Protein 3U35 (pdb70)

Nearest PDB structures (foldseek):
  3u34-assembly1_A  TM=9.785E-01  e=2.837E-25  Xanthomonas citri
  3dmb-assembly1_B-2  TM=9.249E-01  e=1.280E-23  Xanthomonas campestris pv. campestris
  3dmb-assembly1_C-2  TM=9.241E-01  e=1.070E-21  Xanthomonas campestris pv. campestris
  2re7-assembly1_A-2  TM=8.615E-01  e=1.552E-08  Psychrobacter arcticus 273-4
  2i02-assembly1_B  TM=8.114E-01  e=4.022E-08  Nostoc punctiforme PCC 73102

Foldseek 3Di:
DVVQQLVVLQQCAVQFWKWWFDPPFPPGGTHTFGWHADPSHDDWIKTKDWQPPRVQVVQVVWDWIWIWDAGVVRQKTKTFIFIKHWDLDLVVCVSGDDPVSQVVAPVGNPGPGITMMITHTPDMDMDGRDDDDDDDDDDDDD/DVVQQQVVLQLCAVQQWKQWFDCVPPPRGRHIFGWHDQPSHDDWIKTKFFCPPRVQVPAPPWDWIWIWDARPVRQKTKTFIFIKYWDLDLVVCVRGDDVVSQVVAPVGSVGPGITMMITHTPDMDMDGHDDDDDDDDDDDD/DVVVQQQVVLQQCQVQFWKFKFDPPAPNGGTHIFGWHAQDRHDDWIKTKDFCPRVVQVPAPVWDWIWIWDAGVVRQKTKIFTFIKHWDQDLVVCVSGDDVVSQVVAPVRSPGPGITMMITHTPDMDMDGRDDDDDDDDDDDD/DVVQQLVVLQLCAVQFWWFKFDPVPPPGGGHTFGWDDDPRHDDWTKTKDWLPRSVQVPQVVWDWIWIWDARPVRQKTKTWTFIKHWDLDLVVCVRGDDPVNQVPAPPGSVRPGITMMITHTPDMDMDGHDDDDDDDDDDDD

B-factor: mean 58.06, std 16.36, range [23.34, 130.51]

CATH classification: 2.30.110.10

Sequence (566 aa):
TKELQEKFWKALKSDRTVMLGLDGVEDGHARPMTAQIEGDSGGPIWFFTSKDNALIAMLGQGRRVIGAFSSKGHDLFASISGSLREDTDPAMVDRLWNPYVAAWYEGGKTDPNLALLRLDADHAQIWLNESSLLAGIKVLLGTKELQEKFWKALKSDRTVMLGLDGVEDGHARPMTAQIEGDSGGPIWFFTSKDNALIAMLGQGRRVIGAFSSKGHDLFASISGSLREDTDPAMVDRLWNPYVAAWYEGGKTDPNLALLRLDADHAQIWLNESSLLAGIKVLLDTKELQEKFWKALKSDRTVMLGLDGVEDGHARPMTAQIEGDSGGPIWFFTSKDNALIAMLGQGRRVIGAFSSKGHDLFASISGSLREDTDPAMVDRLWNPYVAAWYEGGKTDPNLALLRLDADHAQIWLNESSLLAGIKVLLTKELQEKFWKALKSDRTVMLGLDGVEDGHARPMTAQIEGDSGGPIWFFTSKDNALIAMLGQGRRVIGAFSSKGHDLFASISGSLREDTDPAMVDRLWNPYVAAWYEGGKTDPNLALLRLDADHAQIWLNESSLLAGIKVLL

Structure (mmCIF, N/CA/C/O backbone):
data_3U35
#
_entry.id   3U35
#
_cell.length_a   120.204
_cell.length_b   122.184
_cell.length_c   57.713
_cell.angle_alpha   90.00
_cell.angle_beta   90.00
_cell.angle_gamma   90.00
#
_symmetry.space_group_name_H-M   'P 21 21 2'
#
loop_
_entity.id
_entity.type
_entity.pdbx_description
1 polymer 'General stress protein'
2 non-polymer 'TRIETHYLENE GLYCOL'
3 water water
#
loop_
_atom_site.group_PDB
_atom_site.id
_atom_site.type_symbol
_atom_site.label_atom_id
_atom_site.label_alt_id
_atom_site.label_comp_id
_atom_site.label_asym_id
_atom_site.label_entity_id
_atom_site.label_seq_id
_atom_site.pdbx_PDB_ins_code
_atom_site.Cartn_x
_atom_site.Cartn_y
_atom_site.Cartn_z
_atom_site.occupancy
_atom_site.B_iso_or_equiv
_atom_site.auth_seq_id
_atom_site.auth_comp_id
_atom_site.auth_asym_id
_atom_site.auth_atom_id
_atom_site.pdbx_PDB_model_num
ATOM 1 N N . THR A 1 24 ? -45.447 2.891 -5.782 1.00 65.07 24 THR A N 1
ATOM 2 C CA . THR A 1 24 ? -45.745 4.297 -6.060 1.00 64.46 24 THR A CA 1
ATOM 3 C C . THR A 1 24 ? -44.765 4.894 -7.061 1.00 64.77 24 THR A C 1
ATOM 4 O O . THR A 1 24 ? -43.555 4.682 -6.969 1.00 61.87 24 THR A O 1
ATOM 6 N N . LYS A 1 25 ? -45.296 5.643 -8.019 1.00 65.46 25 LYS A N 1
ATOM 7 C CA . LYS A 1 25 ? -44.461 6.283 -9.017 1.00 65.41 25 LYS A CA 1
ATOM 8 C C . LYS A 1 25 ? -43.853 7.559 -8.450 1.00 64.90 25 LYS A C 1
ATOM 9 O O . LYS A 1 25 ? -42.804 8.009 -8.907 1.00 65.00 25 LYS A O 1
ATOM 11 N N . GLU A 1 26 ? -44.519 8.141 -7.456 1.00 63.28 26 GLU A N 1
ATOM 12 C CA . GLU A 1 26 ? -44.001 9.331 -6.794 1.00 61.49 26 GLU A CA 1
ATOM 13 C C . GLU A 1 26 ? -42.725 8.978 -6.061 1.00 56.94 26 GLU A C 1
ATOM 14 O O . GLU A 1 26 ? -41.740 9.716 -6.122 1.00 56.44 26 GLU A O 1
ATOM 16 N N . LEU A 1 27 ? -42.759 7.847 -5.358 1.00 51.90 27 LEU A N 1
ATOM 17 C CA . LEU A 1 27 ? -41.602 7.365 -4.615 1.00 49.22 27 LEU A CA 1
ATOM 18 C C . LEU A 1 27 ? -40.384 7.199 -5.520 1.00 51.41 27 LEU A C 1
ATOM 19 O O . LEU A 1 27 ? -39.292 7.680 -5.199 1.00 53.55 27 LEU A O 1
ATOM 24 N N . GLN A 1 28 ? -40.574 6.525 -6.651 1.00 51.38 28 GLN A N 1
ATOM 25 C CA . GLN A 1 28 ? -39.496 6.337 -7.613 1.00 53.62 28 GLN A CA 1
ATOM 26 C C . GLN A 1 28 ? -39.024 7.672 -8.162 1.00 51.15 28 GLN A C 1
ATOM 27 O O . GLN A 1 28 ? -37.825 7.926 -8.257 1.00 50.72 28 GLN A O 1
ATOM 33 N N . GLU A 1 29 ? -39.976 8.514 -8.549 1.00 49.47 29 GLU A N 1
ATOM 34 C CA . GLU A 1 29 ? -39.648 9.815 -9.111 1.00 45.35 29 GLU A CA 1
ATOM 35 C C . GLU A 1 29 ? -38.790 10.592 -8.132 1.00 43.87 29 GLU A C 1
ATOM 36 O O . GLU A 1 29 ? -37.759 11.149 -8.508 1.00 42.04 29 GLU A O 1
ATOM 38 N N . LYS A 1 30 ? -39.207 10.605 -6.869 1.00 42.67 30 LYS A N 1
ATOM 39 C CA . LYS A 1 30 ? -38.443 11.287 -5.839 1.00 42.93 30 LYS A CA 1
ATOM 40 C C . LYS A 1 30 ? -37.066 10.668 -5.691 1.00 41.81 30 LYS A C 1
ATOM 41 O O . LYS A 1 30 ? -36.068 11.374 -5.596 1.00 45.51 30 LYS A O 1
ATOM 47 N N . PHE A 1 31 ? -37.008 9.345 -5.689 1.00 39.28 31 PHE A N 1
ATOM 48 C CA . PHE A 1 31 ? -35.733 8.674 -5.545 1.00 35.97 31 PHE A CA 1
ATOM 49 C C . PHE A 1 31 ? -34.775 9.037 -6.673 1.00 36.21 31 PHE A C 1
ATOM 50 O O . PHE A 1 31 ? -33.634 9.417 -6.431 1.00 40.51 31 PHE A O 1
ATOM 58 N N . TRP A 1 32 ? -35.237 8.915 -7.906 1.00 35.73 32 TRP A N 1
ATOM 59 C CA . TRP A 1 32 ? -34.395 9.229 -9.051 1.00 39.48 32 TRP A CA 1
ATOM 60 C C . TRP A 1 32 ? -33.970 10.697 -9.080 1.00 39.34 32 TRP A C 1
ATOM 61 O O . TRP A 1 32 ? -32.841 11.029 -9.452 1.00 39.47 32 TRP A O 1
ATOM 72 N N . LYS A 1 33 ? -34.882 11.575 -8.692 1.00 39.11 33 LYS A N 1
ATOM 73 C CA . LYS A 1 33 ? -34.588 12.996 -8.646 1.00 42.42 33 LYS A CA 1
ATOM 74 C C . LYS A 1 33 ? -33.432 13.240 -7.696 1.00 42.42 33 LYS A C 1
ATOM 75 O O . LYS A 1 33 ? -32.417 13.831 -8.064 1.00 45.40 33 LYS A O 1
ATOM 81 N N . ALA A 1 34 ? -33.586 12.755 -6.472 1.00 34.08 34 ALA A N 1
ATOM 82 C CA . ALA A 1 34 ? -32.592 12.979 -5.442 1.00 31.19 34 ALA A CA 1
ATOM 83 C C . ALA A 1 34 ? -31.245 12.365 -5.802 1.00 31.53 34 ALA A C 1
ATOM 84 O O . ALA A 1 34 ? -30.195 12.955 -5.561 1.00 31.55 34 ALA A O 1
ATOM 86 N N . LEU A 1 35 ? -31.280 11.169 -6.370 1.00 38.00 35 LEU A N 1
ATOM 87 C CA . LEU A 1 35 ? -30.054 10.503 -6.779 1.00 40.51 35 LEU A CA 1
ATOM 88 C C . LEU A 1 35 ? -29.316 11.299 -7.853 1.00 40.77 35 LEU A C 1
ATOM 89 O O . LEU A 1 35 ? -28.094 11.433 -7.806 1.00 36.97 35 LEU A O 1
ATOM 94 N N . LYS A 1 36 ? -30.064 11.815 -8.821 1.00 42.90 36 LYS A N 1
ATOM 95 C CA . LYS A 1 36 ? -29.471 12.560 -9.921 1.00 45.49 36 LYS A CA 1
ATOM 96 C C . LYS A 1 36 ? -28.788 13.832 -9.414 1.00 46.50 36 LYS A C 1
ATOM 97 O O . LYS A 1 36 ? -27.654 14.126 -9.782 1.00 50.54 36 LYS A O 1
ATOM 103 N N . SER A 1 37 ? -29.464 14.581 -8.554 1.00 41.46 37 SER A N 1
ATOM 104 C CA . SER A 1 37 ? -28.886 15.834 -8.072 1.00 44.40 37 SER A CA 1
ATOM 105 C C . SER A 1 37 ? -27.874 15.667 -6.932 1.00 46.96 37 SER A C 1
ATOM 106 O O . SER A 1 37 ? -26.877 16.393 -6.889 1.00 47.36 37 SER A O 1
ATOM 109 N N . ASP A 1 38 ? -28.123 14.730 -6.012 1.00 40.96 38 ASP A N 1
ATOM 110 C CA . ASP A 1 38 ? -27.238 14.558 -4.856 1.00 39.88 38 ASP A CA 1
ATOM 111 C C . ASP A 1 38 ? -26.136 13.522 -5.105 1.00 42.38 38 ASP A C 1
ATOM 112 O O . ASP A 1 38 ? -25.056 13.607 -4.523 1.00 42.80 38 ASP A O 1
ATOM 117 N N . ARG A 1 39 ? -26.418 12.538 -5.955 1.00 43.27 39 ARG A N 1
ATOM 118 C CA . ARG A 1 39 ? -25.382 11.649 -6.502 1.00 41.43 39 ARG A CA 1
ATOM 119 C C . ARG A 1 39 ? -24.694 10.633 -5.578 1.00 42.29 39 ARG A C 1
ATOM 120 O O . ARG A 1 39 ? -24.567 9.474 -5.943 1.00 46.18 39 ARG A O 1
ATOM 128 N N . THR A 1 40 ? -24.232 11.051 -4.406 1.00 40.35 40 THR A N 1
ATOM 129 C CA . THR A 1 40 ? -23.410 10.167 -3.569 1.00 35.92 40 THR A CA 1
ATOM 130 C C . THR A 1 40 ? -24.146 8.905 -3.120 1.00 35.36 40 THR A C 1
ATOM 131 O O . THR A 1 40 ? -25.275 8.969 -2.642 1.00 36.17 40 THR A O 1
ATOM 135 N N . VAL A 1 41 ? -23.502 7.755 -3.303 1.00 33.21 41 VAL A N 1
ATOM 136 C CA . VAL A 1 41 ? -24.030 6.485 -2.824 1.00 31.69 41 VAL A CA 1
ATOM 137 C C . VAL A 1 41 ? -22.909 5.798 -2.083 1.00 33.81 41 VAL A C 1
ATOM 138 O O . VAL A 1 41 ? -21.779 5.769 -2.559 1.00 34.82 41 VAL A O 1
ATOM 142 N N . MET A 1 42 ? -23.212 5.262 -0.910 1.00 33.26 42 MET A N 1
ATOM 143 C CA . MET A 1 42 ? -22.215 4.508 -0.175 1.00 32.43 42 MET A CA 1
ATOM 144 C C . MET A 1 42 ? -22.346 3.031 -0.492 1.00 35.38 42 MET A C 1
ATOM 145 O O . MET A 1 42 ? -23.440 2.459 -0.457 1.00 33.52 42 MET A O 1
ATOM 150 N N . LEU A 1 43 ? -21.210 2.428 -0.822 1.00 36.62 43 LEU A N 1
ATOM 151 C CA . LEU A 1 43 ? -21.193 1.130 -1.471 1.00 40.69 43 LEU A CA 1
ATOM 152 C C . LEU A 1 43 ? -20.126 0.248 -0.844 1.00 41.43 43 LEU A C 1
ATOM 153 O O . LEU A 1 43 ? -18.936 0.588 -0.854 1.00 41.17 43 LEU A O 1
ATOM 158 N N . GLY A 1 44 ? -20.561 -0.881 -0.291 1.00 37.26 44 GLY A N 1
ATOM 159 C CA . GLY A 1 44 ? -19.657 -1.824 0.336 1.00 41.62 44 GLY A CA 1
ATOM 160 C C . GLY A 1 44 ? -19.833 -3.215 -0.240 1.00 44.26 44 GLY A C 1
ATOM 161 O O . GLY A 1 44 ? -20.870 -3.532 -0.824 1.00 41.57 44 GLY A O 1
ATOM 162 N N . LEU A 1 45 ? -18.815 -4.049 -0.078 1.00 46.32 45 LEU A N 1
ATOM 163 C CA . LEU A 1 45 ? -18.849 -5.407 -0.609 1.00 50.09 45 LEU A CA 1
ATOM 164 C C . LEU A 1 45 ? -18.409 -6.371 0.485 1.00 47.24 45 LEU A C 1
ATOM 165 O O . LEU A 1 45 ? -17.333 -6.204 1.058 1.00 47.33 45 LEU A O 1
ATOM 170 N N . ASP A 1 46 ? -19.238 -7.363 0.795 1.00 45.90 46 ASP A N 1
ATOM 171 C CA . ASP A 1 46 ? -18.862 -8.350 1.806 1.00 52.69 46 ASP A CA 1
ATOM 172 C C . ASP A 1 46 ? -17.562 -9.060 1.434 1.00 47.85 46 ASP A C 1
ATOM 173 O O . ASP A 1 46 ? -17.389 -9.509 0.302 1.00 43.74 46 ASP A O 1
ATOM 178 N N . GLY A 1 47 ? -16.634 -9.134 2.379 1.00 47.48 47 GLY A N 1
ATOM 179 C CA . GLY A 1 47 ? -15.373 -9.802 2.123 1.00 48.96 47 GLY A CA 1
ATOM 180 C C . GLY A 1 47 ? -14.338 -8.899 1.486 1.00 48.80 47 GLY A C 1
ATOM 181 O O . GLY A 1 47 ? -13.231 -9.336 1.173 1.00 48.03 47 GLY A O 1
ATOM 182 N N . VAL A 1 48 ? -14.700 -7.638 1.285 1.00 50.10 48 VAL A N 1
ATOM 183 C CA . VAL A 1 48 ? -13.744 -6.640 0.814 1.00 51.42 48 VAL A CA 1
ATOM 184 C C . VAL A 1 48 ? -13.631 -5.523 1.841 1.00 50.08 48 VAL A C 1
ATOM 185 O O . VAL A 1 48 ? -14.640 -4.929 2.224 1.00 50.47 48 VAL A O 1
ATOM 189 N N . GLU A 1 49 ? -12.406 -5.249 2.285 1.00 51.57 49 GLU A N 1
ATOM 190 C CA . GLU A 1 49 ? -12.134 -4.164 3.229 1.00 53.19 49 GLU A CA 1
ATOM 191 C C . GLU A 1 49 ? -13.092 -4.169 4.410 1.00 51.41 49 GLU A C 1
ATOM 192 O O . GLU A 1 49 ? -13.688 -3.141 4.744 1.00 47.47 49 GLU A O 1
ATOM 198 N N . ASP A 1 50 ? -13.270 -5.349 4.994 1.00 52.73 50 ASP A N 1
ATOM 199 C CA . ASP A 1 50 ? -14.097 -5.538 6.180 1.00 57.03 50 ASP A CA 1
ATOM 200 C C . ASP A 1 50 ? -15.563 -5.150 5.969 1.00 56.18 50 ASP A C 1
ATOM 201 O O . ASP A 1 50 ? -16.334 -5.060 6.927 1.00 58.98 50 ASP A O 1
ATOM 206 N N . GLY A 1 51 ? -15.940 -4.959 4.704 1.00 52.46 51 GLY A N 1
ATOM 207 C CA . GLY A 1 51 ? -17.315 -4.673 4.333 1.00 46.78 51 GLY A CA 1
ATOM 208 C C . GLY A 1 51 ? -17.632 -3.191 4.271 1.00 46.33 51 GLY A C 1
ATOM 209 O O . GLY A 1 51 ? -18.786 -2.798 4.071 1.00 45.34 51 GLY A O 1
ATOM 210 N N . HIS A 1 52 ? -16.606 -2.363 4.433 1.00 44.70 52 HIS A N 1
ATOM 211 C CA . HIS A 1 52 ? -16.807 -0.921 4.502 1.00 47.19 52 HIS A CA 1
ATOM 212 C C . HIS A 1 52 ? -17.477 -0.332 3.267 1.00 47.73 52 HIS A C 1
ATOM 213 O O . HIS A 1 52 ? -17.173 -0.717 2.137 1.00 46.18 52 HIS A O 1
ATOM 220 N N . ALA A 1 53 ? -18.398 0.598 3.502 1.00 45.95 53 ALA A N 1
ATOM 221 C CA . ALA A 1 53 ? -19.149 1.245 2.434 1.00 44.70 53 ALA A CA 1
ATOM 222 C C . ALA A 1 53 ? -18.494 2.570 2.091 1.00 47.43 53 ALA A C 1
ATOM 223 O O . ALA A 1 53 ? -18.341 3.430 2.955 1.00 51.96 53 ALA A O 1
ATOM 225 N N . ARG A 1 54 ? -18.122 2.726 0.825 1.00 47.87 54 ARG A N 1
ATOM 226 C CA . ARG A 1 54 ? -17.363 3.875 0.352 1.00 48.57 54 ARG A CA 1
ATOM 227 C C . ARG A 1 54 ? -18.293 4.832 -0.362 1.00 44.02 54 ARG A C 1
ATOM 228 O O . ARG A 1 54 ? -19.152 4.398 -1.123 1.00 42.17 54 ARG A O 1
ATOM 236 N N . PRO A 1 55 ? -18.134 6.140 -0.115 1.00 38.71 55 PRO A N 1
ATOM 237 C CA . PRO A 1 55 ? -18.936 7.120 -0.846 1.00 39.90 55 PRO A CA 1
ATOM 238 C C . PRO A 1 55 ? -18.470 7.202 -2.293 1.00 39.32 55 PRO A C 1
ATOM 239 O O . PRO A 1 55 ? -17.290 7.443 -2.548 1.00 40.55 55 PRO A O 1
ATOM 243 N N . MET A 1 56 ? -19.385 6.978 -3.228 1.00 39.56 56 MET A N 1
ATOM 244 C CA . MET A 1 56 ? -19.074 7.110 -4.647 1.00 40.35 56 MET A CA 1
ATOM 245 C C . MET A 1 56 ? -20.144 7.953 -5.312 1.00 38.95 56 MET A C 1
ATOM 246 O O . MET A 1 56 ? -21.307 7.885 -4.932 1.00 40.79 56 MET A O 1
ATOM 251 N N . THR A 1 57 ? -19.761 8.765 -6.291 1.00 42.35 57 THR A N 1
ATOM 252 C CA . THR A 1 57 ? -20.737 9.647 -6.912 1.00 37.86 57 THR A CA 1
ATOM 253 C C . THR A 1 57 ? -21.386 9.010 -8.132 1.00 36.20 57 THR A C 1
ATOM 254 O O . THR A 1 57 ? -20.715 8.575 -9.058 1.00 33.92 57 THR A O 1
ATOM 258 N N . ALA A 1 58 ? -22.710 8.945 -8.101 1.00 34.48 58 ALA A N 1
ATOM 259 C CA . ALA A 1 58 ? -23.466 8.226 -9.106 1.00 32.74 58 ALA A CA 1
ATOM 260 C C . ALA A 1 58 ? -23.764 9.086 -10.326 1.00 40.19 58 ALA A C 1
ATOM 261 O O . ALA A 1 58 ? -23.944 10.301 -10.218 1.00 39.50 58 ALA A O 1
ATOM 263 N N . GLN A 1 59 ? -23.844 8.440 -11.483 1.00 39.09 59 GLN A N 1
ATOM 264 C CA . GLN A 1 59 ? -24.268 9.109 -12.696 1.00 39.86 59 GLN A CA 1
ATOM 265 C C . GLN A 1 59 ? -25.271 8.261 -13.461 1.00 46.73 59 GLN A C 1
ATOM 266 O O . GLN A 1 59 ? -25.088 7.055 -13.609 1.00 48.28 59 GLN A O 1
ATOM 272 N N . ILE A 1 60 ? -26.333 8.887 -13.952 1.00 50.50 60 ILE A N 1
ATOM 273 C CA . ILE A 1 60 ? -27.253 8.192 -14.841 1.00 51.92 60 ILE A CA 1
ATOM 274 C C . ILE A 1 60 ? -27.443 8.946 -16.160 1.00 54.67 60 ILE A C 1
ATOM 275 O O . ILE A 1 60 ? -27.352 10.175 -16.207 1.00 54.12 60 ILE A O 1
ATOM 280 N N . GLU A 1 61 ? -27.676 8.194 -17.233 1.00 57.09 61 GLU A N 1
ATOM 281 C CA . GLU A 1 61 ? -28.063 8.768 -18.512 1.00 59.05 61 GLU A CA 1
ATOM 282 C C . GLU A 1 61 ? -29.530 9.143 -18.441 1.00 58.12 61 GLU A C 1
ATOM 283 O O . GLU A 1 61 ? -30.371 8.315 -18.102 1.00 61.77 61 GLU A O 1
ATOM 289 N N . GLY A 1 62 ? -29.853 10.379 -18.779 1.00 56.52 62 GLY A N 1
ATOM 290 C CA . GLY A 1 62 ? -31.230 10.807 -18.662 1.00 62.35 62 GLY A CA 1
ATOM 291 C C . GLY A 1 62 ? -31.556 11.153 -17.224 1.00 65.83 62 GLY A C 1
ATOM 292 O O . GLY A 1 62 ? -30.679 11.146 -16.356 1.00 60.45 62 GLY A O 1
ATOM 293 N N . ASP A 1 63 ? -32.821 11.458 -16.969 1.00 71.38 63 ASP A N 1
ATOM 294 C CA . ASP A 1 63 ? -33.212 11.993 -15.675 1.00 73.85 63 ASP A CA 1
ATOM 295 C C . ASP A 1 63 ? -33.752 10.930 -14.722 1.00 72.99 63 ASP A C 1
ATOM 296 O O . ASP A 1 63 ? -34.019 11.217 -13.551 1.00 72.83 63 ASP A O 1
ATOM 301 N N . SER A 1 64 ? -33.894 9.705 -15.220 1.00 71.56 64 SER A N 1
ATOM 302 C CA . SER A 1 64 ? -34.341 8.587 -14.392 1.00 67.47 64 SER A CA 1
ATOM 303 C C . SER A 1 64 ? -34.012 7.259 -15.057 1.00 64.57 64 SER A C 1
ATOM 304 O O . SER A 1 64 ? -33.689 7.214 -16.243 1.00 68.47 64 SER A O 1
ATOM 307 N N . GLY A 1 65 ? -34.087 6.185 -14.282 1.00 59.91 65 GLY A N 1
ATOM 308 C CA . GLY A 1 65 ? -33.824 4.854 -14.787 1.00 60.44 65 GLY A CA 1
ATOM 309 C C . GLY A 1 65 ? -32.360 4.499 -14.694 1.00 58.46 65 GLY A C 1
ATOM 310 O O . GLY A 1 65 ? -31.493 5.321 -14.993 1.00 61.74 65 GLY A O 1
ATOM 311 N N . GLY A 1 66 ? -32.091 3.267 -14.276 1.00 52.15 66 GLY A N 1
ATOM 312 C CA . GLY A 1 66 ? -30.736 2.764 -14.221 1.00 46.39 66 GLY A CA 1
ATOM 313 C C . GLY A 1 66 ? -30.303 2.405 -15.620 1.00 47.51 66 GLY A C 1
ATOM 314 O O . GLY A 1 66 ? -31.066 2.600 -16.561 1.00 49.99 66 GLY A O 1
ATOM 315 N N . PRO A 1 67 ? -29.091 1.859 -15.771 1.00 44.67 67 PRO A N 1
ATOM 316 C CA . PRO A 1 67 ? -28.158 1.568 -14.680 1.00 43.20 67 PRO A CA 1
ATOM 317 C C . PRO A 1 67 ? -27.569 2.814 -14.053 1.00 42.61 67 PRO A C 1
ATOM 318 O O . PRO A 1 67 ? -27.756 3.922 -14.549 1.00 42.12 67 PRO A O 1
ATOM 322 N N . ILE A 1 68 ? -26.870 2.608 -12.947 1.00 40.87 68 ILE A N 1
ATOM 323 C CA . ILE A 1 68 ? -26.218 3.674 -12.231 1.00 35.75 68 ILE A CA 1
ATOM 324 C C . ILE A 1 68 ? -24.727 3.486 -12.407 1.00 37.82 68 ILE A C 1
ATOM 325 O O . ILE A 1 68 ? -24.198 2.407 -12.144 1.00 42.29 68 ILE A O 1
ATOM 330 N N . TRP A 1 69 ? -24.052 4.533 -12.862 1.00 35.99 69 TRP A N 1
ATOM 331 C CA . TRP A 1 69 ? -22.637 4.446 -13.194 1.00 34.16 69 TRP A CA 1
ATOM 332 C C . TRP A 1 69 ? -21.753 5.126 -12.166 1.00 35.64 69 TRP A C 1
ATOM 333 O O . TRP A 1 69 ? -22.122 6.141 -11.586 1.00 40.21 69 TRP A O 1
ATOM 344 N N . PHE A 1 70 ? -20.572 4.570 -11.955 1.00 36.34 70 PHE A N 1
ATOM 345 C CA . PHE A 1 70 ? -19.601 5.203 -11.087 1.00 40.24 70 PHE A CA 1
ATOM 346 C C . PHE A 1 70 ? -18.249 5.199 -11.771 1.00 43.14 70 PHE A C 1
ATOM 347 O O . PHE A 1 70 ? -17.705 4.143 -12.095 1.00 48.99 70 PHE A O 1
ATOM 355 N N . PHE A 1 71 ? -17.714 6.385 -12.009 1.00 39.39 71 PHE A N 1
ATOM 356 C CA . PHE A 1 71 ? -16.345 6.495 -12.465 1.00 42.70 71 PHE A CA 1
ATOM 357 C C . PHE A 1 71 ? -15.463 6.157 -11.286 1.00 45.65 71 PHE A C 1
ATOM 358 O O . PHE A 1 71 ? -15.769 6.540 -10.167 1.00 46.81 71 PHE A O 1
ATOM 366 N N . THR A 1 72 ? -14.381 5.428 -11.521 1.00 51.64 72 THR A N 1
ATOM 367 C CA . THR A 1 72 ? -13.483 5.060 -10.436 1.00 54.82 72 THR A CA 1
ATOM 368 C C . THR A 1 72 ? -12.076 4.799 -10.955 1.00 61.79 72 THR A C 1
ATOM 369 O O . THR A 1 72 ? -11.770 5.086 -12.108 1.00 65.49 72 THR A O 1
ATOM 373 N N . SER A 1 73 ? -11.226 4.252 -10.097 1.00 66.65 73 SER A N 1
ATOM 374 C CA . SER A 1 73 ? -9.847 3.959 -10.460 1.00 72.04 73 SER A CA 1
ATOM 375 C C . SER A 1 73 ? -9.661 2.450 -10.587 1.00 74.44 73 SER A C 1
ATOM 376 O O . SER A 1 73 ? -10.266 1.694 -9.831 1.00 77.50 73 SER A O 1
ATOM 379 N N . LYS A 1 74 ? -8.836 2.014 -11.541 1.00 74.71 74 LYS A N 1
ATOM 380 C CA . LYS A 1 74 ? -8.605 0.588 -11.792 1.00 75.49 74 LYS A CA 1
ATOM 381 C C . LYS A 1 74 ? -8.077 -0.134 -10.560 1.00 78.46 74 LYS A C 1
ATOM 382 O O . LYS A 1 74 ? -8.262 -1.342 -10.414 1.00 78.26 74 LYS A O 1
ATOM 388 N N . ASP A 1 75 ? -7.416 0.608 -9.678 1.00 81.10 75 ASP A N 1
ATOM 389 C CA . ASP A 1 75 ? -6.870 0.022 -8.460 1.00 85.43 75 ASP A CA 1
ATOM 390 C C . ASP A 1 75 ? -7.846 0.075 -7.282 1.00 85.22 75 ASP A C 1
ATOM 391 O O . ASP A 1 75 ? -7.456 -0.156 -6.135 1.00 86.98 75 ASP A O 1
ATOM 396 N N . ASN A 1 76 ? -9.110 0.381 -7.570 1.00 81.36 76 ASN A N 1
ATOM 397 C CA . ASN A 1 76 ? -10.165 0.255 -6.571 1.00 76.10 76 ASN A CA 1
ATOM 398 C C . ASN A 1 76 ? -10.194 -1.194 -6.116 1.00 76.95 76 ASN A C 1
ATOM 399 O O . ASN A 1 76 ? -10.173 -2.109 -6.938 1.00 77.25 76 ASN A O 1
ATOM 404 N N . ALA A 1 77 ? -10.234 -1.395 -4.805 1.00 76.20 77 ALA A N 1
ATOM 405 C CA . ALA A 1 77 ? -10.196 -2.731 -4.228 1.00 77.07 77 ALA A CA 1
ATOM 406 C C . ALA A 1 77 ? -11.375 -3.582 -4.691 1.00 76.00 77 ALA A C 1
ATO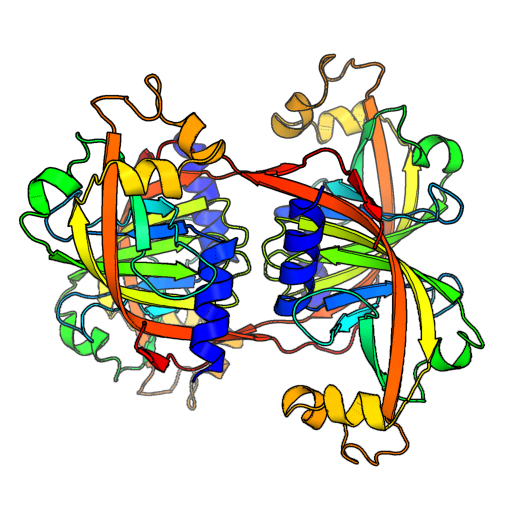M 407 O O . ALA A 1 77 ? -11.220 -4.772 -4.974 1.00 75.00 77 ALA A O 1
ATOM 409 N N . LEU A 1 78 ? -12.549 -2.964 -4.764 1.00 74.11 78 LEU A N 1
ATOM 410 C CA . LEU A 1 78 ? -13.777 -3.667 -5.130 1.00 71.30 78 LEU A CA 1
ATOM 411 C C . LEU A 1 78 ? -13.723 -4.332 -6.509 1.00 70.61 78 LEU A C 1
ATOM 412 O O . LEU A 1 78 ? -14.284 -5.408 -6.704 1.00 71.34 78 LEU A O 1
ATOM 414 N N . ILE A 1 79 ? -13.042 -3.690 -7.454 1.00 70.73 79 ILE A N 1
ATOM 415 C CA . ILE A 1 79 ? -12.998 -4.142 -8.849 1.00 67.22 79 ILE A CA 1
ATOM 416 C C . ILE A 1 79 ? -12.513 -5.585 -9.039 1.00 66.14 79 ILE A C 1
ATOM 417 O O . ILE A 1 79 ? -13.073 -6.335 -9.839 1.00 67.63 79 ILE A O 1
ATOM 422 N N . ALA A 1 80 ? -11.484 -5.974 -8.295 1.00 64.29 80 ALA A N 1
ATOM 423 C CA . ALA A 1 80 ? -10.923 -7.319 -8.403 1.00 64.56 80 ALA A CA 1
ATOM 424 C C . ALA A 1 80 ? -11.912 -8.425 -8.025 1.00 64.73 80 ALA A C 1
ATOM 425 O O . ALA A 1 80 ? -11.789 -9.564 -8.486 1.00 64.33 80 ALA A O 1
ATOM 427 N N . MET A 1 81 ? -12.880 -8.084 -7.179 1.00 62.80 81 MET A N 1
ATOM 428 C CA . MET A 1 81 ? -13.790 -9.067 -6.603 1.00 62.35 81 MET A CA 1
ATOM 429 C C . MET A 1 81 ? -15.178 -9.069 -7.229 1.00 57.27 81 MET A C 1
ATOM 430 O O . MET A 1 81 ? -16.052 -9.797 -6.773 1.00 56.54 81 MET A O 1
ATOM 435 N N . LEU A 1 82 ? -15.390 -8.258 -8.259 1.00 52.81 82 LEU A N 1
ATOM 436 C CA . LEU A 1 82 ? -16.715 -8.153 -8.864 1.00 48.76 82 LEU A CA 1
ATOM 437 C C . LEU A 1 82 ? -17.054 -9.331 -9.768 1.00 48.75 82 LEU A C 1
ATOM 438 O O . LEU A 1 82 ? -18.212 -9.752 -9.850 1.00 46.57 82 LEU A O 1
ATOM 443 N N . GLY A 1 83 ? -16.043 -9.866 -10.442 1.00 52.69 83 GLY A N 1
ATOM 444 C CA . GLY A 1 83 ? -16.265 -10.914 -11.418 1.00 50.42 83 GLY A CA 1
ATOM 445 C C . GLY A 1 83 ? -17.217 -10.425 -12.489 1.00 51.85 83 GLY A C 1
ATOM 446 O O . GLY A 1 83 ? -17.013 -9.365 -13.069 1.00 52.92 83 GLY A O 1
ATOM 447 N N . GLN A 1 84 ? -18.270 -11.191 -12.736 1.00 52.78 84 GLN A N 1
ATOM 448 C CA . GLN A 1 84 ? -19.237 -10.855 -13.763 1.00 53.51 84 GLN A CA 1
ATOM 449 C C . GLN A 1 84 ? -20.365 -10.017 -13.204 1.00 53.64 84 GLN A C 1
ATOM 450 O O . GLN A 1 84 ? -21.299 -9.667 -13.923 1.00 56.14 84 GLN A O 1
ATOM 456 N N . GLY A 1 85 ? -20.296 -9.712 -11.917 1.00 52.24 85 GLY A N 1
ATOM 457 C CA . GLY A 1 85 ? -21.340 -8.921 -11.301 1.00 53.14 85 GLY A CA 1
ATOM 458 C C . GLY A 1 85 ? -21.737 -9.487 -9.962 1.00 50.67 85 GLY A C 1
ATOM 459 O O . GLY A 1 85 ? -22.046 -10.663 -9.850 1.00 49.90 85 GLY A O 1
ATOM 460 N N . ARG A 1 86 ? -21.747 -8.639 -8.946 1.00 49.80 86 ARG A N 1
ATOM 461 C CA . ARG A 1 86 ? -22.029 -9.090 -7.600 1.00 47.21 86 ARG A CA 1
ATOM 462 C C . ARG A 1 86 ? -23.233 -8.347 -7.054 1.00 45.60 86 ARG A C 1
ATOM 463 O O . ARG A 1 86 ? -23.486 -7.202 -7.433 1.00 46.98 86 ARG A O 1
ATOM 471 N N . ARG A 1 87 ? -23.984 -8.992 -6.173 1.00 44.95 87 ARG A N 1
ATOM 472 C CA . ARG A 1 87 ? -25.081 -8.308 -5.511 1.00 49.45 87 ARG A CA 1
ATOM 473 C C . ARG A 1 87 ? -24.519 -7.295 -4.529 1.00 47.22 87 ARG A C 1
ATOM 474 O O . ARG A 1 87 ? -23.585 -7.583 -3.784 1.00 46.57 87 ARG A O 1
ATOM 482 N N . VAL A 1 88 ? -25.065 -6.090 -4.566 1.00 42.93 88 VAL A N 1
ATOM 483 C CA . VAL A 1 88 ? -24.690 -5.082 -3.601 1.00 42.10 88 VAL A CA 1
ATOM 484 C C . VAL A 1 88 ? -25.914 -4.431 -3.024 1.00 40.51 88 VAL A C 1
ATOM 485 O O . VAL A 1 88 ? -27.015 -4.562 -3.552 1.00 42.67 88 VAL A O 1
ATOM 489 N N . ILE A 1 89 ? -25.699 -3.738 -1.918 1.00 37.63 89 ILE A N 1
ATOM 490 C CA . ILE A 1 89 ? -26.690 -2.855 -1.351 1.00 36.76 89 ILE A CA 1
ATOM 491 C C . ILE A 1 89 ? -26.043 -1.477 -1.349 1.00 39.18 89 ILE A C 1
ATOM 492 O O . ILE A 1 89 ? -24.935 -1.302 -0.833 1.00 41.59 89 ILE A O 1
ATOM 497 N N . GLY A 1 90 ? -26.706 -0.510 -1.971 1.00 34.79 90 GLY A N 1
ATOM 498 C CA . GLY A 1 90 ? -26.223 0.848 -1.947 1.00 35.10 90 GLY A CA 1
ATOM 499 C C . GLY A 1 90 ? -26.984 1.656 -0.929 1.00 34.12 90 GLY A C 1
ATOM 500 O O . GLY A 1 90 ? -28.213 1.629 -0.903 1.00 39.66 90 GLY A O 1
ATOM 501 N N . ALA A 1 91 ? -26.254 2.373 -0.086 1.00 30.17 91 ALA A N 1
ATOM 502 C CA . ALA A 1 91 ? -26.886 3.245 0.900 1.00 34.44 91 ALA A CA 1
ATOM 503 C C . ALA A 1 91 ? -26.892 4.688 0.411 1.00 34.06 91 ALA A C 1
ATOM 504 O O . ALA A 1 91 ? -25.832 5.292 0.214 1.00 32.03 91 ALA A O 1
ATOM 506 N N . PHE A 1 92 ? -28.091 5.234 0.226 1.00 32.58 92 PHE A N 1
ATOM 507 C CA . PHE A 1 92 ? -28.250 6.598 -0.252 1.00 31.58 92 PHE A CA 1
ATOM 508 C C . PHE A 1 92 ? -29.141 7.431 0.662 1.00 34.55 92 PHE A C 1
ATOM 509 O O . PHE A 1 92 ? -30.181 6.959 1.128 1.00 34.48 92 PHE A O 1
ATOM 517 N N . SER A 1 93 ? -28.726 8.671 0.907 1.00 33.36 93 SER A N 1
ATOM 518 C CA . SER A 1 93 ? -29.592 9.673 1.514 1.00 36.88 93 SER A CA 1
ATOM 519 C C . SER A 1 93 ? -29.529 10.948 0.676 1.00 36.63 93 SER A C 1
ATOM 520 O O . SER A 1 93 ? -28.509 11.237 0.049 1.00 34.37 93 SER A O 1
ATOM 523 N N . SER A 1 94 ? -30.628 11.690 0.639 1.00 34.76 94 SER A N 1
ATOM 524 C CA . SER A 1 94 ? -30.627 12.990 -0.016 1.00 38.49 94 SER A CA 1
ATOM 525 C C . SER A 1 94 ? -29.981 13.993 0.922 1.00 39.38 94 SER A C 1
ATOM 526 O O . SER A 1 94 ? -29.909 13.754 2.130 1.00 38.23 94 SER A O 1
ATOM 529 N N . LYS A 1 95 ? -29.484 15.096 0.373 1.00 40.09 95 LYS A N 1
ATOM 530 C CA . LYS A 1 95 ? -29.068 16.221 1.204 1.00 40.56 95 LYS A CA 1
ATOM 531 C C . LYS A 1 95 ? -30.294 16.749 1.934 1.00 40.67 95 LYS A C 1
ATOM 532 O O . LYS A 1 95 ? -31.360 16.914 1.336 1.00 42.47 95 LYS A O 1
ATOM 538 N N . GLY A 1 96 ? -30.151 16.985 3.232 1.00 36.37 96 GLY A N 1
ATOM 539 C CA . GLY A 1 96 ? -31.285 17.379 4.034 1.00 33.88 96 GLY A CA 1
ATOM 540 C C . GLY A 1 96 ? -31.915 16.156 4.659 1.00 32.70 96 GLY A C 1
ATOM 541 O O . GLY A 1 96 ? -32.730 16.286 5.566 1.00 31.21 96 GLY A O 1
ATOM 542 N N . HIS A 1 97 ? -31.529 14.974 4.172 1.00 34.51 97 HIS A N 1
ATOM 543 C CA . HIS A 1 97 ? -32.018 13.691 4.690 1.00 33.68 97 HIS A CA 1
ATOM 544 C C . HIS A 1 97 ? -33.533 13.537 4.645 1.00 31.97 97 HIS A C 1
ATOM 545 O O . HIS A 1 97 ? -34.110 12.934 5.546 1.00 32.87 97 HIS A O 1
ATOM 552 N N . ASP A 1 98 ? -34.189 14.069 3.625 1.00 28.92 98 ASP A N 1
ATOM 553 C CA . ASP A 1 98 ? -35.633 13.871 3.539 1.00 40.79 98 ASP A CA 1
ATOM 554 C C . ASP A 1 98 ? -36.001 12.587 2.799 1.00 38.63 98 ASP A C 1
ATOM 555 O O . ASP A 1 98 ? -37.178 12.284 2.606 1.00 38.71 98 ASP A O 1
ATOM 560 N N . LEU A 1 99 ? -34.984 11.830 2.403 1.00 33.75 99 LEU A N 1
ATOM 561 C CA . LEU A 1 99 ? -35.189 10.566 1.710 1.00 33.00 99 LEU A CA 1
ATOM 562 C C . LEU A 1 99 ? -34.012 9.637 1.950 1.00 34.45 99 LEU A C 1
ATOM 563 O O . LEU A 1 99 ? -32.855 10.023 1.767 1.00 32.06 99 LEU A O 1
ATOM 568 N N . PHE A 1 100 ? -34.314 8.413 2.365 1.00 34.23 100 PHE A N 1
ATOM 569 C CA . PHE A 1 100 ? -33.298 7.375 2.448 1.00 35.75 100 PHE A CA 1
ATOM 570 C C . PHE A 1 100 ? -33.628 6.257 1.468 1.00 32.93 100 PHE A C 1
ATOM 571 O O . PHE A 1 100 ? -34.791 5.865 1.326 1.00 34.14 100 PHE A O 1
ATOM 579 N N . ALA A 1 101 ? -32.608 5.757 0.783 1.00 30.50 101 ALA A N 1
ATOM 580 C CA . ALA A 1 101 ? -32.793 4.636 -0.129 1.00 31.67 101 ALA A CA 1
ATOM 581 C C . ALA A 1 101 ? -31.765 3.558 0.134 1.00 35.75 101 ALA A C 1
ATOM 582 O O . ALA A 1 101 ? -30.568 3.835 0.268 1.00 36.15 101 ALA A O 1
ATOM 584 N N . SER A 1 102 ? -32.242 2.324 0.218 1.00 35.17 102 SER A N 1
ATOM 585 C CA . SER A 1 102 ? -31.361 1.174 0.231 1.00 33.68 102 SER A CA 1
ATOM 586 C C . SER A 1 102 ? -31.544 0.505 -1.119 1.00 33.56 102 SER A C 1
ATOM 587 O O . SER A 1 102 ? -32.592 -0.077 -1.384 1.00 31.58 102 SER A O 1
ATOM 590 N N . ILE A 1 103 ? -30.531 0.602 -1.974 1.00 33.89 103 ILE A N 1
ATOM 591 C CA . ILE A 1 103 ? -30.666 0.195 -3.370 1.00 35.45 103 ILE A CA 1
ATOM 592 C C . ILE A 1 103 ? -30.068 -1.186 -3.611 1.00 38.79 103 ILE A C 1
ATOM 593 O O . ILE A 1 103 ? -28.871 -1.408 -3.410 1.00 37.86 103 ILE A O 1
ATOM 598 N N . SER A 1 104 ? -30.902 -2.114 -4.057 1.00 41.32 104 SER A N 1
ATOM 599 C CA . SER A 1 104 ? -30.452 -3.481 -4.256 1.00 42.13 104 SER A CA 1
ATOM 600 C C . SER A 1 104 ? -30.179 -3.730 -5.732 1.00 37.90 104 SER A C 1
ATOM 601 O O . SER A 1 104 ? -30.996 -3.380 -6.584 1.00 38.83 104 SER A O 1
ATOM 604 N N . GLY A 1 105 ? -29.026 -4.314 -6.034 1.00 34.03 105 GLY A N 1
ATOM 605 C CA . GLY A 1 105 ? -28.700 -4.624 -7.408 1.00 36.50 105 GLY A CA 1
ATOM 606 C C . GLY A 1 105 ? -27.348 -5.259 -7.642 1.00 37.45 105 GLY A C 1
ATOM 607 O O . GLY A 1 105 ? -26.666 -5.713 -6.723 1.00 39.52 105 GLY A O 1
ATOM 608 N N . SER A 1 106 ? -26.956 -5.263 -8.906 1.00 37.86 106 SER A N 1
ATOM 609 C CA . SER A 1 106 ? -25.768 -5.972 -9.342 1.00 42.34 106 SER A CA 1
ATOM 610 C C . SER A 1 106 ? -24.703 -4.986 -9.803 1.00 41.81 106 SER A C 1
ATOM 611 O O . SER A 1 106 ? -25.004 -4.045 -10.530 1.00 40.51 106 SER A O 1
ATOM 614 N N . LEU A 1 107 ? -23.463 -5.214 -9.379 1.00 40.54 107 LEU A N 1
ATOM 615 C CA . LEU A 1 107 ? -22.362 -4.296 -9.650 1.00 38.65 107 LEU A CA 1
ATOM 616 C C . LEU A 1 107 ? -21.213 -5.003 -10.372 1.00 45.60 107 LEU A C 1
ATOM 617 O O . LEU A 1 107 ? -20.696 -6.010 -9.899 1.00 48.58 107 LEU A O 1
ATOM 622 N N . ARG A 1 108 ? -20.820 -4.476 -11.524 1.00 51.68 108 ARG A N 1
ATOM 623 C CA . ARG A 1 108 ? -19.698 -5.038 -12.263 1.00 51.76 108 ARG A CA 1
ATOM 624 C C . ARG A 1 108 ? -18.983 -3.927 -12.997 1.00 51.75 108 ARG A C 1
ATOM 625 O O . ARG A 1 108 ? -19.568 -2.886 -13.279 1.00 53.28 108 ARG A O 1
ATOM 633 N N . GLU A 1 109 ? -17.710 -4.139 -13.296 1.00 50.41 109 GLU A N 1
ATOM 634 C CA . GLU A 1 109 ? -16.984 -3.195 -14.124 1.00 50.25 109 GLU A CA 1
ATOM 635 C C . GLU A 1 109 ? -17.453 -3.292 -15.567 1.00 50.56 109 GLU A C 1
ATOM 636 O O . GLU A 1 109 ? -17.434 -4.366 -16.157 1.00 50.78 109 GLU A O 1
ATOM 642 N N . ASP A 1 110 ? -17.879 -2.172 -16.130 1.00 51.77 110 ASP A N 1
ATOM 643 C CA . ASP A 1 110 ? -18.199 -2.116 -17.546 1.00 53.26 110 ASP A CA 1
ATOM 644 C C . ASP A 1 110 ? -17.524 -0.883 -18.105 1.00 57.84 110 ASP A C 1
ATOM 645 O O . ASP A 1 110 ? -18.184 0.093 -18.450 1.00 63.54 110 ASP A O 1
ATOM 650 N N . THR A 1 111 ? -16.200 -0.918 -18.177 1.00 56.84 111 THR A N 1
ATOM 651 C CA . THR A 1 111 ? -15.443 0.215 -18.689 1.00 58.56 111 THR A CA 1
ATOM 652 C C . THR A 1 111 ? -15.599 0.307 -20.219 1.00 60.75 111 THR A C 1
ATOM 653 O O . THR A 1 111 ? -14.668 0.031 -20.982 1.00 55.99 111 THR A O 1
ATOM 657 N N . ASP A 1 112 ? -16.805 0.688 -20.639 1.00 64.65 112 ASP A N 1
ATOM 658 C CA . ASP A 1 112 ? -17.188 0.819 -22.041 1.00 66.36 112 ASP A CA 1
ATOM 659 C C . ASP A 1 112 ? -16.820 2.219 -22.520 1.00 65.17 112 ASP A C 1
ATOM 660 O O . ASP A 1 112 ? -17.237 3.202 -21.914 1.00 64.48 112 ASP A O 1
ATOM 665 N N . PRO A 1 113 ? -16.024 2.312 -23.599 1.00 64.55 113 PRO A N 1
ATOM 666 C CA . PRO A 1 113 ? -15.635 3.606 -24.176 1.00 64.74 113 PRO A CA 1
ATOM 667 C C . PRO A 1 113 ? -16.846 4.415 -24.622 1.00 61.71 113 PRO A C 1
ATOM 668 O O . PRO A 1 113 ? -16.856 5.631 -24.465 1.00 58.29 113 PRO A O 1
ATOM 672 N N . ALA A 1 114 ? -17.856 3.743 -25.161 1.00 59.93 114 ALA A N 1
ATOM 673 C CA . ALA A 1 114 ? -19.090 4.420 -25.540 1.00 60.23 114 ALA A CA 1
ATOM 674 C C . ALA A 1 114 ? -19.741 5.054 -24.319 1.00 61.53 114 ALA A C 1
ATOM 675 O O . ALA A 1 114 ? -20.280 6.160 -24.394 1.00 63.85 114 ALA A O 1
ATOM 677 N N . MET A 1 115 ? -19.699 4.336 -23.199 1.00 56.84 115 MET A N 1
ATOM 678 C CA . MET A 1 115 ? -20.274 4.816 -21.946 1.00 54.21 115 MET A CA 1
ATOM 679 C C . MET A 1 115 ? -19.469 5.950 -21.320 1.00 51.64 115 MET A C 1
ATOM 680 O O . MET A 1 115 ? -20.044 6.921 -20.832 1.00 54.94 115 MET A O 1
ATOM 685 N N . VAL A 1 116 ? -18.146 5.827 -21.342 1.00 49.37 116 VAL A N 1
ATOM 686 C CA . VAL A 1 116 ? -17.271 6.902 -20.899 1.00 51.04 116 VAL A CA 1
ATOM 687 C C . VAL A 1 116 ? -17.594 8.188 -21.651 1.00 54.64 116 VAL A C 1
ATOM 688 O O . VAL A 1 116 ? -17.624 9.271 -21.071 1.00 55.32 116 VAL A O 1
ATOM 692 N N . ASP A 1 117 ? -17.847 8.065 -22.947 1.00 58.60 117 ASP A N 1
ATOM 693 C CA . ASP A 1 117 ? -18.139 9.237 -23.762 1.00 64.24 117 ASP A CA 1
ATOM 694 C C . ASP A 1 117 ? -19.498 9.867 -23.458 1.00 65.05 117 ASP A C 1
ATOM 695 O O . ASP A 1 117 ? -19.615 11.089 -23.437 1.00 67.98 117 ASP A O 1
ATOM 700 N N . ARG A 1 118 ? -20.518 9.046 -23.221 1.00 61.65 118 ARG A N 1
ATOM 701 C CA . ARG A 1 118 ? -21.851 9.565 -22.916 1.00 59.08 118 ARG A CA 1
ATOM 702 C C . ARG A 1 118 ? -21.906 10.278 -21.570 1.00 59.89 118 ARG A C 1
ATOM 703 O O . ARG A 1 118 ? -22.726 11.177 -21.366 1.00 59.07 118 ARG A O 1
ATOM 711 N N . LEU A 1 119 ? -21.039 9.862 -20.651 1.00 59.24 119 LEU A N 1
ATOM 712 C CA . LEU A 1 119 ? -21.097 10.332 -19.269 1.00 54.89 119 LEU A CA 1
ATOM 713 C C . LEU A 1 119 ? -19.992 11.323 -18.927 1.00 57.75 119 LEU A C 1
ATOM 714 O O . LEU A 1 119 ? -19.958 11.856 -17.821 1.00 61.50 119 LEU A O 1
ATOM 719 N N . TRP A 1 120 ? -19.088 11.566 -19.865 1.00 61.87 120 TRP A N 1
ATOM 720 C CA . TRP A 1 120 ? -17.947 12.432 -19.592 1.00 64.68 120 TRP A CA 1
ATOM 721 C C . TRP A 1 120 ? -18.378 13.881 -19.372 1.00 68.44 120 TRP A C 1
ATOM 722 O O . TRP A 1 120 ? -19.278 14.382 -20.047 1.00 69.51 120 TRP A O 1
ATOM 733 N N . ASN A 1 121 ? -17.749 14.537 -18.402 1.00 68.93 121 ASN A N 1
ATOM 734 C CA . ASN A 1 121 ? -17.998 15.950 -18.134 1.00 68.39 121 ASN A CA 1
ATOM 735 C C . ASN A 1 121 ? -16.789 16.608 -17.456 1.00 70.15 121 ASN A C 1
ATOM 736 O O . ASN A 1 121 ? -15.854 15.914 -17.063 1.00 68.12 121 ASN A O 1
ATOM 741 N N . PRO A 1 122 ? -16.792 17.947 -17.338 1.00 74.04 122 PRO A N 1
ATOM 742 C CA . PRO A 1 122 ? -15.653 18.607 -16.693 1.00 74.90 122 PRO A CA 1
ATOM 743 C C . PRO A 1 122 ? -15.351 18.106 -15.287 1.00 73.76 122 PRO A C 1
ATOM 744 O O . PRO A 1 122 ? -14.177 18.001 -14.943 1.00 74.64 122 PRO A O 1
ATOM 748 N N . TYR A 1 123 ? -16.374 17.799 -14.497 1.00 73.60 123 TYR A N 1
ATOM 749 C CA . TYR A 1 123 ? -16.156 17.310 -13.137 1.00 75.11 123 TYR A CA 1
ATOM 750 C C . TYR A 1 123 ? -15.450 15.951 -13.117 1.00 74.37 123 TYR A C 1
ATOM 751 O O . TYR A 1 123 ? -14.515 15.743 -12.343 1.00 75.29 123 TYR A O 1
ATOM 760 N N . VAL A 1 124 ? -15.901 15.033 -13.967 1.00 70.35 124 VAL A N 1
ATOM 761 C CA . VAL A 1 124 ? -15.253 13.735 -14.118 1.00 67.75 124 VAL A CA 1
ATOM 762 C C . VAL A 1 124 ? -13.821 13.920 -14.607 1.00 69.35 124 VAL A C 1
ATOM 763 O O . VAL A 1 124 ? -12.906 13.231 -14.162 1.00 68.63 124 VAL A O 1
ATOM 767 N N . ALA A 1 125 ? -13.637 14.869 -15.518 1.00 73.20 125 ALA A N 1
ATOM 768 C CA . ALA A 1 125 ? -12.332 15.125 -16.123 1.00 75.93 125 ALA A CA 1
ATOM 769 C C . ALA A 1 125 ? -11.249 15.474 -15.102 1.00 77.45 125 ALA A C 1
ATOM 770 O O . ALA A 1 125 ? -10.103 15.041 -15.228 1.00 80.22 125 ALA A O 1
ATOM 772 N N . ALA A 1 126 ? -11.623 16.259 -14.098 1.00 74.14 126 ALA A N 1
ATOM 773 C CA . ALA A 1 126 ? -10.709 16.682 -13.042 1.00 75.86 126 ALA A CA 1
ATOM 774 C C . ALA A 1 126 ? -9.950 15.529 -12.392 1.00 79.96 126 ALA A C 1
ATOM 775 O O . ALA A 1 126 ? -8.814 15.693 -11.949 1.00 82.45 126 ALA A O 1
ATOM 777 N N . TRP A 1 127 ? -10.588 14.369 -12.318 1.00 79.77 127 TRP A N 1
ATOM 778 C CA . TRP A 1 127 ? -10.033 13.253 -11.566 1.00 79.26 127 TRP A CA 1
ATOM 779 C C . TRP A 1 127 ? -8.966 12.481 -12.314 1.00 77.50 127 TRP A C 1
ATOM 780 O O . TRP A 1 127 ? -8.088 11.866 -11.705 1.00 76.34 127 TRP A O 1
ATOM 791 N N . TYR A 1 128 ? -9.039 12.513 -13.635 1.00 77.68 128 TYR A N 1
ATOM 792 C CA . TYR A 1 128 ? -8.120 11.726 -14.436 1.00 80.76 128 TYR A CA 1
ATOM 793 C C . TYR A 1 128 ? -7.092 12.611 -15.124 1.00 85.32 128 TYR A C 1
ATOM 794 O O . TYR A 1 128 ? -7.434 13.473 -15.941 1.00 83.82 128 TYR A O 1
ATOM 803 N N . GLU A 1 129 ? -5.832 12.405 -14.756 1.00 89.13 129 GLU A N 1
ATOM 804 C CA . GLU A 1 129 ? -4.722 13.102 -15.381 1.00 92.05 129 GLU A CA 1
ATOM 805 C C . GLU A 1 129 ? -4.674 12.767 -16.866 1.00 91.56 129 GLU A C 1
ATOM 806 O O . GLU A 1 129 ? -4.454 13.641 -17.703 1.00 93.66 129 GLU A O 1
ATOM 808 N N . GLY A 1 130 ? -4.908 11.501 -17.192 1.00 87.71 130 GLY A N 1
ATOM 809 C CA . GLY A 1 130 ? -4.786 11.039 -18.562 1.00 86.76 130 GLY A CA 1
ATOM 810 C C . GLY A 1 130 ? -5.944 11.369 -19.487 1.00 86.16 130 GLY A C 1
ATOM 811 O O . GLY A 1 130 ? -5.931 10.988 -20.660 1.00 87.32 130 GLY A O 1
ATOM 812 N N . GLY A 1 131 ? -6.943 12.082 -18.977 1.00 84.30 131 GLY A N 1
ATOM 813 C CA . GLY A 1 131 ? -8.155 12.307 -19.743 1.00 83.40 131 GLY A CA 1
ATOM 814 C C . GLY A 1 131 ? -8.912 10.999 -19.893 1.00 82.86 131 GLY A C 1
ATOM 815 O O . GLY A 1 131 ? -8.743 10.089 -19.080 1.00 82.83 131 GLY A O 1
ATOM 816 N N . LYS A 1 132 ? -9.741 10.891 -20.928 1.00 80.63 132 LYS A N 1
ATOM 817 C CA . LYS A 1 132 ? -10.485 9.660 -21.174 1.00 77.93 132 LYS A CA 1
ATOM 818 C C . LYS A 1 132 ? -9.536 8.489 -21.415 1.00 77.54 132 LYS A C 1
ATOM 819 O O . LYS A 1 132 ? -9.864 7.341 -21.129 1.00 76.14 132 LYS A O 1
ATOM 825 N N . THR A 1 133 ? -8.354 8.793 -21.939 1.00 78.49 133 THR A N 1
ATOM 826 C CA . THR A 1 133 ? -7.369 7.768 -22.263 1.00 77.00 133 THR A CA 1
ATOM 827 C C . THR A 1 133 ? -6.699 7.181 -21.026 1.00 76.93 133 THR A C 1
ATOM 828 O O . THR A 1 133 ? -5.976 6.192 -21.123 1.00 78.23 133 THR A O 1
ATOM 830 N N . ASP A 1 134 ? -6.946 7.786 -19.871 1.00 77.14 134 ASP A N 1
ATOM 831 C CA . ASP A 1 134 ? -6.293 7.373 -18.635 1.00 80.59 134 ASP A CA 1
ATOM 832 C C . ASP A 1 134 ? -6.365 5.852 -18.422 1.00 86.16 134 ASP A C 1
ATOM 833 O O . ASP A 1 134 ? -7.454 5.288 -18.329 1.00 86.64 134 ASP A O 1
ATOM 838 N N . PRO A 1 135 ? -5.200 5.189 -18.354 1.00 89.50 135 PRO A N 1
ATOM 839 C CA . PRO A 1 135 ? -5.122 3.740 -18.145 1.00 88.27 135 PRO A CA 1
ATOM 840 C C . PRO A 1 135 ? -5.671 3.331 -16.787 1.00 86.68 135 PRO A C 1
ATOM 841 O O . PRO A 1 135 ? -5.996 2.163 -16.581 1.00 87.88 135 PRO A O 1
ATOM 845 N N . ASN A 1 136 ? -5.741 4.286 -15.869 1.00 85.78 136 ASN A N 1
ATOM 846 C CA . ASN A 1 136 ? -6.203 4.032 -14.513 1.00 84.59 136 ASN A CA 1
ATOM 847 C C . ASN A 1 136 ? -7.713 4.201 -14.396 1.00 78.68 136 ASN A C 1
ATOM 848 O O . ASN A 1 136 ? -8.303 3.903 -13.356 1.00 77.49 136 ASN A O 1
ATOM 853 N N . LEU A 1 137 ? -8.337 4.697 -15.458 1.00 74.38 137 LEU A N 1
ATOM 854 C CA . LEU A 1 137 ? -9.771 4.948 -15.427 1.00 67.72 137 LEU A CA 1
ATOM 855 C C . LEU A 1 137 ? -10.566 3.654 -15.467 1.00 66.65 137 LEU A C 1
ATOM 856 O O . LEU A 1 137 ? -10.352 2.814 -16.337 1.00 67.87 137 LEU A O 1
ATOM 861 N N . ALA A 1 138 ? -11.486 3.501 -14.521 1.00 63.71 138 ALA A N 1
ATOM 862 C CA . ALA A 1 138 ? -12.433 2.391 -14.545 1.00 60.72 138 ALA A CA 1
ATOM 863 C C . ALA A 1 138 ? -13.845 2.915 -14.380 1.00 56.44 138 ALA A C 1
ATOM 864 O O . ALA A 1 138 ? -14.056 3.986 -13.818 1.00 54.92 138 ALA A O 1
ATOM 866 N N . LEU A 1 139 ? -14.811 2.146 -14.857 1.00 53.44 139 LEU A N 1
ATOM 867 C CA . LEU A 1 139 ? -16.208 2.535 -14.767 1.00 49.99 139 LEU A CA 1
ATOM 868 C C . LEU A 1 139 ? -17.024 1.348 -14.255 1.00 52.80 139 LEU A C 1
ATOM 869 O O . LEU A 1 139 ? -16.930 0.238 -14.792 1.00 55.28 139 LEU A O 1
ATOM 874 N N . LEU A 1 140 ? -17.805 1.572 -13.203 1.00 47.60 140 LEU A N 1
ATOM 875 C CA . LEU A 1 140 ? -18.674 0.524 -12.683 1.00 42.81 140 LEU A CA 1
ATOM 876 C C . LEU A 1 140 ? -20.109 0.840 -13.027 1.00 40.58 140 LEU A C 1
ATOM 877 O O . LEU A 1 140 ? -20.506 2.006 -13.064 1.00 42.84 140 LEU A O 1
ATOM 882 N N . ARG A 1 141 ? -20.888 -0.197 -13.290 1.00 39.04 141 ARG A N 1
ATOM 883 C CA . ARG A 1 141 ? -22.322 -0.020 -13.432 1.00 41.60 141 ARG A CA 1
ATOM 884 C C . ARG A 1 141 ? -23.045 -0.809 -12.370 1.00 42.49 141 ARG A C 1
ATOM 885 O O . ARG A 1 141 ? -22.622 -1.902 -11.979 1.00 41.96 141 ARG A O 1
ATOM 893 N N . LEU A 1 142 ? -24.134 -0.230 -11.895 1.00 38.52 142 LEU A N 1
ATOM 894 C CA . LEU A 1 142 ? -24.982 -0.900 -10.944 1.00 35.72 142 LEU A CA 1
ATOM 895 C C . LEU A 1 142 ? -26.334 -1.067 -11.593 1.00 39.58 142 LEU A C 1
ATOM 896 O O . LEU A 1 142 ? -27.011 -0.085 -11.904 1.00 42.89 142 LEU A O 1
ATOM 901 N N . ASP A 1 143 ? -26.715 -2.314 -11.833 1.00 37.14 143 ASP A N 1
ATOM 902 C CA . ASP A 1 143 ? -28.041 -2.590 -12.342 1.00 38.25 143 ASP A CA 1
ATOM 903 C C . ASP A 1 143 ? -28.938 -2.852 -11.161 1.00 40.84 143 ASP A C 1
ATOM 904 O O . ASP A 1 143 ? -28.802 -3.858 -10.470 1.00 44.23 143 ASP A O 1
ATOM 909 N N . ALA A 1 144 ? -29.844 -1.914 -10.923 1.00 44.23 144 ALA A N 1
ATOM 910 C CA . ALA A 1 144 ? -30.661 -1.907 -9.723 1.00 42.45 144 ALA A CA 1
ATOM 911 C C . ALA A 1 144 ? -32.027 -2.490 -10.019 1.00 43.71 144 ALA A C 1
ATOM 912 O O . ALA A 1 144 ? -32.785 -1.935 -10.808 1.00 46.15 144 ALA A O 1
ATOM 914 N N . ASP A 1 145 ? -32.348 -3.609 -9.391 1.00 40.90 145 ASP A N 1
ATOM 915 C CA . ASP A 1 145 ? -33.639 -4.221 -9.631 1.00 43.91 145 ASP A CA 1
ATOM 916 C C . ASP A 1 145 ? -34.671 -3.622 -8.701 1.00 42.11 145 ASP A C 1
ATOM 917 O O . ASP A 1 145 ? -35.863 -3.644 -9.004 1.00 44.83 145 ASP A O 1
ATOM 922 N N . HIS A 1 146 ? -34.215 -3.091 -7.568 1.00 37.45 146 HIS A N 1
ATOM 923 C CA . HIS A 1 146 ? -35.140 -2.497 -6.608 1.00 40.57 146 HIS A CA 1
ATOM 924 C C . HIS A 1 146 ? -34.475 -1.713 -5.493 1.00 40.85 146 HIS A C 1
ATOM 925 O O . HIS A 1 146 ? -33.294 -1.894 -5.199 1.00 42.76 146 HIS A O 1
ATOM 932 N N . ALA A 1 147 ? -35.263 -0.840 -4.877 1.00 40.71 147 ALA A N 1
ATOM 933 C CA . ALA A 1 147 ? -34.810 -0.039 -3.747 1.00 39.24 147 ALA A CA 1
ATOM 934 C C . ALA A 1 147 ? -35.906 0.031 -2.709 1.00 38.17 147 ALA A C 1
ATOM 935 O O . ALA A 1 147 ? -37.085 0.137 -3.042 1.00 45.00 147 ALA A O 1
ATOM 937 N N . GLN A 1 148 ? -35.520 -0.041 -1.446 1.00 33.35 148 GLN A N 1
ATOM 938 C CA . GLN A 1 148 ? -36.461 0.236 -0.382 1.00 35.32 148 GLN A CA 1
ATOM 939 C C . GLN A 1 148 ? -36.282 1.696 -0.025 1.00 33.39 148 GLN A C 1
ATOM 940 O O . GLN A 1 148 ? -35.164 2.155 0.228 1.00 30.50 148 GLN A O 1
ATOM 946 N N . ILE A 1 149 ? -37.385 2.428 -0.026 1.00 33.74 149 ILE A N 1
ATOM 947 C CA . ILE A 1 149 ? -37.330 3.866 0.157 1.00 36.51 149 ILE A CA 1
ATOM 948 C C . ILE A 1 149 ? -38.095 4.321 1.382 1.00 37.46 149 ILE A C 1
ATOM 949 O O . ILE A 1 149 ? -39.246 3.935 1.580 1.00 38.69 149 ILE A O 1
ATOM 954 N N . TRP A 1 150 ? -37.436 5.136 2.203 1.00 37.40 150 TRP A N 1
ATOM 955 C CA . TRP A 1 150 ? -38.066 5.736 3.368 1.00 37.63 150 TRP A CA 1
ATOM 956 C C . TRP A 1 150 ? -38.168 7.236 3.157 1.00 39.93 150 TRP A C 1
ATOM 957 O O . TRP A 1 150 ? -37.149 7.906 2.974 1.00 41.25 150 TRP A O 1
ATOM 968 N N . LEU A 1 151 ? -39.383 7.774 3.177 1.00 40.01 151 LEU A N 1
ATOM 969 C CA . LEU A 1 151 ? -39.543 9.227 3.182 1.00 40.25 151 LEU A CA 1
ATOM 970 C C . LEU A 1 151 ? -39.311 9.763 4.600 1.00 44.10 151 LEU A C 1
ATOM 971 O O . LEU A 1 151 ? -39.678 9.118 5.588 1.00 41.70 151 LEU A O 1
ATOM 976 N N . ASN A 1 152 ? -38.664 10.920 4.696 1.00 45.10 152 ASN A N 1
ATOM 977 C CA . ASN A 1 152 ? -38.371 11.542 5.984 1.00 46.03 152 ASN A CA 1
ATOM 978 C C . ASN A 1 152 ? -38.496 13.039 5.857 1.00 50.25 152 ASN A C 1
ATOM 979 O O . ASN A 1 152 ? -37.569 13.773 6.179 1.00 55.63 152 ASN A O 1
ATOM 984 N N . GLU A 1 153 ? -39.635 13.505 5.370 1.00 50.66 153 GLU A N 1
ATOM 985 C CA . GLU A 1 153 ? -39.748 14.914 5.023 1.00 52.95 153 GLU A CA 1
ATOM 986 C C . GLU A 1 153 ? -39.994 15.812 6.229 1.00 54.01 153 GLU A C 1
ATOM 987 O O . GLU A 1 153 ? -40.585 15.391 7.223 1.00 54.80 153 GLU A O 1
ATOM 993 N N . SER A 1 154 ? -39.515 17.047 6.128 1.00 55.12 154 SER A N 1
ATOM 994 C CA . SER A 1 154 ? -39.525 17.981 7.244 1.00 52.09 154 SER A CA 1
ATOM 995 C C . SER A 1 154 ? -40.700 18.936 7.191 1.00 53.48 154 SER A C 1
ATOM 996 O O . SER A 1 154 ? -41.149 19.322 6.118 1.00 53.88 154 SER A O 1
ATOM 999 N N . SER A 1 155 ? -41.198 19.310 8.361 1.00 57.15 155 SER A N 1
ATOM 1000 C CA . SER A 1 155 ? -42.175 20.384 8.455 1.00 61.16 155 SER A CA 1
ATOM 1001 C C . SER A 1 155 ? -41.688 21.390 9.486 1.00 59.11 155 SER A C 1
ATOM 1002 O O . SER A 1 155 ? -41.247 21.018 10.579 1.00 57.52 155 SER A O 1
ATOM 1005 N N . LEU A 1 156 ? -41.763 22.667 9.132 1.00 56.78 156 LEU A N 1
ATOM 1006 C CA . LEU A 1 156 ? -41.187 23.710 9.968 1.00 53.61 156 LEU A CA 1
ATOM 1007 C C . LEU A 1 156 ? -42.061 24.035 11.178 1.00 49.74 156 LEU A C 1
ATOM 1008 O O . LEU A 1 156 ? -43.248 24.327 11.038 1.00 50.16 156 LEU A O 1
ATOM 1013 N N . LEU A 1 157 ? -41.463 23.975 12.364 1.00 43.13 157 LEU A N 1
ATOM 1014 C CA . LEU A 1 157 ? -42.119 24.427 13.582 1.00 45.98 157 LEU A CA 1
ATOM 1015 C C . LEU A 1 157 ? -42.170 25.962 13.631 1.00 46.91 157 LEU A C 1
ATOM 1016 O O . LEU A 1 157 ? -41.579 26.639 12.795 1.00 44.23 157 LEU A O 1
ATOM 1021 N N . ALA A 1 158 ? -42.886 26.511 14.606 1.00 50.77 158 ALA A N 1
ATOM 1022 C CA . ALA A 1 158 ? -42.973 27.965 14.762 1.00 50.81 158 ALA A CA 1
ATOM 1023 C C . ALA A 1 158 ? -41.667 28.537 15.303 1.00 52.04 158 ALA A C 1
ATOM 1024 O O . ALA A 1 158 ? -41.021 27.920 16.149 1.00 52.17 158 ALA A O 1
ATOM 1026 N N . GLY A 1 159 ? -41.286 29.719 14.824 1.00 49.02 159 GLY A N 1
ATOM 1027 C CA . GLY A 1 159 ? -40.043 30.336 15.247 1.00 46.22 159 GLY A CA 1
ATOM 1028 C C . GLY A 1 159 ? -40.116 30.793 16.682 1.00 52.68 159 GLY A C 1
ATOM 1029 O O . GLY A 1 159 ? -41.077 31.446 17.084 1.00 57.91 159 GLY A O 1
ATOM 1030 N N . ILE A 1 160 ? -39.101 30.449 17.462 1.00 52.83 160 ILE A N 1
ATOM 1031 C CA . ILE A 1 160 ? -39.066 30.853 18.856 1.00 53.66 160 ILE A CA 1
ATOM 1032 C C . ILE A 1 160 ? -37.935 31.840 19.074 1.00 52.97 160 ILE A C 1
ATOM 1033 O O . ILE A 1 160 ? -36.832 31.657 18.568 1.00 54.44 160 ILE A O 1
ATOM 1038 N N . LYS A 1 161 ? -38.214 32.900 19.817 1.00 57.01 161 LYS A N 1
ATOM 1039 C CA . LYS A 1 161 ? -37.186 33.872 20.111 1.00 60.36 161 LYS A CA 1
ATOM 1040 C C . LYS A 1 161 ? -36.387 33.439 21.324 1.00 61.53 161 LYS A C 1
ATOM 1041 O O . LYS A 1 161 ? -36.931 32.959 22.316 1.00 63.14 161 LYS A O 1
ATOM 1047 N N . VAL A 1 162 ? -35.077 33.593 21.205 1.00 63.01 162 VAL A N 1
ATOM 1048 C CA . VAL A 1 162 ? -34.123 33.007 22.122 1.00 66.71 162 VAL A CA 1
ATOM 1049 C C . VAL A 1 162 ? -33.064 34.048 22.430 1.00 68.34 162 VAL A C 1
ATOM 1050 O O . VAL A 1 162 ? -32.521 34.659 21.517 1.00 70.66 162 VAL A O 1
ATOM 1054 N N . LEU A 1 163 ? -32.765 34.256 23.707 1.00 66.41 163 LEU A N 1
ATOM 1055 C CA . LEU A 1 163 ? -31.713 35.194 24.072 1.00 65.74 163 LEU A CA 1
ATOM 1056 C C . LEU A 1 163 ? -30.347 34.515 24.009 1.00 63.73 163 LEU A C 1
ATOM 1057 O O . LEU A 1 163 ? -30.207 33.361 24.400 1.00 63.64 163 LEU A O 1
ATOM 1062 N N . LEU A 1 164 ? -29.348 35.229 23.501 1.00 63.64 164 LEU A N 1
ATOM 1063 C CA . LEU A 1 164 ? -28.018 34.657 23.311 1.00 65.60 164 LEU A CA 1
ATOM 1064 C C . LEU A 1 164 ? -27.010 35.195 24.327 1.00 69.56 164 LEU A C 1
ATOM 1065 O O . LEU A 1 164 ? -27.019 36.383 24.653 1.00 68.53 164 LEU A O 1
ATOM 1070 N N . GLY A 1 165 ? -26.146 34.315 24.826 1.00 74.93 165 GLY A N 1
ATOM 1071 C CA . GLY A 1 165 ? -25.168 34.699 25.831 1.00 81.06 165 GLY A CA 1
ATOM 1072 C C . GLY A 1 165 ? -23.732 34.683 25.343 1.00 83.67 165 GLY A C 1
ATOM 1073 O O . GLY A 1 165 ? -22.815 35.040 26.083 1.00 85.28 165 GLY A O 1
ATOM 1074 N N . THR B 1 24 ? -5.807 13.692 13.998 1.00 90.59 24 THR B N 1
ATOM 1075 C CA . THR B 1 24 ? -6.860 12.681 13.995 1.00 89.75 24 THR B CA 1
ATOM 1076 C C . THR B 1 24 ? -7.880 12.934 15.103 1.00 90.34 24 THR B C 1
ATOM 1077 O O . THR B 1 24 ? -8.940 12.306 15.137 1.00 91.39 24 THR B O 1
ATOM 1079 N N . LYS B 1 25 ? -7.555 13.846 16.014 1.00 88.18 25 LYS B N 1
ATOM 1080 C CA . LYS B 1 25 ? -8.479 14.219 17.078 1.00 85.99 25 LYS B CA 1
ATOM 1081 C C . LYS B 1 25 ? -9.736 14.862 16.500 1.00 85.01 25 LYS B C 1
ATOM 1082 O O . LYS B 1 25 ? -10.855 14.511 16.878 1.00 86.12 25 LYS B O 1
ATOM 1084 N N . GLU B 1 26 ? -9.537 15.803 15.581 1.00 81.58 26 GLU B N 1
ATOM 1085 C CA . GLU B 1 26 ? -10.633 16.558 14.979 1.00 78.25 26 GLU B CA 1
ATOM 1086 C C . GLU B 1 26 ? -11.620 15.669 14.228 1.00 74.16 26 GLU B C 1
ATOM 1087 O O . GLU B 1 26 ? -12.833 15.835 14.361 1.00 72.97 26 GLU B O 1
ATOM 1089 N N . LEU B 1 27 ? -11.095 14.737 13.437 1.00 73.56 27 LEU B N 1
ATOM 1090 C CA . LEU B 1 27 ? -11.924 13.780 12.705 1.00 71.70 27 LEU B CA 1
ATOM 1091 C C . LEU B 1 27 ? -12.902 13.050 13.611 1.00 68.23 27 LEU B C 1
ATOM 1092 O O . LEU B 1 27 ? -14.087 12.938 13.298 1.00 65.86 27 LEU B O 1
ATOM 1097 N N . GLN B 1 28 ? -12.396 12.547 14.730 1.00 68.07 28 GLN B N 1
ATOM 1098 C CA . GLN B 1 28 ? -13.245 11.876 15.699 1.00 72.22 28 GLN B CA 1
ATOM 1099 C C . GLN B 1 28 ? -14.335 12.833 16.186 1.00 67.84 28 GLN B C 1
ATOM 1100 O O . GLN B 1 28 ? -15.506 12.463 16.265 1.00 67.03 28 GLN B O 1
ATOM 1106 N N . GLU B 1 29 ? -13.948 14.071 16.474 1.00 65.22 29 GLU B N 1
ATOM 1107 C CA . GLU B 1 29 ? -14.881 15.077 16.977 1.00 63.88 29 GLU B CA 1
ATOM 1108 C C . GLU B 1 29 ? -16.007 15.386 15.998 1.00 57.43 29 GLU B C 1
ATOM 1109 O O . GLU B 1 29 ? -17.183 15.384 16.374 1.00 58.22 29 GLU B O 1
ATOM 1115 N N . LYS B 1 30 ? -15.644 15.671 14.750 1.00 49.49 30 LYS B N 1
ATOM 1116 C CA . LYS B 1 30 ? -16.631 15.972 13.720 1.00 49.74 30 LYS B CA 1
ATOM 1117 C C . LYS B 1 30 ? -17.631 14.834 13.580 1.00 47.82 30 LYS B C 1
ATOM 1118 O O . LYS B 1 30 ? -18.833 15.057 13.464 1.00 46.94 30 LYS B O 1
ATOM 1124 N N . PHE B 1 31 ? -17.126 13.608 13.594 1.00 44.20 31 PHE B N 1
ATOM 1125 C CA . PHE B 1 31 ? -17.980 12.444 13.443 1.00 43.24 31 PHE B CA 1
ATOM 1126 C C . PHE B 1 31 ? -18.991 12.338 14.575 1.00 43.09 31 PHE B C 1
ATOM 1127 O O . PHE B 1 31 ? -20.190 12.197 14.331 1.00 42.39 31 PHE B O 1
ATOM 1135 N N . TRP B 1 32 ? -18.512 12.424 15.811 1.00 42.39 32 TRP B N 1
ATOM 1136 C CA . TRP B 1 32 ? -19.389 12.304 16.971 1.00 43.79 32 TRP B CA 1
ATOM 1137 C C . TRP B 1 32 ? -20.422 13.428 17.053 1.00 42.09 32 TRP B C 1
ATOM 1138 O O . TRP B 1 32 ? -21.577 13.180 17.394 1.00 45.23 32 TRP B O 1
ATOM 1149 N N . LYS B 1 33 ? -20.014 14.657 16.740 1.00 43.06 33 LYS B N 1
ATOM 1150 C CA . LYS B 1 33 ? -20.951 15.787 16.708 1.00 46.32 33 LYS B CA 1
ATOM 1151 C C . LYS B 1 33 ? -22.025 15.584 15.649 1.00 41.98 33 LYS B C 1
ATOM 1152 O O . LYS B 1 33 ? -23.208 15.809 15.893 1.00 42.43 33 LYS B O 1
ATOM 1158 N N . ALA B 1 34 ? -21.606 15.158 14.466 1.00 37.37 34 ALA B N 1
ATOM 1159 C CA . ALA B 1 34 ? -22.534 14.914 13.379 1.00 30.96 34 ALA B CA 1
ATOM 1160 C C . ALA B 1 34 ? -23.484 13.779 13.735 1.00 36.61 34 ALA B C 1
ATOM 1161 O O . ALA B 1 34 ? -24.698 13.882 13.526 1.00 39.56 34 ALA B O 1
ATOM 1163 N N . LEU B 1 35 ? -22.926 12.694 14.265 1.00 37.53 35 LEU B N 1
ATOM 1164 C CA . LEU B 1 35 ? -23.744 11.555 14.669 1.00 41.01 35 LEU B CA 1
ATOM 1165 C C . LEU B 1 35 ? -24.733 11.953 15.748 1.00 42.71 35 LEU B C 1
ATOM 1166 O O . LEU B 1 35 ? -25.886 11.538 15.716 1.00 44.42 35 LEU B O 1
ATOM 1171 N N . LYS B 1 36 ? -24.282 12.757 16.704 1.00 43.21 36 LYS B N 1
ATOM 1172 C CA . LYS B 1 36 ? -25.142 13.174 17.801 1.00 42.15 36 LYS B CA 1
ATOM 1173 C C . LYS B 1 36 ? -26.333 14.005 17.320 1.00 42.21 36 LYS B C 1
ATOM 1174 O O . LYS B 1 36 ? -27.466 13.763 17.728 1.00 44.79 36 LYS B O 1
ATOM 1180 N N . SER B 1 37 ? -26.084 14.981 16.452 1.00 38.62 37 SER B N 1
ATOM 1181 C CA . SER B 1 37 ? -27.162 15.858 15.991 1.00 39.30 37 SER B CA 1
ATOM 1182 C C . SER B 1 37 ? -28.009 15.277 14.852 1.00 39.80 37 SER B C 1
ATOM 1183 O O . SER B 1 37 ? -29.229 15.465 14.825 1.00 42.56 37 SER B O 1
ATOM 1186 N N . ASP B 1 38 ? -27.378 14.573 13.918 1.00 35.26 38 ASP B N 1
ATOM 1187 C CA . ASP B 1 38 ? -28.116 14.050 12.772 1.00 37.09 38 ASP B CA 1
ATOM 1188 C C . ASP B 1 38 ? -28.673 12.645 13.018 1.00 40.31 38 ASP B C 1
ATOM 1189 O O . ASP B 1 38 ? -29.745 12.305 12.522 1.00 37.70 38 ASP B O 1
ATOM 1194 N N . ARG B 1 39 ? -27.957 11.872 13.829 1.00 46.61 39 ARG B N 1
ATOM 1195 C CA . ARG B 1 39 ? -28.477 10.638 14.409 1.00 41.71 39 ARG B CA 1
ATOM 1196 C C . ARG B 1 39 ? -28.584 9.439 13.472 1.00 42.65 39 ARG B C 1
ATOM 1197 O O . ARG B 1 39 ? -28.075 8.364 13.780 1.00 40.70 39 ARG B O 1
ATOM 1205 N N . THR B 1 40 ? -29.258 9.613 12.343 1.00 43.44 40 THR B N 1
ATOM 1206 C CA . THR B 1 40 ? -29.619 8.475 11.512 1.00 39.35 40 THR B CA 1
ATOM 1207 C C . THR B 1 40 ? -28.413 7.689 11.008 1.00 37.99 40 THR B C 1
ATOM 1208 O O . THR B 1 40 ? -27.432 8.254 10.528 1.00 37.89 40 THR B O 1
ATOM 1212 N N . VAL B 1 41 ? -28.522 6.370 11.115 1.00 33.62 41 VAL B N 1
ATOM 1213 C CA . VAL B 1 41 ? -27.532 5.435 10.604 1.00 35.32 41 VAL B CA 1
ATOM 1214 C C . VAL B 1 41 ? -28.280 4.386 9.807 1.00 37.93 41 VAL B C 1
ATOM 1215 O O . VAL B 1 41 ? -29.282 3.845 10.272 1.00 37.86 41 VAL B O 1
ATOM 1219 N N . MET B 1 42 ? -27.815 4.127 8.592 1.00 36.15 42 MET B N 1
ATOM 1220 C CA . MET B 1 42 ? -28.397 3.068 7.796 1.00 39.61 42 MET B CA 1
ATOM 1221 C C . MET B 1 42 ? -27.655 1.781 8.093 1.00 43.11 42 MET B C 1
ATOM 1222 O O . MET B 1 42 ? -26.473 1.617 7.771 1.00 40.72 42 MET B O 1
ATOM 1227 N N . LEU B 1 43 ? -28.366 0.886 8.762 1.00 46.04 43 LEU B N 1
ATOM 1228 C CA . LEU B 1 43 ? -27.768 -0.308 9.324 1.00 48.91 43 LEU B CA 1
ATOM 1229 C C . LEU B 1 43 ? -28.292 -1.520 8.575 1.00 47.26 43 LEU B C 1
ATOM 1230 O O . LEU B 1 43 ? -29.500 -1.766 8.542 1.00 46.99 43 LEU B O 1
ATOM 1235 N N . GLY B 1 44 ? -27.385 -2.263 7.952 1.00 46.56 44 GLY B N 1
ATOM 1236 C CA . GLY B 1 44 ? -27.762 -3.445 7.199 1.00 47.52 44 GLY B CA 1
ATOM 1237 C C . GLY B 1 44 ? -27.007 -4.668 7.675 1.00 46.93 44 GLY B C 1
ATOM 1238 O O . GLY B 1 44 ? -25.807 -4.600 7.953 1.00 43.99 44 GLY B O 1
ATOM 1239 N N . LEU B 1 45 ? -27.701 -5.791 7.790 1.00 53.41 45 LEU B N 1
ATOM 1240 C CA . LEU B 1 45 ? -27.000 -7.040 8.072 1.00 61.70 45 LEU B CA 1
ATOM 1241 C C . LEU B 1 45 ? -27.186 -8.071 6.973 1.00 65.30 45 LEU B C 1
ATOM 1242 O O . LEU B 1 45 ? -28.311 -8.398 6.593 1.00 66.23 45 LEU B O 1
ATOM 1247 N N . ASP B 1 46 ? -26.056 -8.582 6.494 1.00 71.25 46 ASP B N 1
ATOM 1248 C CA . ASP B 1 46 ? -25.963 -9.479 5.335 1.00 80.39 46 ASP B CA 1
ATOM 1249 C C . ASP B 1 46 ? -27.067 -10.517 5.172 1.00 80.29 46 ASP B C 1
ATOM 1250 O O . ASP B 1 46 ? -27.686 -10.611 4.110 1.00 85.92 46 ASP B O 1
ATOM 1255 N N . GLY B 1 47 ? -27.301 -11.305 6.216 1.00 73.05 47 GLY B N 1
ATOM 1256 C CA . GLY B 1 47 ? -28.240 -12.407 6.126 1.00 71.93 47 GLY B CA 1
ATOM 1257 C C . GLY B 1 47 ? -29.645 -12.055 6.569 1.00 70.24 47 GLY B C 1
ATOM 1258 O O . GLY B 1 47 ? -30.520 -12.919 6.635 1.00 72.21 47 GLY B O 1
ATOM 1259 N N . VAL B 1 48 ? -29.863 -10.781 6.867 1.00 66.10 48 VAL B N 1
ATOM 1260 C CA . VAL B 1 48 ? -31.147 -10.326 7.370 1.00 64.19 48 VAL B CA 1
ATOM 1261 C C . VAL B 1 48 ? -31.755 -9.297 6.433 1.00 62.00 48 VAL B C 1
ATOM 1262 O O . VAL B 1 48 ? -31.070 -8.382 5.981 1.00 57.52 48 VAL B O 1
ATOM 1266 N N . GLU B 1 49 ? -33.036 -9.480 6.125 1.00 64.11 49 GLU B N 1
ATOM 1267 C CA . GLU B 1 49 ? -33.810 -8.511 5.363 1.00 63.40 49 GLU B CA 1
ATOM 1268 C C . GLU B 1 49 ? -33.144 -8.173 4.037 1.00 57.65 49 GLU B C 1
ATOM 1269 O O . GLU B 1 49 ? -33.237 -7.044 3.555 1.00 56.28 49 GLU B O 1
ATOM 1275 N N . ASP B 1 50 ? -32.463 -9.168 3.478 1.00 54.45 50 ASP B N 1
ATOM 1276 C CA . ASP B 1 50 ? -31.796 -9.069 2.189 1.00 52.97 50 ASP B CA 1
ATOM 1277 C C . ASP B 1 50 ? -30.625 -8.095 2.183 1.00 47.69 50 ASP B C 1
ATOM 1278 O O . ASP B 1 50 ? -30.180 -7.660 1.122 1.00 49.96 50 ASP B O 1
ATOM 1283 N N . GLY B 1 51 ? -30.121 -7.766 3.366 1.00 41.66 51 GLY B N 1
ATOM 1284 C CA . GLY B 1 51 ? -28.955 -6.914 3.476 1.00 34.95 51 GLY B CA 1
ATOM 1285 C C . GLY B 1 51 ? -29.306 -5.446 3.420 1.00 38.45 51 GLY B C 1
ATOM 1286 O O . GLY B 1 51 ? -28.424 -4.584 3.406 1.00 43.76 51 GLY B O 1
ATOM 1287 N N . HIS B 1 52 ? -30.599 -5.153 3.395 1.00 36.72 52 HIS B N 1
ATOM 1288 C CA . HIS B 1 52 ? -31.043 -3.773 3.274 1.00 37.14 52 HIS B CA 1
ATOM 1289 C C . HIS B 1 52 ? -30.577 -2.913 4.443 1.00 39.67 52 HIS B C 1
ATOM 1290 O O . HIS B 1 52 ? -30.686 -3.312 5.601 1.00 40.65 52 HIS B O 1
ATOM 1297 N N . ALA B 1 53 ? -30.049 -1.732 4.129 1.00 38.98 53 ALA B N 1
ATOM 1298 C CA . ALA B 1 53 ? -29.542 -0.817 5.146 1.00 42.16 53 ALA B CA 1
ATOM 1299 C C . ALA B 1 53 ? -30.666 0.069 5.664 1.00 43.58 53 ALA B C 1
ATOM 1300 O O . ALA B 1 53 ? -31.006 1.074 5.050 1.00 42.38 53 ALA B O 1
ATOM 1302 N N . ARG B 1 54 ? -31.238 -0.309 6.799 1.00 45.11 54 ARG B N 1
ATOM 1303 C CA . ARG B 1 54 ? -32.397 0.391 7.330 1.00 47.94 54 ARG B CA 1
ATOM 1304 C C . ARG B 1 54 ? -31.971 1.620 8.118 1.00 43.08 54 ARG B C 1
ATOM 1305 O O . ARG B 1 54 ? -31.044 1.558 8.917 1.00 38.33 54 ARG B O 1
ATOM 1313 N N . PRO B 1 55 ? -32.639 2.753 7.875 1.00 44.17 55 PRO B N 1
ATOM 1314 C CA . PRO B 1 55 ? -32.286 3.963 8.614 1.00 47.69 55 PRO B CA 1
ATOM 1315 C C . PRO B 1 55 ? -32.805 3.876 10.030 1.00 47.80 55 PRO B C 1
ATOM 1316 O O . PRO B 1 55 ? -34.007 3.735 10.245 1.00 49.17 55 PRO B O 1
ATOM 1320 N N . MET B 1 56 ? -31.909 3.941 10.999 1.00 48.26 56 MET B N 1
ATOM 1321 C CA . MET B 1 56 ? -32.349 3.991 12.382 1.00 48.93 56 MET B CA 1
ATOM 1322 C C . MET B 1 56 ? -31.677 5.128 13.114 1.00 45.70 56 MET B C 1
ATOM 1323 O O . MET B 1 56 ? -30.525 5.456 12.847 1.00 43.16 56 MET B O 1
ATOM 1328 N N . THR B 1 57 ? -32.405 5.732 14.040 1.00 50.62 57 THR B N 1
ATOM 1329 C CA . THR B 1 57 ? -31.903 6.918 14.700 1.00 48.83 57 THR B CA 1
ATOM 1330 C C . THR B 1 57 ? -31.028 6.515 15.874 1.00 46.01 57 THR B C 1
ATOM 1331 O O . THR B 1 57 ? -31.479 5.862 16.805 1.00 49.77 57 THR B O 1
ATOM 1335 N N . ALA B 1 58 ? -29.756 6.885 15.791 1.00 42.05 58 ALA B N 1
ATOM 1336 C CA . ALA B 1 58 ? -28.774 6.514 16.790 1.00 38.78 58 ALA B CA 1
ATOM 1337 C C . ALA B 1 58 ? -28.882 7.416 18.005 1.00 46.05 58 ALA B C 1
ATOM 1338 O O . ALA B 1 58 ? -29.390 8.536 17.915 1.00 48.95 58 ALA B O 1
ATOM 1340 N N . GLN B 1 59 ? -28.383 6.933 19.137 1.00 44.88 59 GLN B N 1
ATOM 1341 C CA . GLN B 1 59 ? -28.264 7.761 20.328 1.00 47.66 59 GLN B CA 1
ATOM 1342 C C . GLN B 1 59 ? -27.017 7.402 21.096 1.00 48.89 59 GLN B C 1
ATOM 1343 O O . GLN B 1 59 ? -26.659 6.234 21.192 1.00 48.90 59 GLN B O 1
ATOM 1349 N N . ILE B 1 60 ? -26.347 8.411 21.634 1.00 49.14 60 ILE B N 1
ATOM 1350 C CA . ILE B 1 60 ? -25.238 8.164 22.538 1.00 51.33 60 ILE B CA 1
ATOM 1351 C C . ILE B 1 60 ? -25.384 8.949 23.840 1.00 53.45 60 ILE B C 1
ATOM 1352 O O . ILE B 1 60 ? -26.154 9.911 23.922 1.00 53.53 60 ILE B O 1
ATOM 1357 N N . GLU B 1 61 ? -24.650 8.506 24.857 1.00 58.32 61 GLU B N 1
ATOM 1358 C CA . GLU B 1 61 ? -24.598 9.186 26.140 1.00 61.34 61 GLU B CA 1
ATOM 1359 C C . GLU B 1 61 ? -23.478 10.199 26.092 1.00 61.21 61 GLU B C 1
ATOM 1360 O O . GLU B 1 61 ? -22.342 9.860 25.767 1.00 65.66 61 GLU B O 1
ATOM 1366 N N . GLY B 1 62 ? -23.784 11.441 26.425 1.00 57.03 62 GLY B N 1
ATOM 1367 C CA . GLY B 1 62 ? -22.770 12.471 26.357 1.00 59.78 62 GLY B CA 1
ATOM 1368 C C . GLY B 1 62 ? -22.460 12.867 24.928 1.00 61.14 62 GLY B C 1
ATOM 1369 O O . GLY B 1 62 ? -23.112 12.405 23.991 1.00 53.59 62 GLY B O 1
ATOM 1370 N N . ASP B 1 63 ? -21.457 13.722 24.763 1.00 69.86 63 ASP B N 1
ATOM 1371 C CA . ASP B 1 63 ? -21.153 14.311 23.465 1.00 75.31 63 ASP B CA 1
ATOM 1372 C C . ASP B 1 63 ? -20.285 13.429 22.571 1.00 76.63 63 ASP B C 1
ATOM 1373 O O . ASP B 1 63 ? -20.135 13.716 21.382 1.00 77.43 63 ASP B O 1
ATOM 1378 N N . SER B 1 64 ? -19.713 12.365 23.131 1.00 76.53 64 SER B N 1
ATOM 1379 C CA . SER B 1 64 ? -18.799 11.526 22.359 1.00 76.27 64 SER B CA 1
ATOM 1380 C C . SER B 1 64 ? -18.717 10.094 22.868 1.00 75.80 64 SER B C 1
ATOM 1381 O O . SER B 1 64 ? -19.239 9.766 23.939 1.00 78.91 64 SER B O 1
ATOM 1384 N N . GLY B 1 65 ? -18.052 9.247 22.085 1.00 71.38 65 GLY B N 1
ATOM 1385 C CA . GLY B 1 65 ? -17.762 7.884 22.486 1.00 71.68 65 GLY B CA 1
ATOM 1386 C C . GLY B 1 65 ? -18.934 6.944 22.338 1.00 71.68 65 GLY B C 1
ATOM 1387 O O . GLY B 1 65 ? -20.090 7.352 22.459 1.00 75.42 65 GLY B O 1
ATOM 1388 N N . GLY B 1 66 ? -18.630 5.679 22.071 1.00 66.36 66 GLY B N 1
ATOM 1389 C CA . GLY B 1 66 ? -19.653 4.659 22.000 1.00 64.25 66 GLY B CA 1
ATOM 1390 C C . GLY B 1 66 ? -20.012 4.204 23.398 1.00 65.61 66 GLY B C 1
ATOM 1391 O O . GLY B 1 66 ? -19.459 4.713 24.374 1.00 68.68 66 GLY B O 1
ATOM 1392 N N . PRO B 1 67 ? -20.930 3.233 23.505 1.00 58.84 67 PRO B N 1
ATOM 1393 C CA . PRO B 1 67 ? -21.557 2.586 22.347 1.00 52.54 67 PRO B CA 1
ATOM 1394 C C . PRO B 1 67 ? -22.663 3.426 21.727 1.00 49.96 67 PRO B C 1
ATOM 1395 O O . PRO B 1 67 ? -23.051 4.452 22.282 1.00 52.56 67 PRO B O 1
ATOM 1399 N N . ILE B 1 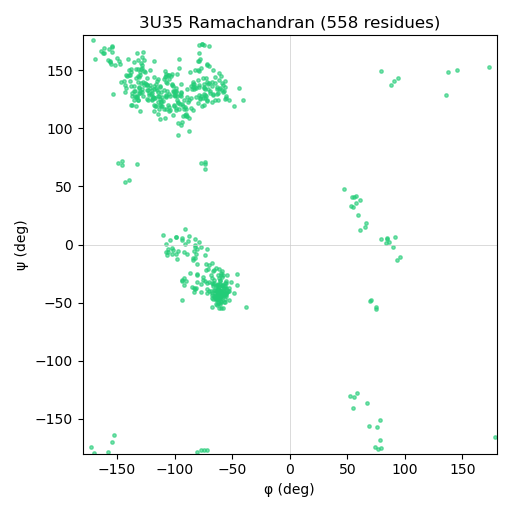68 ? -23.150 2.982 20.574 1.00 47.29 68 ILE B N 1
ATOM 1400 C CA . ILE B 1 68 ? -24.220 3.663 19.871 1.00 43.34 68 ILE B CA 1
ATOM 1401 C C . ILE B 1 68 ? -25.506 2.883 20.084 1.00 42.73 68 ILE B C 1
ATOM 1402 O O . ILE B 1 68 ? -25.553 1.677 19.846 1.00 44.65 68 ILE B O 1
ATOM 1407 N N . TRP B 1 69 ? -26.550 3.566 20.531 1.00 41.10 69 TRP B N 1
ATOM 1408 C CA . TRP B 1 69 ? -27.783 2.890 20.912 1.00 43.38 69 TRP B CA 1
ATOM 1409 C C . TRP B 1 69 ? -28.936 3.103 19.944 1.00 46.20 69 TRP B C 1
ATOM 1410 O O . TRP B 1 69 ? -29.047 4.154 19.312 1.00 52.18 69 TRP B O 1
ATOM 1421 N N . PHE B 1 70 ? -29.803 2.101 19.844 1.00 44.61 70 PHE B N 1
ATOM 1422 C CA . PHE B 1 70 ? -30.961 2.182 18.969 1.00 44.56 70 PHE B CA 1
ATOM 1423 C C . PHE B 1 70 ? -32.194 1.622 19.646 1.00 47.64 70 PHE B C 1
ATOM 1424 O O . PHE B 1 70 ? -32.237 0.446 19.994 1.00 54.10 70 PHE B O 1
ATOM 1432 N N . PHE B 1 71 ? -33.226 2.440 19.815 1.00 47.46 71 PHE B N 1
ATOM 1433 C CA . PHE B 1 71 ? -34.501 1.919 20.298 1.00 50.69 71 PHE B CA 1
ATOM 1434 C C . PHE B 1 71 ? -35.170 1.066 19.217 1.00 56.98 71 PHE B C 1
ATOM 1435 O O . PHE B 1 71 ? -35.160 1.428 18.042 1.00 55.14 71 PHE B O 1
ATOM 1443 N N . THR B 1 72 ? -35.748 -0.063 19.616 1.00 63.07 72 THR B N 1
ATOM 1444 C CA . THR B 1 72 ? -36.299 -1.026 18.661 1.00 66.89 72 THR B CA 1
ATOM 1445 C C . THR B 1 72 ? -37.376 -1.934 19.257 1.00 72.54 72 THR B C 1
ATOM 1446 O O . THR B 1 72 ? -37.566 -1.973 20.470 1.00 74.85 72 THR B O 1
ATOM 1450 N N . SER B 1 73 ? -38.081 -2.654 18.388 1.00 74.97 73 SER B N 1
ATOM 1451 C CA . SER B 1 73 ? -39.155 -3.556 18.804 1.00 77.80 73 SER B CA 1
ATOM 1452 C C . SER B 1 73 ? -38.717 -5.024 18.817 1.00 77.03 73 SER B C 1
ATOM 1453 O O . SER B 1 73 ? -38.111 -5.510 17.865 1.00 76.56 73 SER B O 1
ATOM 1456 N N . LYS B 1 74 ? -39.027 -5.716 19.911 1.00 96.79 74 LYS B N 1
ATOM 1457 C CA . LYS B 1 74 ? -38.642 -7.115 20.106 1.00 94.44 74 LYS B CA 1
ATOM 1458 C C . LYS B 1 74 ? -38.930 -7.924 18.852 1.00 96.32 74 LYS B C 1
ATOM 1459 O O . LYS B 1 74 ? -38.326 -8.961 18.626 1.00 97.77 74 LYS B O 1
ATOM 1465 N N . ASP B 1 75 ? -39.876 -7.470 18.043 1.00 96.19 75 ASP B N 1
ATOM 1466 C CA . ASP B 1 75 ? -40.225 -8.224 16.843 1.00 100.50 75 ASP B CA 1
ATOM 1467 C C . ASP B 1 75 ? -39.292 -7.964 15.652 1.00 100.95 75 ASP B C 1
ATOM 1468 O O . ASP B 1 75 ? -39.352 -8.690 14.667 1.00 102.92 75 ASP B O 1
ATOM 1473 N N . ASN B 1 76 ? -38.439 -6.943 15.748 1.00 99.39 76 ASN B N 1
ATOM 1474 C CA . ASN B 1 76 ? -37.416 -6.673 14.731 1.00 100.58 76 ASN B CA 1
ATOM 1475 C C . ASN B 1 76 ? -36.713 -7.959 14.311 1.00 102.41 76 ASN B C 1
ATOM 1476 O O . ASN B 1 76 ? -36.375 -8.788 15.146 1.00 104.40 76 ASN B O 1
ATOM 1481 N N . ALA B 1 77 ? -36.533 -8.147 13.012 1.00 104.65 77 ALA B N 1
ATOM 1482 C CA . ALA B 1 77 ? -35.969 -9.395 12.529 1.00 108.26 77 ALA B CA 1
ATOM 1483 C C . ALA B 1 77 ? -34.487 -9.480 12.864 1.00 107.48 77 ALA B C 1
ATOM 1484 O O . ALA B 1 77 ? -33.964 -10.558 13.143 1.00 110.39 77 ALA B O 1
ATOM 1486 N N . LEU B 1 78 ? -33.815 -8.338 12.872 1.00 102.97 78 LEU B N 1
ATOM 1487 C CA . LEU B 1 78 ? -32.440 -8.324 13.347 1.00 100.35 78 LEU B CA 1
ATOM 1488 C C . LEU B 1 78 ? -32.358 -8.792 14.812 1.00 99.51 78 LEU B C 1
ATOM 1489 O O . LEU B 1 78 ? -31.386 -9.451 15.202 1.00 100.80 78 LEU B O 1
ATOM 1491 N N . ILE B 1 79 ? -33.385 -8.476 15.606 1.00 97.27 79 ILE B N 1
ATOM 1492 C CA . ILE B 1 79 ? -33.437 -8.935 16.991 1.00 92.51 79 ILE B CA 1
ATOM 1493 C C . ILE B 1 79 ? -33.308 -10.458 17.077 1.00 95.32 79 ILE B C 1
ATOM 1494 O O . ILE B 1 79 ? -32.634 -10.978 17.966 1.00 96.36 79 ILE B O 1
ATOM 1499 N N . ALA B 1 80 ? -33.909 -11.172 16.135 1.00 96.98 80 ALA B N 1
ATOM 1500 C CA . ALA B 1 80 ? -33.881 -12.619 16.198 1.00 99.00 80 ALA B CA 1
ATOM 1501 C C . ALA B 1 80 ? -32.483 -13.158 15.924 1.00 98.85 80 ALA B C 1
ATOM 1502 O O . ALA B 1 80 ? -32.098 -14.184 16.483 1.00 99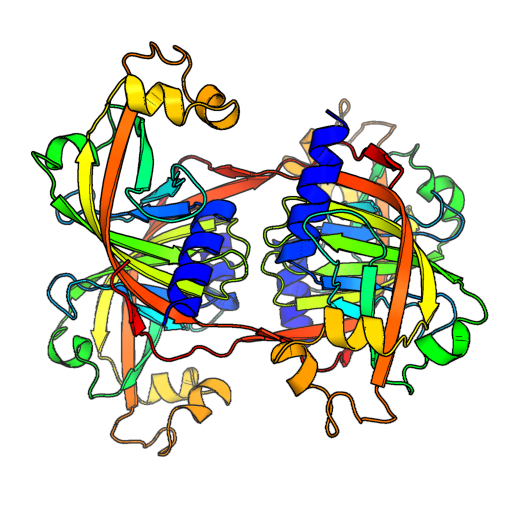.82 80 ALA B O 1
ATOM 1504 N N . MET B 1 81 ? -31.727 -12.469 15.075 1.00 97.34 81 MET B N 1
ATOM 1505 C CA . MET B 1 81 ? -30.491 -13.030 14.541 1.00 97.11 81 MET B CA 1
ATOM 1506 C C . MET B 1 81 ? -29.159 -12.438 15.009 1.00 92.44 81 MET B C 1
ATOM 1507 O O . MET B 1 81 ? -28.120 -12.795 14.457 1.00 93.94 81 MET B O 1
ATOM 1512 N N . LEU B 1 82 ? -29.151 -11.555 16.004 1.00 87.54 82 LEU B N 1
ATOM 1513 C CA . LEU B 1 82 ? -27.845 -11.045 16.456 1.00 83.20 82 LEU B CA 1
ATOM 1514 C C . LEU B 1 82 ? -27.138 -11.930 17.480 1.00 81.55 82 LEU B C 1
ATOM 1515 O O . LEU B 1 82 ? -25.910 -12.026 17.460 1.00 79.54 82 LEU B O 1
ATOM 1520 N N . GLY B 1 83 ? -27.905 -12.552 18.376 1.00 83.34 83 GLY B N 1
ATOM 1521 C CA . GLY B 1 83 ? -27.343 -13.384 19.426 1.00 80.63 83 GLY B CA 1
ATOM 1522 C C . GLY B 1 83 ? -26.333 -12.649 20.284 1.00 80.71 83 GLY B C 1
ATOM 1523 O O . GLY B 1 83 ? -26.591 -11.540 20.755 1.00 73.71 83 GLY B O 1
ATOM 1524 N N . GLN B 1 84 ? -25.176 -13.273 20.479 1.00 69.68 84 GLN B N 1
ATOM 1525 C CA . GLN B 1 84 ? -24.133 -12.721 21.334 1.00 76.04 84 GLN B CA 1
ATOM 1526 C C . GLN B 1 84 ? -23.534 -11.462 20.738 1.00 76.29 84 GLN B C 1
ATOM 1527 O O . GLN B 1 84 ? -23.126 -10.552 21.460 1.00 75.53 84 GLN B O 1
ATOM 1529 N N . GLY B 1 85 ? -23.470 -11.426 19.413 1.00 76.06 85 GLY B N 1
ATOM 1530 C CA . GLY B 1 85 ? -22.896 -10.300 18.709 1.00 75.97 85 GLY B CA 1
ATOM 1531 C C . GLY B 1 85 ? -22.795 -10.608 17.235 1.00 76.33 85 GLY B C 1
ATOM 1532 O O . GLY B 1 85 ? -22.696 -11.766 16.848 1.00 79.01 85 GLY B O 1
ATOM 1533 N N . ARG B 1 86 ? -22.835 -9.570 16.411 1.00 76.51 86 ARG B N 1
ATOM 1534 C CA . ARG B 1 86 ? -22.689 -9.724 14.970 1.00 77.71 86 ARG B CA 1
ATOM 1535 C C . ARG B 1 86 ? -21.903 -8.546 14.417 1.00 75.85 86 ARG B C 1
ATOM 1536 O O . ARG B 1 86 ? -22.120 -7.402 14.821 1.00 75.22 86 ARG B O 1
ATOM 1538 N N . ARG B 1 87 ? -20.977 -8.822 13.507 1.00 75.50 87 ARG B N 1
ATOM 1539 C CA . ARG B 1 87 ? -20.252 -7.744 12.852 1.00 74.49 87 ARG B CA 1
ATOM 1540 C C . ARG B 1 87 ? -21.176 -7.063 11.858 1.00 68.35 87 ARG B C 1
ATOM 1541 O O . ARG B 1 87 ? -21.901 -7.728 11.117 1.00 66.62 87 ARG B O 1
ATOM 1549 N N . VAL B 1 88 ? -21.175 -5.734 11.884 1.00 63.66 88 VAL B N 1
ATOM 1550 C CA . VAL B 1 88 ? -22.012 -4.947 10.991 1.00 60.42 88 VAL B CA 1
ATOM 1551 C C . VAL B 1 88 ? -21.284 -3.721 10.485 1.00 55.24 88 VAL B C 1
ATOM 1552 O O . VAL B 1 88 ? -20.294 -3.275 11.076 1.00 53.74 88 VAL B O 1
ATOM 1556 N N . ILE B 1 89 ? -21.786 -3.194 9.375 1.00 50.87 89 ILE B N 1
ATOM 1557 C CA . ILE B 1 89 ? -21.325 -1.926 8.837 1.00 47.94 89 ILE B CA 1
ATOM 1558 C C . ILE B 1 89 ? -22.512 -0.968 8.873 1.00 45.52 89 ILE B C 1
ATOM 1559 O O . ILE B 1 89 ? -23.580 -1.292 8.363 1.00 49.90 89 ILE B O 1
ATOM 1564 N N . GLY B 1 90 ? -22.350 0.196 9.490 1.00 38.85 90 GLY B N 1
ATOM 1565 C CA . GLY B 1 90 ? -23.396 1.200 9.425 1.00 38.58 90 GLY B CA 1
ATOM 1566 C C . GLY B 1 90 ? -22.986 2.333 8.507 1.00 39.38 90 GLY B C 1
ATOM 1567 O O . GLY B 1 90 ? -21.870 2.844 8.609 1.00 40.57 90 GLY B O 1
ATOM 1568 N N . ALA B 1 91 ? -23.876 2.727 7.602 1.00 38.27 91 ALA B N 1
ATOM 1569 C CA . ALA B 1 91 ? -23.599 3.865 6.717 1.00 36.83 91 ALA B CA 1
ATOM 1570 C C . ALA B 1 91 ? -24.174 5.169 7.261 1.00 36.48 91 ALA B C 1
ATOM 1571 O O . ALA B 1 91 ? -25.388 5.296 7.450 1.00 37.89 91 ALA B O 1
ATOM 1573 N N . PHE B 1 92 ? -23.300 6.143 7.491 1.00 33.67 92 PHE B N 1
ATOM 1574 C CA . PHE B 1 92 ? -23.726 7.430 8.014 1.00 33.70 92 PHE B CA 1
ATOM 1575 C C . PHE B 1 92 ? -23.288 8.625 7.160 1.00 39.16 92 PHE B C 1
ATOM 1576 O O . PHE B 1 92 ? -22.154 8.683 6.675 1.00 41.16 92 PHE B O 1
ATOM 1584 N N . SER B 1 93 ? -24.193 9.584 6.997 1.00 34.86 93 SER B N 1
ATOM 1585 C CA . SER B 1 93 ? -23.846 10.875 6.424 1.00 34.78 93 SER B CA 1
ATOM 1586 C C . SER B 1 93 ? -24.458 11.995 7.272 1.00 38.53 93 SER B C 1
ATOM 1587 O O . SER B 1 93 ? -25.566 11.847 7.803 1.00 37.51 93 SER B O 1
ATOM 1590 N N . SER B 1 94 ? -23.734 13.102 7.419 1.00 38.61 94 SER B N 1
ATOM 1591 C CA . SER B 1 94 ? -24.306 14.311 8.020 1.00 39.26 94 SER B CA 1
ATOM 1592 C C . SER B 1 94 ? -25.378 14.830 7.084 1.00 37.83 94 SER B C 1
ATOM 1593 O O . SER B 1 94 ? -25.284 14.628 5.878 1.00 36.56 94 SER B O 1
ATOM 1596 N N . LYS B 1 95 ? -26.400 15.480 7.632 1.00 38.80 95 LYS B N 1
ATOM 1597 C CA . LYS B 1 95 ? -27.512 15.981 6.822 1.00 41.13 95 LYS B CA 1
ATOM 1598 C C . LYS B 1 95 ? -27.075 16.842 5.637 1.00 41.50 95 LYS B C 1
ATOM 1599 O O . LYS B 1 95 ? -27.680 16.777 4.565 1.00 43.24 95 LYS B O 1
ATOM 1605 N N . GLY B 1 96 ? -26.035 17.650 5.836 1.00 39.22 96 GLY B N 1
ATOM 1606 C CA . GLY B 1 96 ? -25.530 18.517 4.785 1.00 40.21 96 GLY B CA 1
ATOM 1607 C C . GLY B 1 96 ? -24.597 17.828 3.802 1.00 40.52 96 GLY B C 1
ATOM 1608 O O . GLY B 1 96 ? -24.136 18.446 2.840 1.00 40.68 96 GLY B O 1
ATOM 1609 N N . HIS B 1 97 ? -24.325 16.549 4.050 1.00 38.00 97 HIS B N 1
ATOM 1610 C CA . HIS B 1 97 ? -23.394 15.751 3.247 1.00 38.73 97 HIS B CA 1
ATOM 1611 C C . HIS B 1 97 ? -21.965 16.275 3.231 1.00 40.38 97 HIS B C 1
ATOM 1612 O O . HIS B 1 97 ? -21.288 16.207 2.202 1.00 37.35 97 HIS B O 1
ATOM 1619 N N . ASP B 1 98 ? -21.501 16.779 4.371 1.00 39.31 98 ASP B N 1
ATOM 1620 C CA . ASP B 1 98 ? -20.137 17.280 4.454 1.00 41.19 98 ASP B CA 1
ATOM 1621 C C . ASP B 1 98 ? -19.232 16.282 5.159 1.00 37.51 98 ASP B C 1
ATOM 1622 O O . ASP B 1 98 ? -18.024 16.493 5.272 1.00 37.42 98 ASP B O 1
ATOM 1627 N N . LEU B 1 99 ? -19.832 15.190 5.625 1.00 34.45 99 LEU B N 1
ATOM 1628 C CA . LEU B 1 99 ? -19.093 14.081 6.219 1.00 35.85 99 LEU B CA 1
ATOM 1629 C C . LEU B 1 99 ? -19.787 12.767 5.903 1.00 36.59 99 LEU B C 1
ATOM 1630 O O . LEU B 1 99 ? -21.014 12.682 5.945 1.00 37.42 99 LEU B O 1
ATOM 1635 N N . PHE B 1 100 ? -19.000 11.742 5.593 1.00 37.78 100 PHE B N 1
ATOM 1636 C CA . PHE B 1 100 ? -19.527 10.385 5.446 1.00 35.68 100 PHE B CA 1
ATOM 1637 C C . PHE B 1 100 ? -18.730 9.427 6.318 1.00 38.66 100 PHE B C 1
ATOM 1638 O O . PHE B 1 100 ? -17.509 9.547 6.426 1.00 42.41 100 PHE B O 1
ATOM 1646 N N . ALA B 1 101 ? -19.418 8.485 6.950 1.00 38.37 101 ALA B N 1
ATOM 1647 C CA . ALA B 1 101 ? -18.750 7.537 7.829 1.00 37.59 101 ALA B CA 1
ATOM 1648 C C . ALA B 1 101 ? -19.238 6.135 7.563 1.00 40.38 101 ALA B C 1
ATOM 1649 O O . ALA B 1 101 ? -20.446 5.896 7.482 1.00 41.90 101 ALA B O 1
ATOM 1651 N N . SER B 1 102 ? -18.297 5.206 7.424 1.00 39.64 102 SER B N 1
ATOM 1652 C CA . SER B 1 102 ? -18.637 3.791 7.405 1.00 40.19 102 SER B CA 1
ATOM 1653 C C . SER B 1 102 ? -18.226 3.250 8.758 1.00 40.74 102 SER B C 1
ATOM 1654 O O . SER B 1 102 ? -17.042 3.249 9.099 1.00 41.35 102 SER B O 1
ATOM 1657 N N . ILE B 1 103 ? -19.207 2.816 9.537 1.00 41.65 103 ILE B N 1
ATOM 1658 C CA . ILE B 1 103 ? -18.968 2.437 10.925 1.00 40.93 103 ILE B CA 1
ATOM 1659 C C . ILE B 1 103 ? -18.942 0.921 11.121 1.00 45.88 103 ILE B C 1
ATOM 1660 O O . ILE B 1 103 ? -19.952 0.241 10.930 1.00 44.03 103 ILE B O 1
ATOM 1665 N N . SER B 1 104 ? -17.785 0.396 11.511 1.00 52.45 104 SER B N 1
ATOM 1666 C CA . SER B 1 104 ? -17.649 -1.041 11.738 1.00 58.31 104 SER B CA 1
ATOM 1667 C C . SER B 1 104 ? -17.730 -1.389 13.220 1.00 61.21 104 SER B C 1
ATOM 1668 O O . SER B 1 104 ? -17.029 -0.803 14.047 1.00 64.17 104 SER B O 1
ATOM 1671 N N . GLY B 1 105 ? -18.584 -2.345 13.557 1.00 59.24 105 GLY B N 1
ATOM 1672 C CA . GLY B 1 105 ? -18.698 -2.768 14.935 1.00 58.87 105 GLY B CA 1
ATOM 1673 C C . GLY B 1 105 ? -19.574 -3.979 15.162 1.00 60.30 105 GLY B C 1
ATOM 1674 O O . GLY B 1 105 ? -20.063 -4.617 14.226 1.00 60.74 105 GLY B O 1
ATOM 1675 N N . SER B 1 106 ? -19.774 -4.292 16.435 1.00 62.91 106 SER B N 1
ATOM 1676 C CA . SER B 1 106 ? -20.623 -5.399 16.819 1.00 62.93 106 SER B CA 1
ATOM 1677 C C . SER B 1 106 ? -21.979 -4.856 17.207 1.00 61.06 106 SER B C 1
ATOM 1678 O O . SER B 1 106 ? -22.065 -3.868 17.934 1.00 64.55 106 SER B O 1
ATOM 1681 N N . LEU B 1 107 ? -23.035 -5.491 16.717 1.00 56.40 107 LEU B N 1
ATOM 1682 C CA . LEU B 1 107 ? -24.390 -5.113 17.092 1.00 55.12 107 LEU B CA 1
ATOM 1683 C C . LEU B 1 107 ? -25.046 -6.270 17.831 1.00 60.60 107 LEU B C 1
ATOM 1684 O O . LEU B 1 107 ? -24.939 -7.421 17.410 1.00 63.17 107 LEU B O 1
ATOM 1689 N N . ARG B 1 108 ? -25.714 -5.967 18.938 1.00 62.38 108 ARG B N 1
ATOM 1690 C CA . ARG B 1 108 ? -26.405 -6.986 19.722 1.00 63.77 108 ARG B CA 1
ATOM 1691 C C . ARG B 1 108 ? -27.512 -6.319 20.514 1.00 65.44 108 ARG B C 1
ATOM 1692 O O . ARG B 1 108 ? -27.469 -5.111 20.739 1.00 68.24 108 ARG B O 1
ATOM 1700 N N . GLU B 1 109 ? -28.516 -7.086 20.918 1.00 63.40 109 GLU B N 1
ATOM 1701 C CA . GLU B 1 109 ? -29.545 -6.533 21.789 1.00 62.28 109 GLU B CA 1
ATOM 1702 C C . GLU B 1 109 ? -29.002 -6.377 23.206 1.00 60.21 109 GLU B C 1
ATOM 1703 O O . GLU B 1 109 ? -28.281 -7.240 23.696 1.00 61.70 109 GLU B O 1
ATOM 1709 N N . ASP B 1 110 ? -29.332 -5.260 23.843 1.00 56.86 110 ASP B N 1
ATOM 1710 C CA . ASP B 1 110 ? -28.986 -5.023 25.233 1.00 61.45 110 ASP B CA 1
ATOM 1711 C C . ASP B 1 110 ? -30.066 -4.144 25.837 1.00 63.19 110 ASP B C 1
ATOM 1712 O O . ASP B 1 110 ? -29.819 -2.975 26.134 1.00 60.99 110 ASP B O 1
ATOM 1717 N N . THR B 1 111 ? -31.262 -4.699 26.017 1.0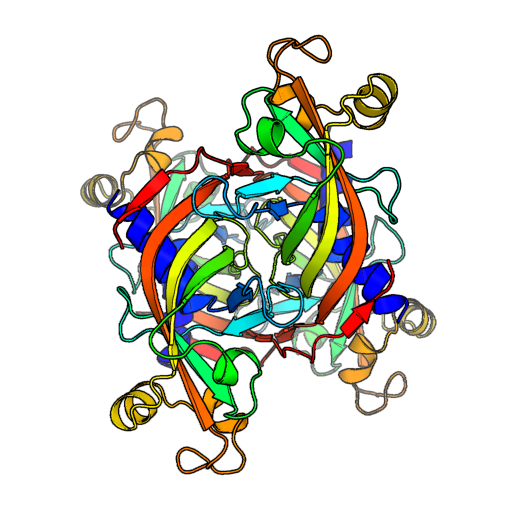0 62.74 111 THR B N 1
ATOM 1718 C CA . THR B 1 111 ? -32.363 -3.939 26.598 1.00 63.64 111 THR B CA 1
ATOM 1719 C C . THR B 1 111 ? -32.141 -3.757 28.108 1.00 66.54 111 THR B C 1
ATOM 1720 O O . THR B 1 111 ? -32.898 -4.275 28.933 1.00 65.07 111 THR B O 1
ATOM 1724 N N . ASP B 1 112 ? -31.081 -3.024 28.444 1.00 66.76 112 ASP B N 1
ATOM 1725 C CA . ASP B 1 112 ? -30.746 -2.658 29.816 1.00 65.19 112 ASP B CA 1
ATOM 1726 C C . ASP B 1 112 ? -31.671 -1.530 30.264 1.00 66.86 112 ASP B C 1
ATOM 1727 O O . ASP B 1 112 ? -31.674 -0.450 29.674 1.00 69.08 112 ASP B O 1
ATOM 1732 N N . PRO B 1 113 ? -32.459 -1.784 31.318 1.00 65.81 113 PRO B N 1
ATOM 1733 C CA . PRO B 1 113 ? -33.428 -0.837 31.883 1.00 62.67 113 PRO B CA 1
ATOM 1734 C C . PRO B 1 113 ? -32.791 0.447 32.394 1.00 59.57 113 PRO B C 1
ATOM 1735 O O . PRO B 1 113 ? -33.440 1.485 32.378 1.00 59.98 113 PRO B O 1
ATOM 1739 N N . ALA B 1 114 ? -31.550 0.380 32.857 1.00 57.44 114 ALA B N 1
ATOM 1740 C CA . ALA B 1 114 ? -30.856 1.588 33.285 1.00 55.28 114 ALA B CA 1
ATOM 1741 C C . ALA B 1 114 ? -30.595 2.447 32.063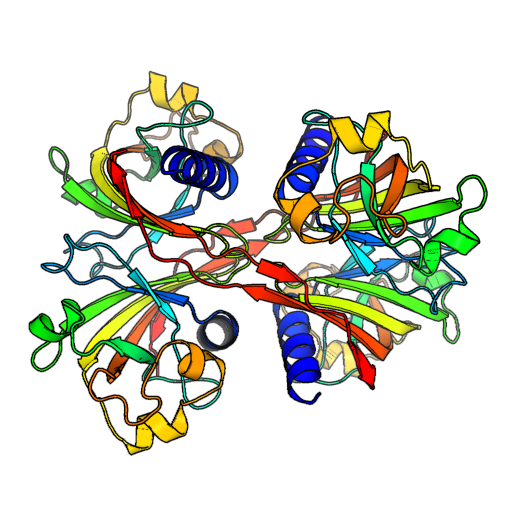 1.00 57.95 114 ALA B C 1
ATOM 1742 O O . ALA B 1 114 ? -30.769 3.668 32.087 1.00 58.27 114 ALA B O 1
ATOM 1744 N N . MET B 1 115 ? -30.158 1.786 30.998 1.00 56.96 115 MET B N 1
ATOM 1745 C CA . MET B 1 115 ? -29.915 2.434 29.719 1.00 53.57 115 MET B CA 1
ATOM 1746 C C . MET B 1 115 ? -31.160 3.097 29.155 1.00 55.93 115 MET B C 1
ATOM 1747 O O . MET B 1 115 ? -31.103 4.231 28.689 1.00 58.60 115 MET B O 1
ATOM 1752 N N . VAL B 1 116 ? -32.285 2.392 29.218 1.00 57.47 116 VAL B N 1
ATOM 1753 C CA . VAL B 1 116 ? -33.565 2.941 28.784 1.00 58.96 116 VAL B CA 1
ATOM 1754 C C . VAL B 1 116 ? -33.920 4.228 29.530 1.00 61.75 116 VAL B C 1
ATOM 1755 O O . VAL B 1 116 ? -34.434 5.177 28.935 1.00 63.98 116 VAL B O 1
ATOM 1759 N N . ASP B 1 117 ? -33.644 4.255 30.831 1.00 60.42 117 ASP B N 1
ATOM 1760 C CA . ASP B 1 117 ? -33.856 5.454 31.638 1.00 62.24 117 ASP B CA 1
ATOM 1761 C C . ASP B 1 117 ? -32.973 6.611 31.189 1.00 59.10 117 ASP B C 1
ATOM 1762 O O . ASP B 1 117 ? -33.444 7.741 31.063 1.00 62.89 117 ASP B O 1
ATOM 1767 N N . ARG B 1 118 ? -31.692 6.332 30.965 1.00 54.30 118 ARG B N 1
ATOM 1768 C CA . ARG B 1 118 ? -30.739 7.357 30.539 1.00 55.12 118 ARG B CA 1
ATOM 1769 C C . ARG B 1 118 ? -31.076 7.979 29.192 1.00 55.68 118 ARG B C 1
ATOM 1770 O O . ARG B 1 118 ? -30.830 9.160 28.968 1.00 57.70 118 ARG B O 1
ATOM 1778 N N . LEU B 1 119 ? -31.622 7.164 28.297 1.00 59.08 119 LEU B N 1
ATOM 1779 C CA . LEU B 1 119 ? -31.815 7.556 26.911 1.00 55.14 119 LEU B CA 1
ATOM 1780 C C . LEU B 1 119 ? -33.236 8.016 26.639 1.00 57.75 119 LEU B C 1
ATOM 1781 O O . LEU B 1 119 ? -33.527 8.525 25.563 1.00 58.04 119 LEU B O 1
ATOM 1786 N N . TRP B 1 120 ? -34.124 7.839 27.608 1.00 60.64 120 TRP B N 1
ATOM 1787 C CA . TRP B 1 120 ? -35.521 8.179 27.391 1.00 64.39 120 TRP B CA 1
ATOM 1788 C C . TRP B 1 120 ? -35.676 9.667 27.078 1.00 65.18 120 TRP B C 1
ATOM 1789 O O . TRP B 1 120 ? -34.886 10.496 27.533 1.00 61.40 120 TRP B O 1
ATOM 1800 N N . ASN B 1 121 ? -36.671 9.977 26.253 1.00 68.79 121 ASN B N 1
ATOM 1801 C CA . ASN B 1 121 ? -37.070 11.352 25.955 1.00 73.45 121 ASN B CA 1
ATOM 1802 C C . ASN B 1 121 ? -38.458 11.339 25.308 1.00 80.10 121 ASN B C 1
ATOM 1803 O O . ASN B 1 121 ? -38.941 10.275 24.913 1.00 83.62 121 ASN B O 1
ATOM 1808 N N . PRO B 1 122 ? -39.111 12.508 25.210 1.00 80.80 122 PRO B N 1
ATOM 1809 C CA . PRO B 1 122 ? -40.442 12.557 24.597 1.00 81.68 122 PRO B CA 1
ATOM 1810 C C . PRO B 1 122 ? -40.510 11.971 23.188 1.00 81.96 122 PRO B C 1
ATOM 1811 O O . PRO B 1 122 ? -41.538 11.397 22.840 1.00 82.38 122 PRO B O 1
ATOM 1815 N N . TYR B 1 123 ? -39.447 12.106 22.399 1.00 82.83 123 TYR B N 1
ATOM 1816 C CA . TYR B 1 123 ? -39.441 11.582 21.030 1.00 86.14 123 TYR B CA 1
ATOM 1817 C C . TYR B 1 123 ? -39.467 10.064 21.013 1.00 84.04 123 TYR B C 1
ATOM 1818 O O . TYR B 1 123 ? -40.304 9.451 20.351 1.00 85.19 123 TYR B O 1
ATOM 1827 N N . VAL B 1 124 ? -38.521 9.468 21.728 1.00 81.56 124 VAL B N 1
ATOM 1828 C CA . VAL B 1 124 ? -38.489 8.027 21.918 1.00 81.05 124 VAL B CA 1
ATOM 1829 C C . VAL B 1 124 ? -39.815 7.566 22.515 1.00 84.03 124 VAL B C 1
ATOM 1830 O O . VAL B 1 124 ? -40.383 6.557 22.094 1.00 84.89 124 VAL B O 1
ATOM 1834 N N . ALA B 1 125 ? -40.309 8.335 23.480 1.00 85.11 125 ALA B N 1
ATOM 1835 C CA . ALA B 1 125 ? -41.543 8.016 24.195 1.00 86.91 125 ALA B CA 1
ATOM 1836 C C . ALA B 1 125 ? -42.732 7.774 23.273 1.00 88.60 125 ALA B C 1
ATOM 1837 O O . ALA B 1 125 ? -43.543 6.884 23.515 1.00 89.92 125 ALA B O 1
ATOM 1839 N N . ALA B 1 126 ? -42.832 8.575 22.222 1.00 88.82 126 ALA B N 1
ATOM 1840 C CA . ALA B 1 126 ? -43.954 8.492 21.298 1.00 91.95 126 ALA B CA 1
ATOM 1841 C C . ALA B 1 126 ? -44.105 7.110 20.664 1.00 94.34 126 ALA B C 1
ATOM 1842 O O . ALA B 1 126 ? -45.220 6.658 20.407 1.00 96.16 126 ALA B O 1
ATOM 1844 N N . TRP B 1 127 ? -42.980 6.449 20.413 1.00 94.00 127 TRP B N 1
ATOM 1845 C CA . TRP B 1 127 ? -42.965 5.191 19.668 1.00 93.76 127 TRP B CA 1
ATOM 1846 C C . TRP B 1 127 ? -43.555 4.017 20.426 1.00 94.43 127 TRP B C 1
ATOM 1847 O O . TRP B 1 127 ? -43.953 3.012 19.833 1.00 95.74 127 TRP B O 1
ATOM 1858 N N . TYR B 1 128 ? -43.607 4.134 21.741 1.00 92.52 128 TYR B N 1
ATOM 1859 C CA . TYR B 1 128 ? -44.085 3.023 22.533 1.00 92.14 128 TYR B CA 1
ATOM 1860 C C . TYR B 1 128 ? -45.402 3.352 23.214 1.00 97.03 128 TYR B C 1
ATOM 1861 O O . TYR B 1 128 ? -45.481 4.270 24.032 1.00 98.36 128 TYR B O 1
ATOM 1870 N N . GLU B 1 129 ? -46.437 2.608 22.837 1.00 98.61 129 GLU B N 1
ATOM 1871 C CA . GLU B 1 129 ? -47.725 2.678 23.506 1.00 99.26 129 GLU B CA 1
ATOM 1872 C C . GLU B 1 129 ? -47.532 2.380 24.991 1.00 99.80 129 GLU B C 1
ATOM 1873 O O . GLU B 1 129 ? -48.102 3.055 25.851 1.00 102.39 129 GLU B O 1
ATOM 1875 N N . GLY B 1 130 ? -46.702 1.384 25.285 1.00 96.70 130 GLY B N 1
ATOM 1876 C CA . GLY B 1 130 ? -46.463 0.976 26.657 1.00 96.06 130 GLY B CA 1
ATOM 1877 C C . GLY B 1 130 ? -45.625 1.917 27.504 1.00 95.54 130 GLY B C 1
ATOM 1878 O O . GLY B 1 130 ? -45.635 1.822 28.733 1.00 96.78 130 GLY B O 1
ATOM 1879 N N . GLY B 1 131 ? -44.912 2.835 26.859 1.00 93.44 131 GLY B N 1
ATOM 1880 C CA . GLY B 1 131 ? -43.915 3.626 27.554 1.00 89.56 131 GLY B CA 1
ATOM 1881 C C . GLY B 1 131 ? -42.718 2.725 27.775 1.00 85.24 131 GLY B C 1
ATOM 1882 O O . GLY B 1 131 ? -42.562 1.736 27.059 1.00 83.83 131 GLY B O 1
ATOM 1883 N N . LYS B 1 132 ? -41.890 3.046 28.765 1.00 83.63 132 LYS B N 1
ATOM 1884 C CA . LYS B 1 132 ? -40.692 2.259 29.051 1.00 81.65 132 LYS B CA 1
ATOM 1885 C C . LYS B 1 132 ? -41.013 0.790 29.300 1.00 83.05 132 LYS B C 1
ATOM 1886 O O . LYS B 1 132 ? -40.305 -0.100 28.835 1.00 82.51 132 LYS B O 1
ATOM 1892 N N . THR B 1 133 ? -42.080 0.547 30.051 1.00 84.94 133 THR B N 1
ATOM 1893 C CA . THR B 1 133 ? -42.458 -0.808 30.442 1.00 86.69 133 THR B CA 1
ATOM 1894 C C . THR B 1 133 ? -42.919 -1.680 29.275 1.00 89.19 133 THR B C 1
ATOM 1895 O O . THR B 1 133 ? -42.979 -2.899 29.405 1.00 89.24 133 THR B O 1
ATOM 1899 N N . ASP B 1 134 ? -43.240 -1.050 28.147 1.00 91.46 134 ASP B N 1
ATOM 1900 C CA . ASP B 1 134 ? -43.687 -1.765 26.955 1.00 93.90 134 ASP B CA 1
ATOM 1901 C C . ASP B 1 134 ? -42.881 -3.036 26.729 1.00 95.64 134 ASP B C 1
ATOM 1902 O O . ASP B 1 134 ? -41.649 -3.004 26.676 1.00 95.18 134 ASP B O 1
ATOM 1907 N N . PRO B 1 135 ? -43.586 -4.168 26.627 1.00 98.10 135 PRO B N 1
ATOM 1908 C CA . PRO B 1 135 ? -42.973 -5.484 26.438 1.00 97.48 135 PRO B CA 1
ATOM 1909 C C . PRO B 1 135 ? -42.287 -5.576 25.083 1.00 97.36 135 PRO B C 1
ATOM 1910 O O . PRO B 1 135 ? -41.298 -6.295 24.950 1.00 96.12 135 PRO B O 1
ATOM 1914 N N . ASN B 1 136 ? -42.807 -4.849 24.096 1.00 97.36 136 ASN B N 1
ATOM 1915 C CA . ASN B 1 136 ? -42.258 -4.878 22.737 1.00 93.80 136 ASN B CA 1
ATOM 1916 C C . ASN B 1 136 ? -41.043 -3.946 22.517 1.00 85.92 136 ASN B C 1
ATOM 1917 O O . ASN B 1 136 ? -40.431 -3.979 21.453 1.00 82.26 136 ASN B O 1
ATOM 1922 N N . LEU B 1 137 ? -40.695 -3.138 23.521 1.00 81.54 137 LEU B N 1
ATOM 1923 C CA . LEU B 1 137 ? -39.504 -2.287 23.466 1.00 74.98 137 LEU B CA 1
ATOM 1924 C C . LEU B 1 137 ? -38.239 -3.126 23.465 1.00 69.58 137 LEU B C 1
ATOM 1925 O O . LEU B 1 137 ? -38.051 -3.968 24.337 1.00 70.54 137 LEU B O 1
ATOM 1930 N N . ALA B 1 138 ? -37.350 -2.867 22.518 1.00 64.67 138 ALA B N 1
ATOM 1931 C CA . ALA B 1 138 ? -36.021 -3.446 22.584 1.00 61.54 138 ALA B CA 1
ATOM 1932 C C . ALA B 1 138 ? -35.010 -2.337 22.444 1.00 58.61 138 ALA B C 1
ATOM 1933 O O . ALA B 1 138 ? -35.353 -1.233 22.035 1.00 60.29 138 ALA B O 1
ATOM 1935 N N . LEU B 1 139 ? -33.763 -2.642 22.773 1.00 58.03 139 LEU B N 1
ATOM 1936 C CA . LEU B 1 139 ? -32.676 -1.689 22.641 1.00 55.85 139 LEU B CA 1
ATOM 1937 C C . LEU B 1 139 ? -31.487 -2.423 22.047 1.00 58.10 139 LEU B C 1
ATOM 1938 O O . LEU B 1 139 ? -31.100 -3.484 22.534 1.00 62.16 139 LEU B O 1
ATOM 1943 N N . LEU B 1 140 ? -30.932 -1.869 20.975 1.00 52.22 140 LEU B N 1
ATOM 1944 C 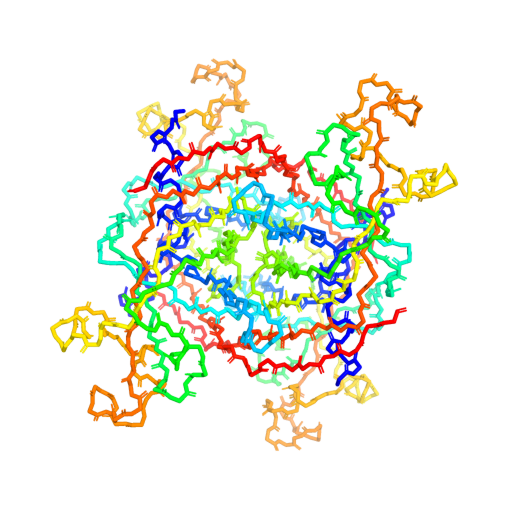CA . LEU B 1 140 ? -29.738 -2.413 20.353 1.00 47.38 140 LEU B CA 1
ATOM 1945 C C . LEU B 1 140 ? -28.557 -1.572 20.756 1.00 45.69 140 LEU B C 1
ATOM 1946 O O . LEU B 1 140 ? -28.686 -0.368 20.929 1.00 47.84 140 LEU B O 1
ATOM 1951 N N . ARG B 1 141 ? -27.401 -2.197 20.898 1.00 47.51 141 ARG B N 1
ATOM 1952 C CA . ARG B 1 141 ? -26.182 -1.435 21.052 1.00 50.20 141 ARG B CA 1
ATOM 1953 C C . ARG B 1 141 ? -25.192 -1.839 19.991 1.00 54.70 141 ARG B C 1
ATOM 1954 O O . ARG B 1 141 ? -25.040 -3.024 19.676 1.00 59.42 141 ARG B O 1
ATOM 1962 N N . LEU B 1 142 ? -24.536 -0.837 19.424 1.00 53.40 142 LEU B N 1
ATOM 1963 C CA . LEU B 1 142 ? -23.481 -1.063 18.462 1.00 51.89 142 LEU B CA 1
ATOM 1964 C C . L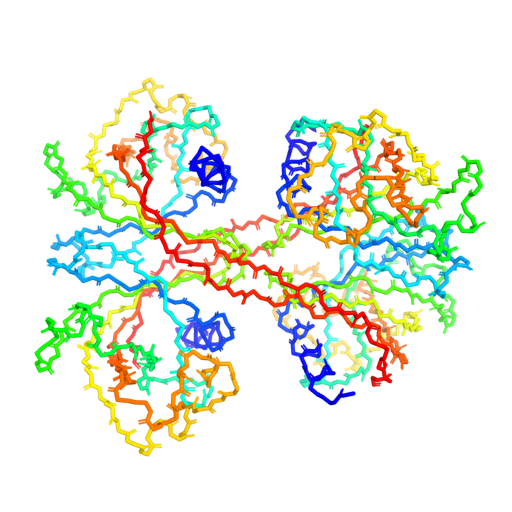EU B 1 142 ? -22.199 -0.644 19.123 1.00 52.37 142 LEU B C 1
ATOM 1965 O O . LEU B 1 142 ? -22.042 0.513 19.513 1.00 53.89 142 LEU B O 1
ATOM 1970 N N . ASP B 1 143 ? -21.285 -1.588 19.272 1.00 55.07 143 ASP B N 1
ATOM 1971 C CA . ASP B 1 143 ? -19.979 -1.261 19.804 1.00 59.51 143 ASP B CA 1
ATOM 1972 C C . ASP B 1 143 ? -19.052 -1.001 18.636 1.00 62.35 143 ASP B C 1
ATOM 1973 O O . ASP B 1 143 ? -18.605 -1.923 17.961 1.00 65.29 143 ASP B O 1
ATOM 1978 N N . ALA B 1 144 ? -18.793 0.274 18.388 1.00 62.36 144 ALA B N 1
ATOM 1979 C CA . ALA B 1 144 ? -17.996 0.688 17.249 1.00 60.83 144 ALA B CA 1
ATOM 1980 C C . ALA B 1 144 ? -16.538 0.765 17.647 1.00 64.50 144 ALA B C 1
ATOM 1981 O O . ALA B 1 144 ? -16.174 1.548 18.525 1.00 64.40 144 ALA B O 1
ATOM 1983 N N . ASP B 1 145 ? -15.705 -0.041 16.998 1.00 68.55 145 ASP B N 1
ATOM 1984 C CA . ASP B 1 145 ? -14.274 0.005 17.255 1.00 73.80 145 ASP B CA 1
ATOM 1985 C C . ASP B 1 145 ? -13.574 0.936 16.281 1.00 68.82 145 ASP B C 1
ATOM 1986 O O . ASP B 1 145 ? -12.558 1.550 16.614 1.00 68.46 145 ASP B O 1
ATOM 1991 N N . HIS B 1 146 ? -14.111 1.039 15.072 1.00 66.34 146 HIS B N 1
ATOM 1992 C CA . HIS B 1 146 ? -13.542 1.960 14.099 1.00 64.40 146 HIS B CA 1
ATOM 1993 C C . HIS B 1 146 ? -14.511 2.368 12.999 1.00 59.71 146 HIS B C 1
ATOM 1994 O O . HIS B 1 146 ? -15.506 1.692 12.727 1.00 59.84 146 HIS B O 1
ATOM 2001 N N . ALA B 1 147 ? -14.202 3.493 12.375 1.00 55.84 147 ALA B N 1
ATOM 2002 C CA . ALA B 1 147 ? -14.965 3.975 11.246 1.00 53.46 147 ALA B CA 1
ATOM 2003 C C . ALA B 1 147 ? -14.018 4.500 10.185 1.00 50.22 147 ALA B C 1
ATOM 2004 O O . ALA B 1 147 ? -12.916 4.957 10.496 1.00 50.35 147 ALA B O 1
ATOM 2006 N N . GLN B 1 148 ? -14.444 4.418 8.932 1.00 45.02 148 GLN B N 1
ATOM 2007 C CA . GLN B 1 148 ? -13.746 5.101 7.857 1.00 46.13 148 GLN B CA 1
ATOM 2008 C C . GLN B 1 148 ? -14.528 6.379 7.606 1.00 43.09 148 GLN B C 1
ATOM 2009 O O . GLN B 1 148 ? -15.757 6.351 7.504 1.00 40.37 148 GLN B O 1
ATOM 2015 N N . ILE B 1 149 ? -13.821 7.501 7.537 1.00 41.77 149 ILE B N 1
ATOM 2016 C CA . ILE B 1 149 ? -14.474 8.806 7.513 1.00 44.80 149 ILE B CA 1
ATOM 2017 C C . ILE B 1 149 ? -14.012 9.692 6.366 1.00 41.42 149 ILE B C 1
ATOM 2018 O O . ILE B 1 149 ? -12.810 9.852 6.132 1.00 40.76 149 ILE B O 1
ATOM 2023 N N . TRP B 1 150 ? -14.982 10.262 5.656 1.00 36.98 150 TRP B N 1
ATOM 2024 C CA . TRP B 1 150 ? -14.696 11.147 4.535 1.00 39.16 150 TRP B CA 1
ATOM 2025 C C . TRP B 1 150 ? -15.224 12.550 4.796 1.00 41.69 150 TRP B C 1
ATOM 2026 O O . TRP B 1 150 ? -16.424 12.750 4.999 1.00 41.82 150 TRP B O 1
ATOM 2037 N N . LEU B 1 151 ? -14.315 13.517 4.801 1.00 43.08 151 LEU B N 1
ATOM 2038 C CA . LEU B 1 151 ? -14.693 14.919 4.895 1.00 44.65 151 LEU B CA 1
ATOM 2039 C C . LEU B 1 151 ? -14.909 15.488 3.512 1.00 39.17 151 LEU B C 1
ATOM 2040 O O . LEU B 1 151 ? -14.103 15.268 2.613 1.00 43.12 151 LEU B O 1
ATOM 2045 N N . ASN B 1 152 ? -16.002 16.215 3.342 1.00 53.86 152 ASN B N 1
ATOM 2046 C CA . ASN B 1 152 ? -16.209 16.983 2.128 1.00 57.93 152 ASN B CA 1
ATOM 2047 C C . ASN B 1 152 ? -15.749 18.418 2.385 1.00 56.32 152 ASN B C 1
ATOM 2048 O O . ASN B 1 152 ? -16.304 19.101 3.248 1.00 54.30 152 ASN B O 1
ATOM 2053 N N . GLU B 1 153 ? -14.724 18.867 1.664 1.00 58.13 153 GLU B N 1
ATOM 2054 C CA . GLU B 1 153 ? -14.199 20.224 1.852 1.00 63.00 153 GLU B CA 1
ATOM 2055 C C . GLU B 1 153 ? -14.753 21.180 0.801 1.00 64.16 153 GLU B C 1
ATOM 2056 O O . GLU B 1 153 ? -14.760 20.861 -0.388 1.00 62.54 153 GLU B O 1
ATOM 2058 N N . SER B 1 154 ? -15.231 22.337 1.242 1.00 65.46 154 SER B N 1
ATOM 2059 C CA . SER B 1 154 ? -15.889 23.279 0.345 1.00 66.11 154 SER B CA 1
ATOM 2060 C C . SER B 1 154 ? -15.154 24.610 0.255 1.00 69.30 154 SER B C 1
ATOM 2061 O O . SER B 1 154 ? -14.760 25.183 1.269 1.00 72.43 154 SER B O 1
ATOM 2064 N N . SER B 1 155 ? -14.980 25.100 -0.968 1.00 69.56 155 SER B N 1
ATOM 2065 C CA . SER B 1 155 ? -14.316 26.377 -1.198 1.00 73.21 155 SER B CA 1
ATOM 2066 C C . SER B 1 155 ? -15.297 27.423 -1.719 1.00 69.08 155 SER B C 1
ATOM 2067 O O . SER B 1 155 ? -15.958 27.218 -2.736 1.00 64.68 155 SER B O 1
ATOM 2070 N N . LEU B 1 156 ? -15.385 28.544 -1.011 1.00 67.70 156 LEU B N 1
ATOM 2071 C CA . LEU B 1 156 ? -16.288 29.629 -1.375 1.00 64.65 156 LEU B CA 1
ATOM 2072 C C . LEU B 1 156 ? -15.648 30.395 -2.514 1.00 64.73 156 LEU B C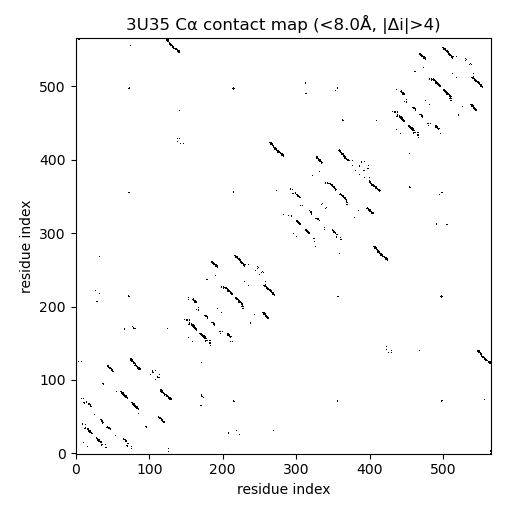 1
ATOM 2073 O O . LEU B 1 156 ? -14.508 30.833 -2.398 1.00 64.71 156 LEU B O 1
ATOM 2078 N N . LEU B 1 157 ? -16.370 30.543 -3.618 1.00 66.06 157 LEU B N 1
ATOM 2079 C CA . LEU B 1 157 ? -15.871 31.335 -4.733 1.00 70.52 157 LEU B CA 1
ATOM 2080 C C . LEU B 1 157 ? -16.431 32.755 -4.670 1.00 71.72 157 LEU B C 1
ATOM 2081 O O . LEU B 1 157 ? -17.435 33.009 -3.998 1.00 72.61 157 LEU B O 1
ATOM 2086 N N . ALA B 1 158 ? -15.762 33.678 -5.355 1.00 72.24 158 ALA B N 1
ATOM 2087 C CA . ALA B 1 158 ? -16.203 35.069 -5.415 1.00 69.16 158 ALA B CA 1
ATOM 2088 C C . ALA B 1 158 ? -17.627 35.159 -5.948 1.00 67.72 158 ALA B C 1
ATOM 2089 O O . ALA B 1 158 ? -17.984 34.485 -6.915 1.00 68.77 158 ALA B O 1
ATOM 2090 N N . GLY B 1 159 ? -18.444 35.979 -5.301 1.00 66.26 159 GLY B N 1
ATOM 2091 C CA . GLY B 1 159 ? -19.831 36.120 -5.696 1.00 65.01 159 GLY B CA 1
ATOM 2092 C C . GLY B 1 159 ? -19.996 37.015 -6.905 1.00 66.11 159 GLY B C 1
ATOM 2093 O O . GLY B 1 159 ? -19.369 38.071 -7.001 1.00 69.49 159 GLY B O 1
ATOM 2094 N N . ILE B 1 160 ? -20.854 36.598 -7.826 1.00 62.35 160 ILE B N 1
ATOM 2095 C CA . ILE B 1 160 ? -21.105 37.380 -9.021 1.00 60.37 160 ILE B CA 1
ATOM 2096 C C . ILE B 1 160 ? -22.498 37.993 -8.979 1.00 57.33 160 ILE B C 1
ATOM 2097 O O . ILE B 1 160 ? -23.469 37.312 -8.647 1.00 53.91 160 ILE B O 1
ATOM 2102 N N . LYS B 1 161 ? -22.594 39.281 -9.298 1.00 55.07 161 LYS B N 1
ATOM 2103 C CA . LYS B 1 161 ? -23.894 39.918 -9.406 1.00 53.20 161 LYS B CA 1
ATOM 2104 C C . LYS B 1 161 ? -24.456 39.512 -10.748 1.00 53.59 161 LYS B C 1
ATOM 2105 O O . LYS B 1 161 ? -23.791 39.633 -11.770 1.00 54.03 161 LYS B O 1
ATOM 2111 N N . VAL B 1 162 ? -25.676 39.004 -10.742 1.00 54.81 162 VAL B N 1
ATOM 2112 C CA . VAL B 1 162 ? -26.305 38.555 -11.965 1.00 58.45 162 VAL B CA 1
ATOM 2113 C C . VAL B 1 162 ? -27.618 39.315 -12.083 1.00 60.71 162 VAL B C 1
ATOM 2114 O O . VAL B 1 162 ? -28.303 39.520 -11.081 1.00 56.46 162 VAL B O 1
ATOM 2118 N N . LEU B 1 163 ? -27.952 39.789 -13.279 1.00 65.91 163 LEU B N 1
ATOM 2119 C CA . LEU B 1 163 ? -29.270 40.378 -13.460 1.00 65.99 163 LEU B CA 1
ATOM 2120 C C . LEU B 1 163 ? -30.209 39.192 -13.564 1.00 67.22 163 LEU B C 1
ATOM 2121 O O . LEU B 1 163 ? -29.787 38.109 -13.959 1.00 68.85 163 LEU B O 1
ATOM 2126 N N . LEU B 1 164 ? -31.465 39.369 -13.175 1.00 66.63 164 LEU B N 1
ATOM 2127 C CA . LEU B 1 164 ? -32.349 38.224 -12.999 1.00 66.55 164 LEU B CA 1
ATOM 2128 C C . LEU B 1 164 ? -33.647 38.416 -13.773 1.00 69.06 164 LEU B C 1
ATOM 2129 O O . LEU B 1 164 ? -34.056 37.545 -14.543 1.00 73.96 164 LEU B O 1
ATOM 2134 N N . ASP C 1 23 ? -19.105 30.498 -16.558 1.00 90.52 23 ASP C N 1
ATOM 2135 C CA . ASP C 1 23 ? -20.094 31.286 -17.288 1.00 90.60 23 ASP C CA 1
ATOM 2136 C C . ASP C 1 23 ? -21.148 31.879 -16.366 1.00 91.76 23 ASP C C 1
ATOM 2137 O O . ASP C 1 23 ? -21.570 31.248 -15.397 1.00 91.43 23 ASP C O 1
ATOM 2139 N N . THR C 1 24 ? -21.577 33.097 -16.682 1.00 92.66 24 THR C N 1
ATOM 2140 C CA . THR C 1 24 ? -22.664 33.743 -15.954 1.00 88.60 24 THR C CA 1
ATOM 2141 C C . THR C 1 24 ? -23.962 32.972 -16.187 1.00 87.39 24 THR C C 1
ATOM 2142 O O . THR C 1 24 ? -24.902 33.064 -15.400 1.00 88.46 24 THR C O 1
ATOM 2146 N N . LYS C 1 25 ? -24.001 32.210 -17.276 1.00 84.65 25 LYS C N 1
ATOM 2147 C CA . LYS C 1 25 ? -25.159 31.396 -17.605 1.00 83.47 25 LYS C CA 1
ATOM 2148 C C . LYS C 1 25 ? -25.240 30.183 -16.685 1.00 79.49 25 LYS C C 1
ATOM 2149 O O . LYS C 1 25 ? -26.326 29.690 -16.380 1.00 76.90 25 LYS C O 1
ATOM 2151 N N . GLU C 1 26 ? -24.080 29.701 -16.258 1.00 78.38 26 GLU C N 1
ATOM 2152 C CA . GLU C 1 26 ? -23.994 28.546 -15.379 1.00 79.02 26 GLU C CA 1
ATOM 2153 C C . GLU C 1 26 ? -24.640 28.886 -14.047 1.00 74.55 26 GLU C C 1
ATOM 2154 O O . GLU C 1 26 ? -25.451 28.125 -13.512 1.00 68.76 26 GLU C O 1
ATOM 2160 N N . LEU C 1 27 ? -24.261 30.049 -13.524 1.00 75.86 27 LEU C N 1
ATOM 2161 C CA . LEU C 1 27 ? -24.694 30.504 -12.208 1.00 74.48 27 LEU C CA 1
ATOM 2162 C C . LEU C 1 27 ? -26.194 30.650 -12.075 1.00 72.17 27 LEU C C 1
ATOM 2163 O O . LEU C 1 27 ? -26.782 30.183 -11.096 1.00 71.89 27 LEU C O 1
ATOM 2168 N N . GLN C 1 28 ? -26.804 31.330 -13.039 1.00 68.24 28 GLN C N 1
ATOM 2169 C CA . GLN C 1 28 ? -28.242 31.525 -13.023 1.00 63.51 28 GLN C CA 1
ATOM 2170 C C . GLN C 1 28 ? -28.928 30.174 -13.045 1.00 58.22 28 GLN C C 1
ATOM 2171 O O . GLN C 1 28 ? -29.907 29.966 -12.346 1.00 58.81 28 GLN C O 1
ATOM 2177 N N . GLU C 1 29 ? -28.393 29.251 -13.833 1.00 56.31 29 GLU C N 1
ATOM 2178 C CA . GLU C 1 29 ? -29.006 27.939 -13.998 1.00 56.42 29 GLU C CA 1
ATOM 2179 C C . GLU C 1 29 ? -28.946 27.122 -12.712 1.00 56.25 29 GLU C C 1
ATOM 2180 O O . GLU C 1 29 ? -29.938 26.515 -12.309 1.00 57.85 29 GLU C O 1
ATOM 2182 N N . LYS C 1 30 ? -27.782 27.111 -12.070 1.00 54.04 30 LYS C N 1
ATOM 2183 C CA . LYS C 1 30 ? -27.627 26.439 -10.786 1.00 53.99 30 LYS C CA 1
ATOM 2184 C C . LYS C 1 30 ? -28.521 27.046 -9.704 1.00 54.12 30 LYS C C 1
ATOM 2185 O O . LYS C 1 30 ? -29.131 26.322 -8.918 1.00 54.99 30 LYS C O 1
ATOM 2191 N N . PHE C 1 31 ? -28.587 28.374 -9.657 1.00 49.66 31 PHE C N 1
ATOM 2192 C CA . PHE C 1 31 ? -29.400 29.055 -8.658 1.00 47.29 31 PHE C CA 1
ATOM 2193 C C . PHE C 1 31 ? -30.887 28.762 -8.809 1.00 46.52 31 PHE C C 1
ATOM 2194 O O . PHE C 1 31 ? -31.587 28.549 -7.826 1.00 44.44 31 PHE C O 1
ATOM 2202 N N . TRP C 1 32 ? -31.375 28.775 -10.039 1.00 50.10 32 TRP C N 1
ATOM 2203 C CA . TRP C 1 32 ? -32.778 28.492 -10.276 1.00 53.25 32 TRP C CA 1
ATOM 2204 C C . TRP C 1 32 ? -33.095 27.046 -9.944 1.00 54.70 32 TRP C C 1
ATOM 2205 O O . TRP C 1 32 ? -34.183 26.732 -9.458 1.00 57.05 32 TRP C O 1
ATOM 2216 N N . LYS C 1 33 ? -32.141 26.165 -10.217 1.00 51.37 33 LYS C N 1
ATOM 2217 C CA . LYS C 1 33 ? -32.307 24.751 -9.926 1.00 51.97 33 LYS C CA 1
ATOM 2218 C C . LYS C 1 33 ? -32.363 24.533 -8.426 1.00 49.45 33 LYS C C 1
ATOM 2219 O O . LYS C 1 33 ? -33.219 23.813 -7.926 1.00 48.82 33 LYS C O 1
ATOM 2225 N N . ALA C 1 34 ? -31.433 25.159 -7.715 1.00 45.38 34 ALA C N 1
ATOM 2226 C CA . ALA C 1 34 ? -31.367 25.035 -6.267 1.00 38.75 34 ALA C CA 1
ATOM 2227 C C . ALA C 1 34 ? -32.632 25.570 -5.621 1.00 41.19 34 ALA C C 1
ATOM 2228 O O . ALA C 1 34 ? -33.181 24.950 -4.705 1.00 42.74 34 ALA C O 1
ATOM 2230 N N . LEU C 1 35 ? -33.082 26.729 -6.095 1.00 40.25 35 LEU C N 1
ATOM 2231 C CA . LEU C 1 35 ? -34.262 27.383 -5.539 1.00 42.08 35 LEU C CA 1
ATOM 2232 C C . LEU C 1 35 ? -35.497 26.537 -5.788 1.00 44.81 35 LEU C C 1
ATOM 2233 O O . LEU C 1 35 ? -36.340 26.376 -4.911 1.00 45.90 35 LEU C O 1
ATOM 2238 N N . LYS C 1 36 ? -35.590 25.987 -6.992 1.00 48.34 36 LYS C N 1
ATOM 2239 C CA . LYS C 1 36 ? -36.687 25.100 -7.360 1.00 50.64 36 LYS C CA 1
ATOM 2240 C C . LYS C 1 36 ? -36.793 23.888 -6.438 1.00 47.50 36 LYS C C 1
ATOM 2241 O O . LYS C 1 36 ? -37.891 23.481 -6.062 1.00 48.10 36 LYS C O 1
ATOM 2247 N N . SER C 1 37 ? -35.655 23.302 -6.080 1.00 41.97 37 SER C N 1
ATOM 2248 C CA . SER C 1 37 ? -35.682 22.080 -5.278 1.00 43.91 37 SER C CA 1
ATOM 2249 C C . SER C 1 37 ? -35.573 22.296 -3.769 1.00 44.13 37 SER C C 1
ATOM 2250 O O . SER C 1 37 ? -36.269 21.634 -3.007 1.00 44.93 37 SER C O 1
ATOM 2253 N N . ASP C 1 38 ? -34.607 23.116 -3.357 1.00 43.33 38 ASP C N 1
ATOM 2254 C CA . ASP C 1 38 ? -34.431 23.520 -1.959 1.00 39.90 38 ASP C CA 1
ATOM 2255 C C . ASP C 1 38 ? -35.554 24.410 -1.416 1.00 44.35 38 ASP C C 1
ATOM 2256 O O . ASP C 1 38 ? -36.007 24.237 -0.287 1.00 45.79 38 ASP C O 1
ATOM 2261 N N . ARG C 1 39 ? -35.997 25.357 -2.238 1.00 45.87 39 ARG C N 1
ATOM 2262 C CA . ARG C 1 39 ? -37.135 26.221 -1.916 1.00 44.82 39 ARG C CA 1
ATOM 2263 C C . ARG C 1 39 ? -36.942 27.354 -0.891 1.00 45.41 39 ARG C C 1
ATOM 2264 O O . ARG C 1 39 ? -37.246 28.507 -1.189 1.00 44.09 39 ARG C O 1
ATOM 2272 N N . THR C 1 40 ? -36.479 27.033 0.313 1.00 39.63 40 THR C N 1
ATOM 2273 C CA . THR C 1 40 ? -36.559 27.962 1.428 1.00 31.72 40 THR C CA 1
ATOM 2274 C C . THR C 1 40 ? -35.755 29.240 1.205 1.00 33.36 40 THR C C 1
ATOM 2275 O O . THR C 1 40 ? -34.581 29.196 0.837 1.00 34.84 40 THR C O 1
ATOM 2279 N N . VAL C 1 41 ? -36.410 30.379 1.426 1.00 35.78 41 VAL C N 1
ATOM 2280 C CA . VAL C 1 41 ? -35.763 31.679 1.383 1.00 32.68 41 VAL C CA 1
ATOM 2281 C C . VAL C 1 41 ? -36.094 32.405 2.678 1.00 36.28 41 VAL C C 1
ATOM 2282 O O . VAL C 1 41 ? -37.262 32.510 3.054 1.00 40.82 41 VAL C O 1
ATOM 2286 N N . MET C 1 42 ? -35.078 32.902 3.369 1.00 31.79 42 MET C N 1
ATOM 2287 C CA . MET C 1 42 ? -35.339 33.689 4.564 1.00 36.94 42 MET C CA 1
ATOM 2288 C C . MET C 1 42 ? -35.500 35.160 4.195 1.00 46.84 42 MET C C 1
ATOM 2289 O O . MET C 1 42 ? -34.545 35.835 3.791 1.00 46.99 42 MET C O 1
ATOM 2294 N N . LEU C 1 43 ? -36.725 35.651 4.328 1.00 50.29 43 LEU C N 1
ATOM 2295 C CA . LEU C 1 43 ? -37.060 36.988 3.867 1.00 48.66 43 LEU C CA 1
ATOM 2296 C C . LEU C 1 43 ? -37.376 37.901 5.043 1.00 52.63 43 LEU C C 1
ATOM 2297 O O . LEU C 1 43 ? -38.243 37.593 5.871 1.00 52.80 43 LEU C O 1
ATOM 2302 N N . GLY C 1 44 ? -36.670 39.024 5.115 1.00 51.75 44 GLY C N 1
ATOM 2303 C CA . GLY C 1 44 ? -36.889 39.987 6.174 1.00 51.41 44 GLY C CA 1
ATOM 2304 C C . GLY C 1 44 ? -37.342 41.325 5.631 1.00 50.26 44 GLY C C 1
ATOM 2305 O O . GLY C 1 44 ? -37.117 41.637 4.464 1.00 47.22 44 GLY C O 1
ATOM 2306 N N . LEU C 1 45 ? -37.989 42.109 6.485 1.00 50.93 45 LEU C N 1
ATOM 2307 C CA . LEU C 1 45 ? -38.458 43.441 6.121 1.00 52.83 45 LEU C CA 1
ATOM 2308 C C . LEU C 1 45 ? -38.148 44.455 7.227 1.00 49.40 45 LEU C C 1
ATOM 2309 O O . LEU C 1 45 ? -38.543 44.263 8.382 1.00 47.42 45 LEU C O 1
ATOM 2314 N N . ASP C 1 46 ? -37.444 45.530 6.878 1.00 46.40 46 ASP C N 1
ATOM 2315 C CA . ASP C 1 46 ? -37.159 46.598 7.838 1.00 50.47 46 ASP C CA 1
ATOM 2316 C C . ASP C 1 46 ? -38.434 47.188 8.445 1.00 47.51 46 ASP C C 1
ATOM 2317 O O . ASP C 1 46 ? -39.389 47.490 7.733 1.00 46.28 46 ASP C O 1
ATOM 2322 N N . GLY C 1 47 ? -38.452 47.325 9.767 1.00 47.30 47 GLY C N 1
ATOM 2323 C CA . GLY C 1 47 ? -39.613 47.863 10.455 1.00 47.08 47 GLY C CA 1
ATOM 2324 C C . GLY C 1 47 ? -40.694 46.839 10.731 1.00 46.62 47 GLY C C 1
ATOM 2325 O O . GLY C 1 47 ? -41.745 47.165 11.279 1.00 43.67 47 GLY C O 1
ATOM 2326 N N . VAL C 1 48 ? -40.444 45.597 10.339 1.00 50.01 48 VAL C N 1
ATOM 2327 C CA . VAL C 1 48 ? -41.364 44.514 10.652 1.00 52.14 48 VAL C CA 1
ATOM 2328 C C . VAL C 1 48 ? -40.670 43.498 11.538 1.00 48.84 48 VAL C C 1
ATOM 2329 O O . VAL C 1 48 ? -39.662 42.919 11.137 1.00 47.57 48 VAL C O 1
ATOM 2333 N N . GLU C 1 49 ? -41.196 43.299 12.743 1.00 49.16 49 GLU C N 1
ATOM 2334 C CA . GLU C 1 49 ? -40.741 42.214 13.606 1.00 51.91 49 GLU C CA 1
ATOM 2335 C C . GLU C 1 49 ? -39.236 42.292 13.799 1.00 48.64 49 GLU C C 1
ATOM 2336 O O . GLU C 1 49 ? -38.541 41.278 13.752 1.00 50.98 49 GLU C O 1
ATOM 2342 N N . ASP C 1 50 ? -38.752 43.518 13.966 1.00 43.97 50 ASP C N 1
ATOM 2343 C CA . ASP C 1 50 ? -37.345 43.816 14.216 1.00 46.31 50 ASP C CA 1
ATOM 2344 C C . ASP C 1 50 ? -36.410 43.461 13.064 1.00 49.35 50 ASP C C 1
ATOM 2345 O O . ASP C 1 50 ? -35.191 43.413 13.240 1.00 53.75 50 ASP C O 1
ATOM 2350 N N . GLY C 1 51 ? -36.984 43.229 11.887 1.00 44.55 51 GLY C N 1
ATOM 2351 C CA . GLY C 1 51 ? -36.194 42.972 10.697 1.00 42.53 51 GLY C CA 1
ATOM 2352 C C . GLY C 1 51 ? -35.763 41.528 10.537 1.00 44.22 51 GLY C C 1
ATOM 2353 O O . GLY C 1 51 ? -35.016 41.201 9.615 1.00 47.24 51 GLY C O 1
ATOM 2354 N N . HIS C 1 52 ? -36.237 40.665 11.428 1.00 41.89 52 HIS C N 1
ATOM 2355 C CA . HIS C 1 52 ? -35.927 39.244 11.352 1.00 44.42 52 HIS C CA 1
ATOM 2356 C C . HIS C 1 52 ? -36.328 38.632 10.004 1.00 45.38 52 HIS C C 1
ATOM 2357 O O . HIS C 1 52 ? -37.372 38.970 9.444 1.00 46.95 52 HIS C O 1
ATOM 2364 N N . ALA C 1 53 ? -35.484 37.736 9.494 1.00 41.31 53 ALA C N 1
ATOM 2365 C CA . ALA C 1 53 ? -35.716 37.068 8.210 1.00 39.14 53 ALA C CA 1
ATOM 2366 C C . ALA C 1 53 ? -36.357 35.702 8.412 1.00 43.25 53 ALA C C 1
ATOM 2367 O O . ALA C 1 53 ? -35.680 34.750 8.794 1.00 43.94 53 ALA C O 1
ATOM 2369 N N . ARG C 1 54 ? -37.655 35.604 8.142 1.00 45.73 54 ARG C N 1
ATOM 2370 C CA . ARG C 1 54 ? -38.383 34.348 8.301 1.00 42.90 54 ARG C CA 1
ATOM 2371 C C . ARG C 1 54 ? -38.232 33.419 7.097 1.00 40.35 54 ARG C C 1
ATOM 2372 O O . ARG C 1 54 ? -38.277 33.859 5.948 1.00 38.68 54 ARG C O 1
ATOM 2380 N N . PRO C 1 55 ? -38.043 32.122 7.362 1.00 39.90 55 PRO C N 1
ATOM 2381 C CA . PRO C 1 55 ? -37.987 31.155 6.267 1.00 41.31 55 PRO C CA 1
ATOM 2382 C C . PRO C 1 55 ? -39.358 31.005 5.630 1.00 42.82 55 PRO C C 1
ATOM 2383 O O . PRO C 1 55 ? -40.362 30.830 6.320 1.00 44.76 55 PRO C O 1
ATOM 2387 N N . MET C 1 56 ? -39.390 31.105 4.310 1.00 40.62 56 MET C N 1
ATOM 2388 C CA . MET C 1 56 ? -40.612 30.933 3.553 1.00 38.77 56 MET C CA 1
ATOM 2389 C C . MET C 1 56 ? -40.271 30.136 2.320 1.00 33.13 56 MET C C 1
ATOM 2390 O O . MET C 1 56 ? -39.174 30.270 1.788 1.00 33.04 56 MET C O 1
ATOM 2395 N N . THR C 1 57 ? -41.191 29.296 1.866 1.00 35.18 57 THR C N 1
ATOM 2396 C CA . THR C 1 57 ? -40.862 28.394 0.768 1.00 35.63 57 THR C CA 1
ATOM 2397 C C . THR C 1 57 ? -41.247 28.989 -0.580 1.00 39.32 57 THR C C 1
ATOM 2398 O O . THR C 1 57 ? -42.399 29.341 -0.821 1.00 39.48 57 THR C O 1
ATOM 2402 N N . ALA C 1 58 ? -40.242 29.133 -1.435 1.00 40.54 58 ALA C N 1
ATOM 2403 C CA . ALA C 1 58 ? -40.401 29.739 -2.746 1.00 39.07 58 ALA C CA 1
ATOM 2404 C C . ALA C 1 58 ? -41.006 28.778 -3.755 1.00 43.03 58 ALA C C 1
ATOM 2405 O O . ALA C 1 58 ? -40.790 27.574 -3.676 1.00 39.98 58 ALA C O 1
ATOM 2407 N N . GLN C 1 59 ? -41.748 29.321 -4.717 1.00 50.14 59 GLN C N 1
ATOM 2408 C CA . GLN C 1 59 ? -42.261 28.533 -5.832 1.00 52.14 59 GLN C CA 1
ATOM 2409 C C . GLN C 1 59 ? -42.131 29.306 -7.138 1.00 55.97 59 GLN C C 1
ATOM 2410 O O . GLN C 1 59 ? -42.403 30.502 -7.199 1.00 55.64 59 GLN C O 1
ATOM 2416 N N . ILE C 1 60 ? -41.694 28.619 -8.183 1.00 59.08 60 ILE C N 1
ATOM 2417 C CA . ILE C 1 60 ? -41.644 29.224 -9.501 1.00 60.35 60 ILE C CA 1
ATOM 2418 C C . ILE C 1 60 ? -42.328 28.310 -10.507 1.00 64.06 60 ILE C C 1
ATOM 2419 O O . ILE C 1 60 ? -42.192 27.087 -10.442 1.00 66.84 60 ILE C O 1
ATOM 2424 N N . GLU C 1 61 ? -43.094 28.899 -11.415 1.00 66.36 61 GLU C N 1
ATOM 2425 C CA . GLU C 1 61 ? -43.617 28.143 -12.533 1.00 66.12 61 GLU C CA 1
ATOM 2426 C C . GLU C 1 61 ? -42.432 27.754 -13.385 1.00 66.51 61 GLU C C 1
ATOM 2427 O O . GLU C 1 61 ? -41.605 28.597 -13.727 1.00 69.57 61 GLU C O 1
ATOM 2433 N N . GLY C 1 62 ? -42.328 26.483 -13.726 1.00 65.09 62 GLY C N 1
ATOM 2434 C CA . GLY C 1 62 ? -41.288 26.080 -14.646 1.00 67.50 62 GLY C CA 1
ATOM 2435 C C . GLY C 1 62 ? -39.912 25.999 -14.026 1.00 68.15 62 GLY C C 1
ATOM 2436 O O . GLY C 1 62 ? -39.741 26.197 -12.826 1.00 68.25 62 GLY C O 1
ATOM 2437 N N . ASP C 1 63 ? -38.929 25.705 -14.867 1.00 64.37 63 ASP C N 1
ATOM 2438 C CA . ASP C 1 63 ? -37.601 25.340 -14.403 1.00 66.71 63 ASP C CA 1
ATOM 2439 C C . ASP C 1 63 ? -36.785 26.522 -13.912 1.00 65.73 63 ASP C C 1
ATOM 2440 O O . ASP C 1 63 ? -35.943 26.361 -13.029 1.00 65.79 63 ASP C O 1
ATOM 2442 N N . SER C 1 64 ? -37.025 27.700 -14.484 1.00 68.15 64 SER C N 1
ATOM 2443 C CA . SER C 1 64 ? -36.240 28.884 -14.136 1.00 67.27 64 SER C CA 1
ATOM 2444 C C . SER C 1 64 ? -36.974 30.191 -14.415 1.00 66.52 64 SER C C 1
ATOM 2445 O O . SER C 1 64 ? -37.892 30.231 -15.232 1.00 69.07 64 SER C O 1
ATOM 2448 N N . GLY C 1 65 ? -36.562 31.252 -13.725 1.00 65.16 65 GLY C N 1
ATOM 2449 C CA . GLY C 1 65 ? -37.082 32.587 -13.963 1.00 62.88 65 GLY C CA 1
ATOM 2450 C C . GLY C 1 65 ? -38.241 32.980 -13.072 1.00 62.24 65 GLY C C 1
ATOM 2451 O O . GLY C 1 65 ? -39.106 32.158 -12.767 1.00 63.02 65 GLY C O 1
ATOM 2452 N N . GLY C 1 66 ? -38.265 34.249 -12.674 1.00 61.72 66 GLY C N 1
ATOM 2453 C CA . GLY C 1 66 ? -39.299 34.763 -11.796 1.00 58.27 66 GLY C CA 1
ATOM 2454 C C . GLY C 1 66 ? -40.654 34.912 -12.464 1.00 56.41 66 GLY C C 1
ATOM 2455 O O . GLY C 1 66 ? -40.813 34.557 -13.629 1.00 59.89 66 GLY C O 1
ATOM 2456 N N . PRO C 1 67 ? -41.641 35.444 -11.729 1.00 50.20 67 PRO C N 1
ATOM 2457 C CA . PRO C 1 67 ? -41.462 35.868 -10.340 1.00 49.39 67 PRO C CA 1
ATOM 2458 C C . PRO C 1 67 ? -41.429 34.686 -9.391 1.00 50.47 67 PRO C C 1
ATOM 2459 O O . PRO C 1 67 ? -41.663 33.542 -9.786 1.00 50.46 67 PRO C O 1
ATOM 2463 N N . ILE C 1 68 ? -41.114 34.984 -8.140 1.00 50.58 68 ILE C N 1
ATOM 2464 C CA . ILE C 1 68 ? -41.002 33.977 -7.107 1.00 41.43 68 ILE C CA 1
ATOM 2465 C C . ILE C 1 68 ? -42.202 34.115 -6.196 1.00 40.16 68 ILE C C 1
ATOM 2466 O O . ILE C 1 68 ? -42.506 35.201 -5.716 1.00 40.99 68 ILE C O 1
ATOM 2471 N N . TRP C 1 69 ? -42.896 33.010 -5.973 1.00 43.85 69 TRP C N 1
ATOM 2472 C CA . TRP C 1 69 ? -44.161 33.049 -5.264 1.00 47.12 69 TRP C CA 1
ATOM 2473 C C . TRP C 1 69 ? -44.041 32.489 -3.861 1.00 47.63 69 TRP C C 1
ATOM 2474 O O . TRP C 1 69 ? -43.354 31.496 -3.642 1.00 51.90 69 TRP C O 1
ATOM 2485 N N . PHE C 1 70 ? -44.704 33.143 -2.913 1.00 46.03 70 PHE C N 1
ATOM 2486 C CA . PHE C 1 70 ? -44.719 32.689 -1.530 1.00 44.08 70 PHE C CA 1
ATOM 2487 C C . PHE C 1 70 ? -46.146 32.648 -1.033 1.00 45.30 70 PHE C C 1
ATOM 2488 O O . PHE C 1 70 ? -46.804 33.681 -0.936 1.00 50.01 70 PHE C O 1
ATOM 2496 N N . PHE C 1 71 ? -46.633 31.454 -0.726 1.00 43.20 71 PHE C N 1
ATOM 2497 C CA . PHE C 1 71 ? -47.913 31.341 -0.055 1.00 49.12 71 PHE C CA 1
ATOM 2498 C C . PHE C 1 71 ? -47.758 31.832 1.364 1.00 53.19 71 PHE C C 1
ATOM 2499 O O . PHE C 1 71 ? -46.759 31.545 2.020 1.00 53.57 71 PHE C O 1
ATOM 2507 N N . THR C 1 72 ? -48.743 32.576 1.845 1.00 54.38 72 THR C N 1
ATOM 2508 C CA . THR C 1 72 ? -48.713 33.009 3.229 1.00 56.91 72 THR C CA 1
ATOM 2509 C C . THR C 1 72 ? -50.103 33.350 3.724 1.00 60.11 72 THR C C 1
ATOM 2510 O O . THR C 1 72 ? -51.090 33.223 2.999 1.00 60.32 72 THR C O 1
ATOM 2514 N N . SER C 1 73 ? -50.162 33.793 4.970 1.00 62.35 73 SER C N 1
ATOM 2515 C CA . SER C 1 73 ? -51.414 34.123 5.615 1.00 64.11 73 SER C CA 1
ATOM 2516 C C . SER C 1 73 ? -51.693 35.618 5.516 1.00 67.87 73 SER C C 1
ATOM 2517 O O . SER C 1 73 ? -50.763 36.415 5.436 1.00 70.26 73 SER C O 1
ATOM 2519 N N . LYS C 1 74 ? -52.970 35.992 5.521 1.00 70.44 74 LYS C N 1
ATOM 2520 C CA . LYS C 1 74 ? -53.375 37.391 5.371 1.00 72.69 74 LYS C CA 1
ATOM 2521 C C . LYS C 1 74 ? -52.927 38.226 6.557 1.00 75.67 74 LYS C C 1
ATOM 2522 O O . LYS C 1 74 ? -52.599 39.404 6.423 1.00 75.24 74 LYS C O 1
ATOM 2528 N N . ASP C 1 75 ? -52.920 37.592 7.719 1.00 79.75 75 ASP C N 1
ATOM 2529 C CA . ASP C 1 75 ? -52.563 38.240 8.970 1.00 85.24 75 ASP C CA 1
ATOM 2530 C C . ASP C 1 75 ? -51.059 38.437 9.134 1.00 85.18 75 ASP C C 1
ATOM 2531 O O . ASP C 1 75 ? -50.618 38.987 10.143 1.00 88.78 75 ASP C O 1
ATOM 2536 N N . ASN C 1 76 ? -50.273 37.967 8.169 1.00 81.57 76 ASN C N 1
ATOM 2537 C CA . ASN C 1 76 ? -48.841 38.197 8.218 1.00 81.25 76 ASN C CA 1
ATOM 2538 C C . ASN C 1 76 ? -48.656 39.700 8.307 1.00 83.59 76 ASN C C 1
ATOM 2539 O O . ASN C 1 76 ? -49.224 40.441 7.510 1.00 85.04 76 ASN C O 1
ATOM 2544 N N . ALA C 1 77 ? -47.925 40.151 9.322 1.00 83.48 77 ALA C N 1
ATOM 2545 C CA . ALA C 1 77 ? -47.705 41.578 9.536 1.00 81.99 77 ALA C CA 1
ATOM 2546 C C . ALA C 1 77 ? -46.941 42.120 8.344 1.00 78.38 77 ALA C C 1
ATOM 2547 O O . ALA C 1 77 ? -47.136 43.259 7.922 1.00 76.93 77 ALA C O 1
ATOM 2549 N N . LEU C 1 78 ? -46.058 41.275 7.824 1.00 76.89 78 LEU C N 1
ATOM 2550 C CA . LEU C 1 78 ? -45.323 41.520 6.592 1.00 75.84 78 LEU C CA 1
ATOM 2551 C C . LEU C 1 78 ? -46.252 41.983 5.466 1.00 74.85 78 LEU C C 1
ATOM 2552 O O . LEU C 1 78 ? -45.929 42.905 4.712 1.00 74.12 78 LEU C O 1
ATOM 2557 N N . ILE C 1 79 ? -47.413 41.342 5.370 1.00 73.78 79 ILE C N 1
ATOM 2558 C CA . ILE C 1 79 ? -48.424 41.703 4.379 1.00 72.04 79 ILE C CA 1
ATOM 2559 C C . ILE C 1 79 ? -48.930 43.124 4.560 1.00 72.06 79 ILE C C 1
ATOM 2560 O O . ILE C 1 79 ? -49.099 43.859 3.589 1.00 72.82 79 ILE C O 1
ATOM 2565 N N . ALA C 1 80 ? -49.166 43.508 5.810 1.00 71.99 80 ALA C N 1
ATOM 2566 C CA . ALA C 1 80 ? -49.660 44.848 6.126 1.00 71.89 80 ALA C CA 1
ATOM 2567 C C . ALA C 1 80 ? -48.775 45.968 5.583 1.00 68.41 80 ALA C C 1
ATOM 2568 O O . ALA C 1 80 ? -49.273 47.030 5.214 1.00 69.66 80 ALA C O 1
ATOM 2570 N N . MET C 1 81 ? -47.469 45.723 5.536 1.00 62.97 81 MET C N 1
ATOM 2571 C CA . MET C 1 81 ? -46.492 46.775 5.281 1.00 61.90 81 MET C CA 1
ATOM 2572 C C . MET C 1 81 ? -45.992 46.864 3.848 1.00 56.71 81 MET C C 1
ATOM 2573 O O . MET C 1 81 ? -45.085 47.634 3.572 1.00 55.89 81 MET C O 1
ATOM 2578 N N . LEU C 1 82 ? -46.574 46.085 2.943 1.00 53.24 82 LEU C N 1
ATOM 2579 C CA . LEU C 1 82 ? -46.037 45.972 1.588 1.00 50.78 82 LEU C CA 1
ATOM 2580 C C . LEU C 1 82 ? -46.423 47.124 0.665 1.00 51.03 82 LEU C C 1
ATOM 2581 O O . LEU C 1 82 ? -45.657 47.494 -0.232 1.00 48.72 82 LEU C O 1
ATOM 2586 N N . GLY C 1 83 ? -47.608 47.684 0.882 1.00 50.22 83 GLY C N 1
ATOM 2587 C CA . GLY C 1 83 ? -48.121 48.715 0.003 1.00 49.93 83 GLY C CA 1
ATOM 2588 C C . GLY C 1 83 ? -48.129 48.228 -1.428 1.00 53.50 83 GLY C C 1
ATOM 2589 O O . GLY C 1 83 ? -48.420 47.063 -1.691 1.00 55.66 83 GLY C O 1
ATOM 2590 N N . GLN C 1 84 ? -47.776 49.114 -2.351 1.00 52.91 84 GLN C N 1
ATOM 2591 C CA . GLN C 1 84 ? -47.759 48.781 -3.766 1.00 49.95 84 GLN C CA 1
ATOM 2592 C C . GLN C 1 84 ? -46.621 47.845 -4.118 1.00 46.77 84 GLN C C 1
ATOM 2593 O O . GLN C 1 84 ? -46.496 47.418 -5.264 1.00 46.17 84 GLN C O 1
ATOM 2599 N N . GLY C 1 85 ? -45.786 47.533 -3.137 1.00 46.29 85 GLY C N 1
ATOM 2600 C CA . GLY C 1 85 ? -44.601 46.746 -3.391 1.00 45.60 85 GLY C CA 1
ATOM 2601 C C . GLY C 1 85 ? -43.435 47.335 -2.638 1.00 47.97 85 GLY C C 1
ATOM 2602 O O . GLY C 1 85 ? -43.367 48.541 -2.438 1.00 47.44 85 GLY C O 1
ATOM 2603 N N . ARG C 1 86 ? -42.505 46.487 -2.229 1.00 49.87 86 ARG C N 1
ATOM 2604 C CA . ARG C 1 86 ? -41.418 46.935 -1.382 1.00 51.99 86 ARG C CA 1
ATOM 2605 C C . ARG C 1 86 ? -40.119 46.284 -1.816 1.00 52.39 86 ARG C C 1
ATOM 2606 O O . ARG C 1 86 ? -40.118 45.172 -2.340 1.00 57.16 86 ARG C O 1
ATOM 2614 N N . ARG C 1 87 ? -39.012 46.979 -1.599 1.00 52.23 87 ARG C N 1
ATOM 2615 C CA . ARG C 1 87 ? -37.702 46.395 -1.828 1.00 51.84 87 ARG C CA 1
ATOM 2616 C C . ARG C 1 87 ? -37.378 45.402 -0.725 1.00 50.13 87 ARG C C 1
ATOM 2617 O O . ARG C 1 87 ? -37.442 45.745 0.455 1.00 52.41 87 ARG C O 1
ATOM 2625 N N . VAL C 1 88 ? -37.031 44.175 -1.107 1.00 45.18 88 VAL C N 1
ATOM 2626 C CA . VAL C 1 88 ? -36.649 43.158 -0.132 1.00 45.14 88 VAL C CA 1
ATOM 2627 C C . VAL C 1 88 ? -35.363 42.462 -0.521 1.00 45.50 88 VAL C C 1
ATOM 2628 O O . VAL C 1 88 ? -35.039 42.349 -1.702 1.00 43.69 88 VAL C O 1
ATOM 2632 N N . ILE C 1 89 ? -34.629 42.001 0.485 1.00 45.17 89 ILE C N 1
ATOM 2633 C CA . ILE C 1 89 ? -33.478 41.144 0.247 1.00 44.29 89 ILE C CA 1
ATOM 2634 C C . ILE C 1 89 ? -33.772 39.751 0.779 1.00 43.65 89 ILE C C 1
ATOM 2635 O O . ILE C 1 89 ? -34.088 39.591 1.952 1.00 42.15 89 ILE C O 1
ATOM 2640 N N . GLY C 1 90 ? -33.684 38.750 -0.091 1.00 43.46 90 GLY C N 1
ATOM 2641 C CA . GLY C 1 90 ? -33.896 37.373 0.311 1.00 37.00 90 GLY C CA 1
ATOM 2642 C C . GLY C 1 90 ? -32.594 36.611 0.401 1.00 38.14 90 GLY C C 1
ATOM 2643 O O . GLY C 1 90 ? -31.786 36.624 -0.531 1.00 39.52 90 GLY C O 1
ATOM 2644 N N . ALA C 1 91 ? -32.391 35.947 1.532 1.00 36.08 91 ALA C N 1
ATOM 2645 C CA . ALA C 1 91 ? -31.206 35.130 1.733 1.00 34.88 91 ALA C CA 1
ATOM 2646 C C . ALA C 1 91 ? -31.517 33.667 1.424 1.00 39.82 91 ALA C C 1
ATOM 2647 O O . ALA C 1 91 ? -32.417 33.077 2.029 1.00 40.53 91 ALA C O 1
ATOM 2649 N N . PHE C 1 92 ? -30.773 33.091 0.479 1.00 37.92 92 PHE C N 1
ATOM 2650 C CA . PHE C 1 92 ? -30.944 31.692 0.097 1.00 32.34 92 PHE C CA 1
ATOM 2651 C C . PHE C 1 92 ? -29.649 30.902 0.227 1.00 35.53 92 PHE C C 1
ATOM 2652 O O . PHE C 1 92 ? -28.562 31.415 -0.050 1.00 36.50 92 PHE C O 1
ATOM 2660 N N . SER C 1 93 ? -29.770 29.646 0.641 1.00 37.93 93 SER C N 1
ATOM 2661 C CA . SER C 1 93 ? -28.666 28.702 0.534 1.00 38.23 93 SER C CA 1
ATOM 2662 C C . SER C 1 93 ? -29.219 27.376 0.058 1.00 39.26 93 SER C C 1
ATOM 2663 O O . SER C 1 93 ? -30.365 27.039 0.355 1.00 42.79 93 SER C O 1
ATOM 2666 N N . SER C 1 94 ? -28.417 26.626 -0.689 1.00 36.30 94 SER C N 1
ATOM 2667 C CA . SER C 1 94 ? -28.826 25.282 -1.079 1.00 33.32 94 SER C CA 1
ATOM 2668 C C . SER C 1 94 ? -28.530 24.291 0.041 1.00 38.47 94 SER C C 1
ATOM 2669 O O . SER C 1 94 ? -27.595 24.475 0.826 1.00 36.28 94 SER C O 1
ATOM 2672 N N . LYS C 1 95 ? -29.337 23.241 0.129 1.00 42.84 95 LYS C N 1
ATOM 2673 C CA . LYS C 1 95 ? -29.030 22.153 1.045 1.00 39.73 95 LYS C CA 1
ATOM 2674 C C . LYS C 1 95 ? -27.635 21.628 0.750 1.00 39.16 95 LYS C C 1
ATOM 2675 O O . LYS C 1 95 ? -27.306 21.314 -0.402 1.00 43.77 95 LYS C O 1
ATOM 2681 N N . GLY C 1 96 ? -26.809 21.560 1.788 1.00 32.01 96 GLY C N 1
ATOM 2682 C CA . GLY C 1 96 ? -25.418 21.175 1.627 1.00 32.26 96 GLY C CA 1
ATOM 2683 C C . GLY C 1 96 ? -24.542 22.405 1.509 1.00 34.67 96 GLY C C 1
ATOM 2684 O O . GLY C 1 96 ? -23.314 22.312 1.565 1.00 34.88 96 GLY C O 1
ATOM 2685 N N . HIS C 1 97 ? -25.187 23.562 1.345 1.00 30.61 97 HIS C N 1
ATOM 2686 C CA . HIS C 1 97 ? -24.496 24.849 1.259 1.00 33.93 97 HIS C CA 1
ATOM 2687 C C . HIS C 1 97 ? -23.464 24.930 0.138 1.00 33.92 97 HIS C C 1
ATOM 2688 O O . HIS C 1 97 ? -22.384 25.485 0.331 1.00 36.93 97 HIS C O 1
ATOM 2695 N N . ASP C 1 98 ? -23.785 24.394 -1.032 1.00 33.63 98 ASP C N 1
ATOM 2696 C CA . ASP C 1 98 ? -22.869 24.547 -2.156 1.00 44.87 98 ASP C CA 1
ATOM 2697 C C . ASP C 1 98 ? -23.193 25.775 -2.998 1.00 46.48 98 ASP C C 1
ATOM 2698 O O . ASP C 1 98 ? -22.437 26.132 -3.900 1.00 46.12 98 ASP C O 1
ATOM 2703 N N . LEU C 1 99 ? -24.303 26.435 -2.678 1.00 45.58 99 LEU C N 1
ATOM 2704 C CA . LEU C 1 99 ? -24.664 27.692 -3.327 1.00 41.98 99 LEU C CA 1
ATOM 2705 C C . LEU C 1 99 ? -25.299 28.650 -2.333 1.00 41.76 99 LEU C C 1
ATOM 2706 O O . LEU C 1 99 ? -26.157 28.253 -1.542 1.00 43.35 99 LEU C O 1
ATOM 2711 N N . PHE C 1 100 ? -24.863 29.906 -2.374 1.00 39.52 100 PHE C N 1
ATOM 2712 C CA . PHE C 1 100 ? -25.496 30.971 -1.604 1.00 35.74 100 PHE C CA 1
ATOM 2713 C C . PHE C 1 100 ? -25.963 32.043 -2.569 1.00 37.56 100 PHE C C 1
ATOM 2714 O O . PHE C 1 100 ? -25.251 32.386 -3.511 1.00 36.89 100 PHE C O 1
ATOM 2722 N N . ALA C 1 101 ? -27.168 32.553 -2.348 1.00 36.49 101 ALA C N 1
ATOM 2723 C CA . ALA C 1 101 ? -27.707 33.614 -3.178 1.00 36.27 101 ALA C CA 1
ATOM 2724 C C . ALA C 1 101 ? -28.355 34.681 -2.315 1.00 40.51 101 ALA C C 1
ATOM 2725 O O . ALA C 1 101 ? -29.143 34.373 -1.419 1.00 39.81 101 ALA C O 1
ATOM 2727 N N . SER C 1 102 ? -28.016 35.936 -2.588 1.00 39.17 102 SER C N 1
ATOM 2728 C CA . SER C 1 102 ? -28.714 37.055 -1.979 1.00 36.64 102 SER C CA 1
ATOM 2729 C C . SER C 1 102 ? -29.581 37.646 -3.072 1.00 39.05 102 SER C C 1
ATOM 2730 O O . SER C 1 102 ? -29.076 38.062 -4.107 1.00 36.53 102 SER C O 1
ATOM 2733 N N . ILE C 1 103 ? -30.888 37.667 -2.848 1.00 41.52 103 ILE C N 1
ATOM 2734 C CA . ILE C 1 103 ? -31.839 38.005 -3.898 1.00 40.49 103 ILE C CA 1
ATOM 2735 C C . ILE C 1 103 ? -32.480 39.369 -3.679 1.00 41.33 103 ILE C C 1
ATOM 2736 O O . ILE C 1 103 ? -33.191 39.578 -2.702 1.00 42.00 103 ILE C O 1
ATOM 2741 N N . SER C 1 104 ? -32.226 40.294 -4.596 1.00 48.20 104 SER C N 1
ATOM 2742 C CA . SER C 1 104 ? -32.800 41.633 -4.511 1.00 46.80 104 SER C CA 1
ATOM 2743 C C . SER C 1 104 ? -34.010 41.735 -5.422 1.00 43.63 104 SER C C 1
ATOM 2744 O O . SER C 1 104 ? -33.927 41.410 -6.603 1.00 44.07 104 SER C O 1
ATOM 2747 N N . GLY C 1 105 ? -35.136 42.183 -4.878 1.00 40.89 105 GLY C N 1
ATOM 2748 C CA . GLY C 1 105 ? -36.335 42.339 -5.680 1.00 40.94 105 GLY C CA 1
ATOM 2749 C C . GLY C 1 105 ? -37.469 43.053 -4.973 1.00 42.08 105 GLY C C 1
ATOM 2750 O O . GLY C 1 105 ? -37.378 43.386 -3.792 1.00 41.22 105 GLY C O 1
ATOM 2751 N N . SER C 1 106 ? -38.550 43.279 -5.708 1.00 44.62 106 SER C N 1
ATOM 2752 C CA . SER C 1 106 ? -39.724 43.938 -5.160 1.00 45.89 106 SER C CA 1
ATOM 2753 C C . SER C 1 106 ? -40.732 42.908 -4.674 1.00 44.61 106 SER C C 1
ATOM 2754 O O . SER C 1 106 ? -41.059 41.964 -5.387 1.00 46.14 106 SER C O 1
ATOM 2757 N N . LEU C 1 107 ? -41.230 43.092 -3.460 1.00 43.02 107 LEU C N 1
ATOM 2758 C CA . LEU C 1 107 ? -42.168 42.141 -2.890 1.00 44.35 107 LEU C CA 1
ATOM 2759 C C . LEU C 1 107 ? -43.523 42.785 -2.703 1.00 44.54 107 LEU C C 1
ATOM 2760 O O . LEU C 1 107 ? -43.631 43.840 -2.091 1.00 50.80 107 LEU C O 1
ATOM 2765 N N . ARG C 1 108 ? -44.557 42.141 -3.228 1.00 57.79 108 ARG C N 1
ATOM 2766 C CA . ARG C 1 108 ? -45.919 42.600 -3.015 1.00 53.61 108 ARG C CA 1
ATOM 2767 C C . ARG C 1 108 ? -46.879 41.421 -3.027 1.00 52.32 108 ARG C C 1
ATOM 2768 O O . ARG C 1 108 ? -46.556 40.341 -3.531 1.00 49.80 108 ARG C O 1
ATOM 2776 N N . GLU C 1 109 ? -48.055 41.630 -2.453 1.00 52.20 109 GLU C N 1
ATOM 2777 C CA . GLU C 1 109 ? -49.103 40.630 -2.502 1.00 53.16 109 GLU C CA 1
ATOM 2778 C C . GLU C 1 109 ? -49.716 40.584 -3.889 1.00 51.18 109 GLU C C 1
ATOM 2779 O O . GLU C 1 109 ? -49.974 41.617 -4.497 1.00 53.57 109 GLU C O 1
ATOM 2785 N N . ASP C 1 110 ? -49.928 39.381 -4.398 1.00 52.71 110 ASP C N 1
ATOM 2786 C CA . ASP C 1 110 ? -50.647 39.206 -5.648 1.00 56.44 110 ASP C CA 1
ATOM 2787 C C . ASP C 1 110 ? -51.440 37.914 -5.566 1.00 57.12 110 ASP C C 1
ATOM 2788 O O . ASP C 1 110 ? -51.099 36.927 -6.210 1.00 58.87 110 ASP C O 1
ATOM 2793 N N . THR C 1 111 ? -52.498 37.926 -4.763 1.00 54.97 111 THR C N 1
ATOM 2794 C CA . THR C 1 111 ? -53.335 36.751 -4.596 1.00 57.42 111 THR C CA 1
ATOM 2795 C C . THR C 1 111 ? -54.270 36.565 -5.802 1.00 60.22 111 THR C C 1
ATOM 2796 O O . THR C 1 111 ? -55.483 36.761 -5.713 1.00 60.82 111 THR C O 1
ATOM 2800 N N . ASP C 1 112 ? -53.661 36.191 -6.927 1.00 61.16 112 ASP C N 1
ATOM 2801 C CA . ASP C 1 112 ? -54.338 35.911 -8.190 1.00 61.36 112 ASP C CA 1
ATOM 2802 C C . ASP C 1 112 ? -54.852 34.473 -8.179 1.00 59.87 112 ASP C C 1
ATOM 2803 O O . ASP C 1 112 ? -54.060 33.532 -8.126 1.00 57.84 112 ASP C O 1
ATOM 2808 N N . PRO C 1 113 ? -56.183 34.301 -8.223 1.00 59.74 113 PRO C N 1
ATOM 2809 C CA . PRO C 1 113 ? -56.809 32.976 -8.159 1.00 58.03 113 PRO C CA 1
ATOM 2810 C C . PRO C 1 113 ? -56.241 32.026 -9.202 1.00 60.46 113 PRO C C 1
ATOM 2811 O O . PRO C 1 113 ? -56.026 30.856 -8.901 1.00 63.04 113 PRO C O 1
ATOM 2815 N N . ALA C 1 114 ? -55.989 32.525 -10.406 1.00 57.75 114 ALA C N 1
ATOM 2816 C CA . ALA C 1 114 ? -55.382 31.709 -11.452 1.00 58.55 114 ALA C CA 1
ATOM 2817 C C . ALA C 1 114 ? -53.992 31.236 -11.050 1.00 58.76 114 ALA C C 1
ATOM 2818 O O . ALA C 1 114 ? -53.584 30.122 -11.384 1.00 61.25 114 ALA C O 1
ATOM 2820 N N . MET C 1 115 ? -53.263 32.100 -10.354 1.00 55.63 115 MET C N 1
ATOM 2821 C CA . MET C 1 115 ? -51.924 31.772 -9.878 1.00 56.94 115 MET C CA 1
ATOM 2822 C C . MET C 1 115 ? -51.950 30.765 -8.743 1.00 57.94 115 MET C C 1
ATOM 2823 O O . MET C 1 115 ? -51.090 29.890 -8.662 1.00 61.58 115 MET C O 1
ATOM 2828 N N . VAL C 1 116 ? -52.936 30.894 -7.864 1.00 53.65 116 VAL C N 1
ATOM 2829 C CA . VAL C 1 116 ? -53.103 29.939 -6.781 1.00 54.97 116 VAL C CA 1
ATOM 2830 C C . VAL C 1 116 ? -53.253 28.519 -7.335 1.00 57.87 116 VAL C C 1
ATOM 2831 O O . VAL C 1 116 ? -52.664 27.571 -6.809 1.00 54.53 116 VAL C O 1
ATOM 2835 N N . ASP C 1 117 ? -54.031 28.382 -8.406 1.00 59.37 117 ASP C N 1
ATOM 2836 C CA . ASP C 1 117 ? -54.254 27.085 -9.029 1.00 60.83 117 ASP C CA 1
ATOM 2837 C C . ASP C 1 117 ? -52.980 26.531 -9.640 1.00 63.12 117 ASP C C 1
ATOM 2838 O O . ASP C 1 117 ? -52.717 25.334 -9.560 1.00 65.61 117 ASP C O 1
ATOM 2843 N N . ARG C 1 118 ? -52.191 27.405 -10.251 1.00 62.19 118 ARG C N 1
ATOM 2844 C CA . ARG C 1 118 ? -50.969 26.983 -10.925 1.00 63.99 118 ARG C CA 1
ATOM 2845 C C . ARG C 1 118 ? -49.918 26.489 -9.945 1.00 61.73 118 ARG C C 1
ATOM 2846 O O . ARG C 1 118 ? -49.068 25.676 -10.297 1.00 59.70 118 ARG C O 1
ATOM 2854 N N . LEU C 1 119 ? -49.985 26.983 -8.714 1.00 59.38 119 LEU C N 1
ATOM 2855 C CA . LEU C 1 119 ? -48.963 26.686 -7.720 1.00 54.38 119 LEU C CA 1
ATOM 2856 C C . LEU C 1 119 ? -49.456 25.714 -6.658 1.00 53.60 119 LEU C C 1
ATOM 2857 O O . LEU C 1 119 ? -48.673 25.228 -5.849 1.00 53.33 119 LEU C O 1
ATOM 2862 N N . TRP C 1 120 ? -50.753 25.428 -6.670 1.00 54.45 120 TRP C N 1
ATOM 2863 C CA . TRP C 1 120 ? -51.369 24.604 -5.635 1.00 53.87 120 TRP C CA 1
ATOM 2864 C C . TRP C 1 120 ? -50.842 23.174 -5.640 1.00 58.16 120 TRP C C 1
ATOM 2865 O O . TRP C 1 120 ? -50.547 22.607 -6.692 1.00 57.25 120 TRP C O 1
ATOM 2876 N N . ASN C 1 121 ? -50.716 22.606 -4.446 1.00 60.99 121 ASN C N 1
ATOM 2877 C CA . ASN C 1 121 ? -50.325 21.213 -4.281 1.00 62.77 121 ASN C CA 1
ATOM 2878 C C . ASN C 1 121 ? -50.705 20.738 -2.874 1.00 64.45 121 ASN C C 1
ATOM 2879 O O . ASN C 1 121 ? -51.079 21.562 -2.037 1.00 64.69 121 ASN C O 1
ATOM 2884 N N . PRO C 1 122 ? -50.631 19.418 -2.614 1.00 62.56 122 PRO C N 1
ATOM 2885 C CA . PRO C 1 122 ? -51.026 18.912 -1.294 1.00 61.76 122 PRO C CA 1
ATOM 2886 C C . PRO C 1 122 ? -50.259 19.542 -0.137 1.00 60.63 122 PRO C C 1
ATOM 2887 O O . PRO C 1 122 ? -50.852 19.762 0.914 1.00 61.44 122 PRO C O 1
ATOM 2891 N N . TYR C 1 123 ? -48.970 19.810 -0.324 1.00 62.02 123 TYR C N 1
ATOM 2892 C CA . TYR C 1 123 ? -48.150 20.428 0.718 1.00 63.09 123 TYR C CA 1
ATOM 2893 C C . TYR C 1 123 ? -48.633 21.838 1.030 1.00 62.27 123 TYR C C 1
ATOM 2894 O O . TYR C 1 123 ? -48.768 22.218 2.196 1.00 64.49 123 TYR C O 1
ATOM 2903 N N . VAL C 1 124 ? -48.889 22.610 -0.019 1.00 57.00 124 VAL C N 1
ATOM 2904 C CA . VAL C 1 124 ? -49.494 23.922 0.144 1.00 57.53 124 VAL C CA 1
ATOM 2905 C C . VAL C 1 124 ? -50.858 23.771 0.802 1.00 55.46 124 VAL C C 1
ATOM 2906 O O . VAL C 1 124 ? -51.182 24.469 1.757 1.00 52.13 124 VAL C O 1
ATOM 2910 N N . ALA C 1 125 ? -51.641 22.831 0.292 1.00 57.78 125 ALA C N 1
ATOM 2911 C CA . ALA C 1 125 ? -53.001 22.607 0.765 1.00 63.79 125 ALA C CA 1
ATOM 2912 C C . ALA C 1 125 ? -53.085 22.336 2.265 1.00 69.58 125 ALA C C 1
ATOM 2913 O O . ALA C 1 125 ? -54.036 22.749 2.920 1.00 72.75 125 ALA C O 1
ATOM 2915 N N . ALA C 1 126 ? -52.089 21.641 2.800 1.00 70.23 126 ALA C N 1
ATOM 2916 C CA . ALA C 1 126 ? -52.099 21.235 4.200 1.00 72.27 126 ALA C CA 1
ATOM 2917 C C . ALA C 1 126 ? -52.164 22.403 5.181 1.00 73.38 126 ALA C C 1
ATOM 2918 O O . ALA C 1 126 ? -52.630 22.242 6.308 1.00 73.34 126 ALA C O 1
ATOM 2920 N N . TRP C 1 127 ? -51.683 23.569 4.757 1.00 74.63 127 TRP C N 1
ATOM 2921 C CA . TRP C 1 127 ? -51.548 24.718 5.651 1.00 74.94 127 TRP C CA 1
ATOM 2922 C C . TRP C 1 127 ? -52.824 25.529 5.816 1.00 73.24 127 TRP C C 1
ATOM 2923 O O . TRP C 1 127 ? -52.921 26.368 6.713 1.00 73.12 127 TRP C O 1
ATOM 2934 N N . TYR C 1 128 ? -53.800 25.281 4.954 1.00 72.40 128 TYR C N 1
ATOM 2935 C CA . TYR C 1 128 ? -55.023 26.070 4.975 1.00 73.08 128 TYR C CA 1
ATOM 2936 C C . TYR C 1 128 ? -56.235 25.235 5.340 1.00 76.78 128 TYR C C 1
ATOM 2937 O O . TYR C 1 128 ? -56.434 24.139 4.809 1.00 76.77 128 TYR C O 1
ATOM 2946 N N . GLU C 1 129 ? -57.038 25.767 6.254 1.00 80.77 129 GLU C N 1
ATOM 2947 C CA . GLU C 1 129 ? -58.266 25.112 6.676 1.00 84.18 129 GLU C CA 1
ATOM 2948 C C . GLU C 1 129 ? -59.211 24.974 5.489 1.00 82.63 129 GLU C C 1
ATOM 2949 O O . GLU C 1 129 ? -59.651 23.871 5.156 1.00 83.63 129 GLU C O 1
ATOM 2951 N N . GLY C 1 130 ? -59.505 26.093 4.839 1.00 78.56 130 GLY C N 1
ATOM 2952 C CA . GLY C 1 130 ? -60.427 26.082 3.720 1.00 77.27 130 GLY C CA 1
ATOM 2953 C C . GLY C 1 130 ? -59.831 25.675 2.385 1.00 74.43 130 GLY C C 1
ATOM 2954 O O . GLY C 1 130 ? -60.546 25.618 1.388 1.00 74.50 130 GLY C O 1
ATOM 2955 N N . GLY C 1 131 ? -58.534 25.385 2.356 1.00 71.34 131 GLY C N 1
ATOM 2956 C CA . GLY C 1 131 ? -57.845 25.167 1.096 1.00 68.79 131 GLY C CA 1
ATOM 2957 C C . GLY C 1 131 ? -57.792 26.459 0.297 1.00 66.70 131 GLY C C 1
ATOM 2958 O O . GLY C 1 131 ? -57.517 27.520 0.856 1.00 66.32 131 GLY C O 1
ATOM 2959 N N . LYS C 1 132 ? -58.063 26.380 -1.004 1.00 65.72 132 LYS C N 1
ATOM 2960 C CA . LYS C 1 132 ? -58.087 27.567 -1.858 1.00 64.71 132 LYS C CA 1
ATOM 2961 C C . LYS C 1 132 ? -59.162 28.557 -1.412 1.00 66.46 132 LYS C C 1
ATOM 2962 O O . LYS C 1 132 ? -59.109 29.744 -1.730 1.00 63.73 132 LYS C O 1
ATOM 2968 N N . THR C 1 133 ? -60.136 28.051 -0.668 1.00 70.13 133 THR C N 1
ATOM 2969 C CA . THR C 1 133 ? -61.290 28.829 -0.239 1.00 70.43 133 THR C CA 1
ATOM 2970 C C . THR C 1 133 ? -60.991 29.707 0.988 1.00 67.51 133 THR C C 1
ATOM 2971 O O . THR C 1 133 ? -61.720 30.656 1.294 1.00 64.13 133 THR C O 1
ATOM 2975 N N . ASP C 1 134 ? -59.896 29.388 1.666 1.00 69.28 134 ASP C N 1
ATOM 2976 C CA . ASP C 1 134 ? -59.496 30.069 2.892 1.00 73.47 134 ASP C CA 1
ATOM 2977 C C . ASP C 1 134 ? -59.365 31.591 2.709 1.00 77.14 134 ASP C C 1
ATOM 2978 O O . ASP C 1 134 ? -58.654 32.052 1.815 1.00 77.95 134 ASP C O 1
ATOM 2983 N N . PRO C 1 135 ? -60.054 32.371 3.559 1.00 78.03 135 PRO C N 1
ATOM 2984 C CA . PRO C 1 135 ? -59.950 33.834 3.490 1.00 78.09 135 PRO C CA 1
ATOM 2985 C C . PRO C 1 135 ? -58.605 34.331 4.003 1.00 76.97 135 PRO C C 1
ATOM 2986 O O . PRO C 1 135 ? -58.205 35.446 3.667 1.00 77.04 135 PRO C O 1
ATOM 2990 N N . ASN C 1 136 ? -57.932 33.517 4.814 1.00 74.37 136 ASN C N 1
ATOM 2991 C CA . ASN C 1 136 ? -56.604 33.850 5.322 1.00 72.32 136 ASN C CA 1
ATOM 2992 C C . ASN C 1 136 ? -55.494 33.565 4.318 1.00 68.48 136 ASN C C 1
ATOM 2993 O O . ASN C 1 136 ? -54.326 33.840 4.584 1.00 69.25 136 ASN C O 1
ATOM 2998 N N . LEU C 1 137 ? -55.853 32.996 3.172 1.00 64.63 137 LEU C N 1
ATOM 2999 C CA . LEU C 1 137 ? -54.862 32.672 2.155 1.00 58.63 137 LEU C CA 1
ATOM 3000 C C . LEU C 1 137 ? -54.373 33.923 1.455 1.00 57.83 137 LEU C C 1
ATOM 3001 O O . LEU C 1 137 ? -55.168 34.724 0.966 1.00 57.93 137 LEU C O 1
ATOM 3006 N N . ALA C 1 138 ? -53.058 34.076 1.397 1.00 55.34 138 ALA C N 1
ATOM 3007 C CA . ALA C 1 138 ? -52.463 35.161 0.640 1.00 56.47 138 ALA C CA 1
ATOM 3008 C C . ALA C 1 138 ? -51.294 34.649 -0.183 1.00 56.67 138 ALA C C 1
ATOM 3009 O O . ALA C 1 138 ? -50.697 33.617 0.135 1.00 56.14 138 ALA C O 1
ATOM 3011 N N . LEU C 1 139 ? -50.969 35.379 -1.242 1.00 53.12 139 LEU C N 1
ATOM 3012 C CA . LEU C 1 139 ? -49.909 34.971 -2.142 1.00 49.84 139 LEU C CA 1
ATOM 3013 C C . LEU C 1 139 ? -49.012 36.164 -2.418 1.00 52.75 139 LEU C C 1
ATOM 3014 O O . LEU C 1 139 ? -49.491 37.232 -2.805 1.00 56.98 139 LEU C O 1
ATOM 3019 N N . LEU C 1 140 ? -47.713 35.990 -2.202 1.00 49.22 140 LEU C N 1
ATOM 3020 C CA . LEU C 1 140 ? -46.753 37.060 -2.438 1.00 47.88 140 LEU C CA 1
ATOM 3021 C C . LEU C 1 140 ? -45.894 36.764 -3.651 1.00 50.81 140 LEU C C 1
ATOM 3022 O O . LEU C 1 140 ? -45.519 35.618 -3.901 1.00 53.89 140 LEU C O 1
ATOM 3027 N N . ARG C 1 141 ? -45.584 37.803 -4.409 1.00 51.88 141 ARG C N 1
ATOM 3028 C CA . ARG C 1 141 ? -44.692 37.645 -5.537 1.00 50.27 141 ARG C CA 1
ATOM 3029 C C . ARG C 1 141 ? -43.454 38.480 -5.334 1.00 49.29 141 ARG C C 1
ATOM 3030 O O . ARG C 1 141 ? -43.513 39.629 -4.889 1.00 47.41 141 ARG C O 1
ATOM 3038 N N . LEU C 1 142 ? -42.325 37.871 -5.650 1.00 49.89 142 LEU C N 1
ATOM 3039 C CA . LEU C 1 142 ? -41.051 38.543 -5.604 1.00 49.98 142 LEU C CA 1
ATOM 3040 C C . LEU C 1 142 ? -40.556 38.665 -7.027 1.00 55.50 142 LEU C C 1
ATOM 3041 O O . LEU C 1 142 ? -40.180 37.668 -7.650 1.00 56.18 142 LEU C O 1
ATOM 3046 N N . ASP C 1 143 ? -40.587 39.884 -7.555 1.00 56.52 143 ASP C N 1
ATOM 3047 C CA . ASP C 1 143 ? -39.970 40.151 -8.842 1.00 52.65 143 ASP C CA 1
ATOM 3048 C C . ASP C 1 143 ? -38.532 40.583 -8.588 1.00 52.06 143 ASP C C 1
ATOM 3049 O O . ASP C 1 143 ? -38.278 41.650 -8.025 1.00 55.36 143 ASP C O 1
ATOM 3054 N N . ALA C 1 144 ? -37.599 39.723 -8.985 1.00 50.24 144 ALA C N 1
ATOM 3055 C CA . ALA C 1 144 ? -36.189 39.874 -8.641 1.00 51.18 144 ALA C CA 1
ATOM 3056 C C . ALA C 1 144 ? -35.394 40.465 -9.788 1.00 55.32 144 ALA C C 1
ATOM 3057 O O . ALA C 1 144 ? -35.324 39.874 -10.859 1.00 57.66 144 ALA C O 1
ATOM 3059 N N . ASP C 1 145 ? -34.780 41.621 -9.578 1.00 58.21 145 ASP C N 1
ATOM 3060 C CA . ASP C 1 145 ? -33.993 42.192 -10.658 1.00 65.40 145 ASP C CA 1
ATOM 3061 C C . ASP C 1 145 ? -32.610 41.570 -10.675 1.00 60.54 145 ASP C C 1
ATOM 3062 O O . ASP C 1 145 ? -32.080 41.247 -11.739 1.00 61.31 145 ASP C O 1
ATOM 3067 N N . HIS C 1 146 ? -32.035 41.379 -9.495 1.00 54.33 146 HIS C N 1
ATOM 3068 C CA . HIS C 1 146 ? -30.709 40.795 -9.433 1.00 52.56 146 HIS C CA 1
ATOM 3069 C C . HIS C 1 146 ? -30.419 40.020 -8.158 1.00 51.43 146 HIS C C 1
ATOM 3070 O O . HIS C 1 146 ? -31.009 40.263 -7.102 1.00 47.57 146 HIS C O 1
ATOM 3077 N N . ALA C 1 147 ? -29.491 39.081 -8.280 1.00 50.49 147 ALA C N 1
ATOM 3078 C CA . ALA C 1 147 ? -29.014 38.319 -7.146 1.00 44.56 147 ALA C CA 1
ATOM 3079 C C . ALA C 1 147 ? -27.501 38.345 -7.120 1.00 46.49 147 ALA C C 1
ATOM 3080 O O . ALA C 1 147 ? -26.857 38.464 -8.157 1.00 50.15 147 ALA C O 1
ATOM 3082 N N . GLN C 1 148 ? -26.936 38.236 -5.927 1.00 47.41 148 GLN C N 1
ATOM 3083 C CA . GLN C 1 148 ? -25.523 37.938 -5.797 1.00 51.64 148 GLN C CA 1
ATOM 3084 C C . GLN C 1 148 ? -25.389 36.459 -5.475 1.00 54.03 148 GLN C C 1
ATOM 3085 O O . GLN C 1 148 ? -26.026 35.955 -4.549 1.00 49.57 148 GLN C O 1
ATOM 3091 N N . ILE C 1 149 ? -24.560 35.766 -6.243 1.00 38.99 149 ILE C N 1
ATOM 3092 C CA . ILE C 1 149 ? -24.488 34.323 -6.153 1.00 40.66 149 ILE C CA 1
ATOM 3093 C C . ILE C 1 149 ? -23.082 33.807 -5.858 1.00 45.98 149 ILE C C 1
ATOM 3094 O O . ILE C 1 149 ? -22.129 34.117 -6.575 1.00 44.56 149 ILE C O 1
ATOM 3099 N N . TRP C 1 150 ? -22.969 33.010 -4.797 1.00 47.14 150 TRP C N 1
ATOM 3100 C CA . TRP C 1 150 ? -21.694 32.439 -4.398 1.00 49.24 150 TRP C CA 1
ATOM 3101 C C . TRP C 1 150 ? -21.724 30.931 -4.563 1.00 53.75 150 TRP C C 1
ATOM 3102 O O . TRP C 1 150 ? -22.578 30.256 -3.984 1.00 55.64 150 TRP C O 1
ATOM 3113 N N . LEU C 1 151 ? -20.799 30.398 -5.354 1.00 54.64 151 LEU C N 1
ATOM 3114 C CA . LEU C 1 151 ? -20.628 28.955 -5.415 1.00 53.78 151 LEU C CA 1
ATOM 3115 C C . LEU C 1 151 ? -19.726 28.501 -4.283 1.00 51.23 151 LEU C C 1
ATOM 3116 O O . LEU C 1 151 ? -18.732 29.156 -3.969 1.00 50.48 151 LEU C O 1
ATOM 3121 N N . ASN C 1 152 ? -20.096 27.388 -3.660 1.00 51.20 152 ASN C N 1
ATOM 3122 C CA . ASN C 1 152 ? -19.338 26.829 -2.553 1.00 53.35 152 ASN C CA 1
ATOM 3123 C C . ASN C 1 152 ? -19.288 25.313 -2.690 1.00 59.33 152 ASN C C 1
ATOM 3124 O O . ASN C 1 152 ? -19.685 24.579 -1.785 1.00 60.60 152 ASN C O 1
ATOM 3129 N N . GLU C 1 153 ? -18.805 24.842 -3.834 1.00 66.14 153 GLU C N 1
ATOM 3130 C CA . GLU C 1 153 ? -18.811 23.412 -4.120 1.00 67.08 153 GLU C CA 1
ATOM 3131 C C . GLU C 1 153 ? -17.793 22.656 -3.275 1.00 64.12 153 GLU C C 1
ATOM 3132 O O . GLU C 1 153 ? -16.800 23.226 -2.814 1.00 59.83 153 GLU C O 1
ATOM 3134 N N . SER C 1 154 ? -18.050 21.368 -3.079 1.00 65.83 154 SER C N 1
ATOM 3135 C CA . SER C 1 154 ? -17.220 20.552 -2.209 1.00 64.55 154 SER C CA 1
ATOM 3136 C C . SER C 1 154 ? -16.483 19.448 -2.958 1.00 66.31 154 SER C C 1
ATOM 3137 O O . SER C 1 154 ? -17.032 18.822 -3.863 1.00 65.63 154 SER C O 1
ATOM 3139 N N . SER C 1 155 ? -15.235 19.217 -2.566 1.00 67.32 155 SER C N 1
ATOM 3140 C CA . SER C 1 155 ? -14.464 18.090 -3.076 1.00 67.61 155 SER C CA 1
ATOM 3141 C C . SER C 1 155 ? -14.179 17.097 -1.946 1.00 64.46 155 SER C C 1
ATOM 3142 O O . SER C 1 155 ? -13.731 17.484 -0.861 1.00 62.36 155 SER C O 1
ATOM 3144 N N . LEU C 1 156 ? -14.442 15.818 -2.198 1.00 58.90 156 LEU C N 1
ATOM 3145 C CA . LEU C 1 156 ? -14.302 14.803 -1.159 1.00 54.48 156 LEU C CA 1
ATOM 3146 C C . LEU C 1 156 ? -12.847 14.447 -0.885 1.00 49.91 156 LEU C C 1
ATOM 3147 O O . LEU C 1 156 ? -12.107 14.100 -1.799 1.00 51.51 156 LEU C O 1
ATOM 3152 N N . LEU C 1 157 ? -12.444 14.533 0.377 1.00 45.27 157 LEU C N 1
ATOM 3153 C CA . LEU C 1 157 ? -11.082 14.190 0.767 1.00 51.31 157 LEU C CA 1
ATOM 3154 C C . LEU C 1 157 ? -10.908 12.681 0.840 1.00 57.26 157 LEU C C 1
ATOM 3155 O O . LEU C 1 157 ? -11.882 11.940 0.958 1.00 58.06 157 LEU C O 1
ATOM 3160 N N . ALA C 1 158 ? -9.663 12.224 0.770 1.00 59.64 158 ALA C N 1
ATOM 3161 C CA . ALA C 1 158 ? -9.377 10.807 0.964 1.00 59.70 158 ALA C CA 1
ATOM 3162 C C . ALA C 1 158 ? -9.854 10.389 2.345 1.00 59.91 158 ALA C C 1
ATOM 3163 O O . ALA C 1 158 ? -9.785 11.169 3.292 1.00 60.87 158 ALA C O 1
ATOM 3165 N N . GLY C 1 159 ? -10.343 9.161 2.462 1.00 57.97 159 GLY C N 1
ATOM 3166 C CA . GLY C 1 159 ? -10.865 8.686 3.727 1.00 54.84 159 GLY C CA 1
ATOM 3167 C C . GLY C 1 159 ? -9.789 8.201 4.670 1.00 56.32 159 GLY C C 1
ATOM 3168 O O . GLY C 1 159 ? -8.889 7.470 4.264 1.00 61.90 159 GLY C O 1
ATOM 3169 N N . ILE C 1 160 ? -9.890 8.607 5.932 1.00 53.55 160 ILE C N 1
ATOM 3170 C CA . ILE C 1 160 ? -9.009 8.098 6.977 1.00 57.34 160 ILE C CA 1
ATOM 3171 C C . ILE C 1 160 ? -9.759 7.102 7.863 1.00 56.57 160 ILE C C 1
ATOM 3172 O O . ILE C 1 160 ? -10.957 7.255 8.096 1.00 50.46 160 ILE C O 1
ATOM 3174 N N . LYS C 1 161 ? -9.053 6.085 8.354 1.00 63.99 161 LYS C N 1
ATOM 3175 C CA . LYS C 1 161 ? -9.629 5.146 9.319 1.00 68.23 161 LYS C CA 1
ATOM 3176 C C . LYS C 1 161 ? -9.284 5.573 10.745 1.00 71.64 161 LYS C C 1
ATOM 3177 O O . LYS C 1 161 ? -8.120 5.823 11.053 1.00 72.99 161 LYS C O 1
ATOM 3179 N N . VAL C 1 162 ? -10.293 5.663 11.609 1.00 73.00 162 VAL C N 1
ATOM 3180 C CA . VAL C 1 162 ? -10.073 6.093 12.990 1.00 75.61 162 VAL C CA 1
ATOM 3181 C C . VAL C 1 162 ? -10.365 4.982 13.991 1.00 77.92 162 VAL C C 1
ATOM 3182 O O . VAL C 1 162 ? -11.294 4.205 13.804 1.00 78.95 162 VAL C O 1
ATOM 3186 N N . LEU C 1 163 ? -9.566 4.901 15.050 1.00 80.36 163 LEU C N 1
ATOM 3187 C CA . LEU C 1 163 ? -9.912 4.040 16.170 1.00 80.81 163 LEU C CA 1
ATOM 3188 C C . LEU C 1 163 ? -11.111 4.686 16.846 1.00 80.41 163 LEU C C 1
ATOM 3189 O O . LEU C 1 163 ? -11.297 5.897 16.753 1.00 79.19 163 LEU C O 1
ATOM 3191 N N . LEU C 1 164 ? -11.936 3.887 17.511 1.00 83.29 164 LEU C N 1
ATOM 3192 C CA . LEU C 1 164 ? -13.203 4.389 18.032 1.00 81.31 164 LEU C CA 1
ATOM 3193 C C . LEU C 1 164 ? -13.567 3.679 19.333 1.00 87.30 164 LEU C C 1
ATOM 3194 O O . LEU C 1 164 ? -14.306 4.212 20.159 1.00 89.01 164 LEU C O 1
ATOM 3199 N N . THR D 1 24 ? -36.124 25.464 25.539 1.00 86.82 24 THR D N 1
ATOM 3200 C CA . THR D 1 24 ? -35.536 26.759 25.203 1.00 87.97 24 THR D CA 1
ATOM 3201 C C . THR D 1 24 ? -34.018 26.744 25.414 1.00 87.29 24 THR D C 1
ATOM 3202 O O . THR D 1 24 ? -33.269 27.401 24.685 1.00 89.01 24 THR D O 1
ATOM 3206 N N . LYS D 1 25 ? -33.568 25.985 26.408 1.00 82.56 25 LYS D N 1
ATOM 3207 C CA . LYS D 1 25 ? -32.146 25.750 26.583 1.00 77.40 25 LYS D CA 1
ATOM 3208 C C . LYS D 1 25 ? -31.687 24.886 25.421 1.00 70.51 25 LYS D C 1
ATOM 3209 O O . LYS D 1 25 ? -30.609 25.086 24.858 1.00 68.07 25 LYS D O 1
ATOM 3211 N N . GLU D 1 26 ? -32.532 23.924 25.068 1.00 66.53 26 GLU D N 1
ATOM 3212 C CA . GLU D 1 26 ? -32.244 22.992 23.989 1.00 66.56 26 GLU D CA 1
ATOM 3213 C C . GLU D 1 26 ? -32.052 23.734 22.674 1.00 66.14 26 GLU D C 1
ATOM 3214 O O . GLU D 1 26 ? -31.123 23.440 21.919 1.00 64.24 26 GLU D O 1
ATOM 3216 N N . LEU D 1 27 ? -32.935 24.697 22.416 1.00 65.73 27 LEU D N 1
ATOM 3217 C CA . LEU D 1 27 ? -32.863 25.531 21.219 1.00 66.13 27 LEU D CA 1
ATOM 3218 C C . LEU D 1 27 ? -31.535 26.262 21.089 1.00 64.29 27 LEU D C 1
ATOM 3219 O O . LEU D 1 27 ? -30.964 26.339 20.001 1.00 63.21 27 LEU D O 1
ATOM 3224 N N . GLN D 1 28 ? -31.062 26.817 22.200 1.00 64.57 28 GLN D N 1
ATOM 3225 C CA . GLN D 1 28 ? -29.783 27.511 22.218 1.00 66.87 28 GLN D CA 1
ATOM 3226 C C . GLN D 1 28 ? -28.648 26.557 21.902 1.00 62.98 28 GLN D C 1
ATOM 3227 O O . GLN D 1 28 ? -27.753 26.884 21.129 1.00 62.86 28 GLN D O 1
ATOM 3233 N N . GLU D 1 29 ? -28.689 25.380 22.516 1.00 61.60 29 GLU D N 1
ATOM 3234 C CA . GLU D 1 29 ? -27.676 24.360 22.293 1.00 60.85 29 GLU D CA 1
ATOM 3235 C C . GLU D 1 29 ? -27.632 23.946 20.824 1.00 58.69 29 GLU D C 1
ATOM 3236 O O . GLU D 1 29 ? -26.557 23.880 20.225 1.00 59.41 29 GLU D O 1
ATOM 3238 N N . LYS D 1 30 ? -28.801 23.665 20.250 1.00 55.21 30 LYS D N 1
ATOM 3239 C CA . LYS D 1 30 ? -28.898 23.304 18.837 1.00 53.46 30 LYS D CA 1
ATOM 3240 C C . LYS D 1 30 ? -28.303 24.395 17.953 1.00 49.99 30 LYS D C 1
ATOM 3241 O O . LYS D 1 30 ? -27.488 24.124 17.078 1.00 45.85 30 LYS D O 1
ATOM 3247 N N . PHE D 1 31 ? -28.720 25.632 18.195 1.00 50.25 31 PHE D N 1
ATOM 3248 C CA . PHE D 1 31 ? -28.246 26.768 17.420 1.00 50.14 31 PHE D CA 1
ATOM 3249 C C . PHE D 1 31 ? -26.727 26.909 17.488 1.00 49.80 31 PHE D C 1
ATOM 3250 O O . PHE D 1 31 ? -26.055 26.960 16.457 1.00 47.45 31 PHE D O 1
ATOM 3258 N N . TRP D 1 32 ? -26.190 26.970 18.702 1.00 47.26 32 TRP D N 1
ATOM 3259 C CA . TRP D 1 32 ? -24.752 27.115 18.889 1.00 46.28 32 TRP D CA 1
ATOM 3260 C C . TRP D 1 32 ? -23.965 25.937 18.317 1.00 46.70 32 TRP D C 1
ATOM 3261 O O . TRP D 1 32 ? -22.853 26.119 17.830 1.00 49.47 32 TRP D O 1
ATOM 3272 N N . LYS D 1 33 ? -24.534 24.735 18.385 1.00 45.76 33 LYS D N 1
ATOM 3273 C CA . LYS D 1 33 ? -23.922 23.566 17.759 1.00 48.54 33 LYS D CA 1
ATOM 3274 C C . LYS D 1 33 ? -23.878 23.746 16.250 1.00 47.21 33 LYS D C 1
ATOM 3275 O O . LYS D 1 33 ? -22.834 23.588 15.632 1.00 51.42 33 LYS D O 1
ATOM 3281 N N . ALA D 1 34 ? -25.019 24.083 15.661 1.00 44.13 34 ALA D N 1
ATOM 3282 C CA . ALA D 1 34 ? -25.109 24.288 14.217 1.00 42.43 34 ALA D CA 1
ATOM 3283 C C . ALA D 1 34 ? -24.186 25.405 13.752 1.00 46.09 34 ALA D C 1
ATOM 3284 O O . ALA D 1 34 ? -23.509 25.288 12.731 1.00 46.77 34 ALA D O 1
ATOM 3286 N N . LEU D 1 35 ? -24.192 26.505 14.490 1.00 45.47 35 LEU D N 1
ATOM 3287 C CA . LEU D 1 35 ? -23.343 27.639 14.163 1.00 43.73 35 LEU D CA 1
ATOM 3288 C C . LEU D 1 35 ? -21.868 27.231 14.166 1.00 44.01 35 LEU D C 1
ATOM 3289 O O . LEU D 1 35 ? -21.122 27.541 13.245 1.00 43.13 35 LEU D O 1
ATOM 3294 N N . LYS D 1 36 ? -21.459 26.507 15.195 1.00 45.27 36 LYS D N 1
ATOM 3295 C CA . LYS D 1 36 ? -20.065 26.114 15.346 1.00 46.19 36 LYS D CA 1
ATOM 3296 C C . LYS D 1 36 ? -19.588 25.205 14.212 1.00 46.11 36 LYS D C 1
ATOM 3297 O O . LYS D 1 36 ? -18.475 25.365 13.706 1.00 51.48 36 LYS D O 1
ATOM 3303 N N . SER D 1 37 ? -20.434 24.262 13.804 1.00 41.19 37 SER D N 1
ATOM 3304 C CA . SER D 1 37 ? -20.046 23.324 12.760 1.00 42.54 37 SER D CA 1
ATOM 3305 C C . SER D 1 37 ? -20.250 23.897 11.356 1.00 46.30 37 SER D C 1
ATOM 3306 O O . SER D 1 37 ? -19.431 23.667 10.465 1.00 47.96 37 SER D O 1
ATOM 3309 N N . ASP D 1 38 ? -21.326 24.655 11.162 1.00 45.60 38 ASP D N 1
ATOM 3310 C CA . ASP D 1 38 ? -21.665 25.145 9.825 1.00 46.41 38 ASP D CA 1
ATOM 3311 C C . ASP D 1 38 ? -21.124 26.542 9.487 1.00 46.45 38 ASP D C 1
ATOM 3312 O O . ASP D 1 38 ? -20.843 26.833 8.325 1.00 48.10 38 ASP D O 1
ATOM 3317 N N . ARG D 1 39 ? -21.002 27.401 10.495 1.00 43.45 39 ARG D N 1
ATOM 3318 C CA . ARG D 1 39 ? -20.250 28.657 10.374 1.00 41.85 39 ARG D CA 1
ATOM 3319 C C . ARG D 1 39 ? -20.824 29.788 9.509 1.00 40.69 39 ARG D C 1
ATOM 3320 O O . ARG D 1 39 ? -20.848 30.930 9.932 1.00 43.27 39 ARG D O 1
ATOM 3328 N N . THR D 1 40 ? -21.260 29.493 8.297 1.00 39.25 40 THR D N 1
ATOM 3329 C CA . THR D 1 40 ? -21.679 30.563 7.395 1.00 37.41 40 THR D CA 1
ATOM 3330 C C . THR D 1 40 ? -22.907 31.305 7.902 1.00 35.60 40 THR D C 1
ATOM 3331 O O . THR D 1 40 ? -23.936 30.699 8.174 1.00 38.60 40 THR D O 1
ATOM 3335 N N . VAL D 1 41 ? -22.780 32.624 8.029 1.00 35.72 41 VAL D N 1
ATOM 3336 C CA . VAL D 1 41 ? -23.918 33.509 8.257 1.00 32.52 41 VAL D CA 1
ATOM 3337 C C . VAL D 1 41 ? -23.992 34.524 7.125 1.00 34.32 41 VAL D C 1
ATOM 3338 O O . VAL D 1 41 ? -22.994 35.167 6.793 1.00 33.42 41 VAL D O 1
ATOM 3342 N N . MET D 1 42 ? -25.165 34.659 6.520 1.00 32.92 42 MET D N 1
ATOM 3343 C CA . MET D 1 42 ? -25.332 35.659 5.484 1.00 34.38 42 MET D CA 1
ATOM 3344 C C . MET D 1 42 ? -25.725 36.974 6.123 1.00 42.59 42 MET D C 1
ATOM 3345 O O . MET D 1 42 ? -26.834 37.134 6.644 1.00 43.26 42 MET D O 1
ATOM 3350 N N . LEU D 1 43 ? -24.782 37.908 6.097 1.00 45.64 43 LEU D N 1
ATOM 3351 C CA . LEU D 1 43 ? -24.917 39.150 6.832 1.00 49.02 43 LEU D CA 1
ATOM 3352 C C . LEU D 1 43 ? -25.084 40.343 5.905 1.00 50.22 43 LEU D C 1
ATOM 3353 O O . LEU D 1 43 ? -24.319 40.519 4.959 1.00 50.18 43 LEU D O 1
ATOM 3358 N N . GLY D 1 44 ? -26.084 41.168 6.187 1.00 51.34 44 GLY D N 1
ATOM 3359 C CA . GLY D 1 44 ? -26.310 42.370 5.409 1.00 52.44 44 GLY D CA 1
ATOM 3360 C C . GLY D 1 44 ? -26.439 43.617 6.265 1.00 56.08 44 GLY D C 1
ATOM 3361 O O . GLY D 1 44 ? -26.801 43.551 7.446 1.00 56.30 44 GLY D O 1
ATOM 3362 N N . LEU D 1 45 ? -26.127 44.762 5.668 1.00 55.38 45 LEU D N 1
ATOM 3363 C CA . LEU D 1 45 ? -26.326 46.050 6.322 1.00 57.90 45 LEU D CA 1
ATOM 3364 C C . LEU D 1 45 ? -27.020 47.003 5.364 1.00 60.56 45 LEU D C 1
ATOM 3365 O O . LEU D 1 45 ? -26.573 47.199 4.228 1.00 54.90 45 LEU D O 1
ATOM 3370 N N . ASP D 1 46 ? -28.122 47.584 5.826 1.00 66.31 46 ASP D N 1
ATOM 3371 C CA . ASP D 1 46 ? -28.865 48.559 5.040 1.00 66.95 46 ASP D CA 1
ATOM 3372 C C . ASP D 1 46 ? -27.999 49.786 4.789 1.00 63.91 46 ASP D C 1
ATOM 3373 O O . ASP D 1 46 ? -27.312 50.275 5.687 1.00 65.45 46 ASP D O 1
ATOM 3378 N N . GLY D 1 47 ? -28.014 50.264 3.552 1.00 60.92 47 GLY D N 1
ATOM 3379 C CA . GLY D 1 47 ? -27.150 51.358 3.161 1.00 65.16 47 GLY D CA 1
ATOM 3380 C C . GLY D 1 47 ? -25.808 50.882 2.637 1.00 67.44 47 GLY D C 1
ATOM 3381 O O . GLY D 1 47 ? -24.977 51.697 2.245 1.00 69.89 47 GLY D O 1
ATOM 3382 N N . VAL D 1 48 ? -25.584 49.569 2.640 1.00 67.09 48 VAL D N 1
ATOM 3383 C CA . VAL D 1 48 ? -24.336 49.005 2.124 1.00 66.89 48 VAL D CA 1
ATOM 3384 C C . VAL D 1 48 ? -24.600 47.873 1.133 1.00 64.54 48 VAL D C 1
ATOM 3385 O O . VAL D 1 48 ? -25.384 46.968 1.416 1.00 60.95 48 VAL D O 1
ATOM 3389 N N . GLU D 1 49 ? -23.948 47.937 -0.026 1.00 65.54 49 GLU D N 1
ATOM 3390 C CA . GLU D 1 49 ? -24.063 46.909 -1.053 1.00 63.66 49 GLU D CA 1
ATOM 3391 C C . GLU D 1 49 ? -25.514 46.641 -1.421 1.00 56.18 49 GLU D C 1
ATOM 3392 O O . GLU D 1 49 ? -25.880 45.512 -1.724 1.00 54.67 49 GLU D O 1
ATOM 3398 N N . ASP D 1 50 ? -26.334 47.685 -1.369 1.00 54.10 50 ASP D N 1
ATOM 3399 C CA . ASP D 1 50 ? -27.761 47.587 -1.649 1.00 52.26 50 ASP D CA 1
ATOM 3400 C C . ASP D 1 50 ? -28.468 46.625 -0.710 1.00 48.97 50 ASP D C 1
ATOM 3401 O O . ASP D 1 50 ? -29.514 46.076 -1.049 1.00 49.10 50 ASP D O 1
ATOM 3406 N N . GLY D 1 51 ? -27.895 46.440 0.476 1.00 46.24 51 GLY D N 1
ATOM 3407 C CA . GLY D 1 51 ? -28.490 45.593 1.493 1.00 44.64 51 GLY D CA 1
ATOM 3408 C C . GLY D 1 51 ? -28.262 44.108 1.285 1.00 44.32 51 GLY D C 1
ATOM 3409 O O . GLY D 1 51 ? -28.793 43.284 2.034 1.00 44.86 51 GLY D O 1
ATOM 3410 N N . HIS D 1 52 ? -27.474 43.761 0.271 1.00 42.99 52 HIS D N 1
ATOM 3411 C CA . HIS D 1 52 ? -27.175 42.359 0.002 1.00 45.55 52 HIS D CA 1
ATOM 3412 C C . HIS D 1 52 ? -26.533 41.677 1.207 1.00 45.34 52 HIS D C 1
ATOM 3413 O O . HIS D 1 52 ? -25.662 42.250 1.865 1.00 44.60 52 HIS D O 1
ATOM 3420 N N . ALA D 1 53 ? -26.978 40.456 1.494 1.00 45.77 53 ALA D N 1
ATOM 3421 C CA . ALA D 1 53 ? -26.444 39.688 2.617 1.00 43.91 53 ALA D CA 1
ATOM 3422 C C . ALA D 1 53 ? -25.325 38.786 2.150 1.00 45.93 53 ALA D C 1
ATOM 3423 O O . ALA D 1 53 ? -25.575 37.763 1.513 1.00 52.19 53 ALA D O 1
ATOM 3425 N N . ARG D 1 54 ? -24.093 39.158 2.472 1.00 43.79 54 ARG D N 1
ATOM 3426 C CA . ARG D 1 54 ? -22.933 38.385 2.057 1.00 46.80 54 ARG D CA 1
ATOM 3427 C C . ARG D 1 54 ? -22.648 37.245 3.032 1.00 45.15 54 ARG D C 1
ATOM 3428 O O . ARG D 1 54 ? -22.663 37.435 4.249 1.00 43.99 54 ARG D O 1
ATOM 3436 N N . PRO D 1 55 ? -22.407 36.043 2.489 1.00 42.29 55 PRO D N 1
ATOM 3437 C CA . PRO D 1 55 ? -22.087 34.882 3.314 1.00 38.51 55 PRO D CA 1
ATOM 3438 C C . PRO D 1 55 ? -20.737 35.059 3.971 1.00 38.82 55 PRO D C 1
ATOM 3439 O O . PRO D 1 55 ? -19.735 35.249 3.293 1.00 39.26 55 PRO D O 1
ATOM 3443 N N . MET D 1 56 ? -20.713 35.002 5.292 1.00 40.92 56 MET D N 1
ATOM 3444 C CA . MET D 1 56 ? -19.465 35.125 6.017 1.00 40.53 56 MET D CA 1
ATOM 3445 C C . MET D 1 56 ? -19.362 34.012 7.046 1.00 40.04 56 MET D C 1
ATOM 3446 O O . MET D 1 56 ? -20.366 33.583 7.613 1.00 37.33 56 MET D O 1
ATOM 3451 N N . THR D 1 57 ? -18.150 33.528 7.275 1.00 41.05 57 THR D N 1
ATOM 3452 C CA . THR D 1 57 ? -17.988 32.394 8.163 1.00 43.24 57 THR D CA 1
ATOM 3453 C C . THR D 1 57 ? -17.771 32.867 9.588 1.00 44.44 57 THR D C 1
ATOM 3454 O O . THR D 1 57 ? -16.802 33.558 9.895 1.00 47.44 57 THR D O 1
ATOM 3458 N N . ALA D 1 58 ? -18.724 32.501 10.438 1.00 43.60 58 ALA D N 1
ATOM 3459 C CA . ALA D 1 58 ? -18.741 32.873 11.843 1.00 41.44 58 ALA D CA 1
ATOM 3460 C C . ALA D 1 58 ? -17.737 32.066 12.638 1.00 44.60 58 ALA D C 1
ATOM 3461 O O . ALA D 1 58 ? -17.544 30.883 12.380 1.00 47.01 58 ALA D O 1
ATOM 3463 N N . GLN D 1 59 ? -17.106 32.699 13.619 1.00 50.02 59 GLN D N 1
ATOM 3464 C CA . GLN D 1 59 ? -16.241 31.975 14.540 1.00 53.65 59 GLN D CA 1
ATOM 3465 C C . GLN D 1 59 ? -16.555 32.349 15.973 1.00 53.32 59 GLN D C 1
ATOM 3466 O O . GLN D 1 59 ? -16.808 33.508 16.275 1.00 52.09 59 GLN D O 1
ATOM 3472 N N . ILE D 1 60 ? -16.551 31.358 16.853 1.00 56.88 60 ILE D N 1
ATOM 3473 C CA . ILE D 1 60 ? -16.684 31.623 18.275 1.00 62.39 60 ILE D CA 1
ATOM 3474 C C . ILE D 1 60 ? -15.573 30.943 19.052 1.00 66.61 60 ILE D C 1
ATOM 3475 O O . ILE D 1 60 ? -15.033 29.923 18.624 1.00 65.58 60 ILE D O 1
ATOM 3480 N N . GLU D 1 61 ? -15.232 31.526 20.194 1.00 71.97 61 GLU D N 1
ATOM 3481 C CA . GLU D 1 61 ? -14.342 30.888 21.143 1.00 74.44 61 GLU D CA 1
ATOM 3482 C C . GLU D 1 61 ? -15.157 29.909 21.958 1.00 74.08 61 GLU D C 1
ATOM 3483 O O . GLU D 1 61 ? -16.179 30.280 22.528 1.00 74.27 61 GLU D O 1
ATOM 3489 N N . GLY D 1 62 ? -14.715 28.662 22.026 1.00 74.04 62 GLY D N 1
ATOM 3490 C CA . GLY D 1 62 ? -15.475 27.667 22.750 1.00 75.67 62 GLY D CA 1
ATOM 3491 C C . GLY D 1 62 ? -16.637 27.197 21.908 1.00 76.95 62 GLY D C 1
ATOM 3492 O O . GLY D 1 62 ? -16.707 27.494 20.715 1.00 75.94 62 GLY D O 1
ATOM 3493 N N . ASP D 1 63 ? -17.554 26.469 22.532 1.00 84.80 63 ASP D N 1
ATOM 3494 C CA . ASP D 1 63 ? -18.624 25.820 21.801 1.00 85.34 63 ASP D CA 1
ATOM 3495 C C . ASP D 1 63 ? -19.962 26.555 21.906 1.00 84.43 63 ASP D C 1
ATOM 3496 O O . ASP D 1 63 ? -20.912 26.189 21.220 1.00 85.38 63 ASP D O 1
ATOM 3501 N N . SER D 1 64 ? -20.044 27.579 22.754 1.00 81.98 64 SER D N 1
ATOM 3502 C CA . SER D 1 64 ? -21.286 28.346 22.892 1.00 78.15 64 SER D CA 1
ATOM 3503 C C . SER D 1 64 ? -21.050 29.767 23.392 1.00 77.45 64 SER D C 1
ATOM 3504 O O . SER D 1 64 ? -20.046 30.039 24.047 1.00 80.35 64 SER D O 1
ATOM 3507 N N . GLY D 1 65 ? -21.980 30.667 23.083 1.00 73.95 65 GLY D N 1
ATOM 3508 C CA . GLY D 1 65 ? -21.894 32.038 23.546 1.00 72.65 65 GLY D CA 1
ATOM 3509 C C . GLY D 1 65 ? -21.162 32.955 22.591 1.00 68.89 65 GLY D C 1
ATOM 3510 O O . GLY D 1 65 ? -20.151 32.578 21.992 1.00 67.79 65 GLY D O 1
ATOM 3511 N N . GLY D 1 66 ? -21.685 34.169 22.460 1.00 64.76 66 GLY D N 1
ATOM 3512 C CA . GLY D 1 66 ? -21.055 35.189 21.653 1.00 60.65 66 GLY D CA 1
ATOM 3513 C C . GLY D 1 66 ? -19.835 35.741 22.360 1.00 62.80 66 GLY D C 1
ATOM 3514 O O . GLY D 1 66 ? -19.479 35.272 23.439 1.00 66.87 66 GLY D O 1
ATOM 3515 N N . PRO D 1 67 ? -19.187 36.746 21.760 1.00 61.19 67 PRO D N 1
ATOM 3516 C CA . PRO D 1 67 ? -19.604 37.314 20.479 1.00 57.41 67 PRO D CA 1
ATOM 3517 C C . PRO D 1 67 ? -19.220 36.412 19.324 1.00 53.98 67 PRO D C 1
ATOM 3518 O O . PRO D 1 67 ? -18.522 35.412 19.498 1.00 55.60 67 PRO D O 1
ATOM 3522 N N . ILE D 1 68 ? -19.702 36.781 18.150 1.00 48.42 68 ILE D N 1
ATOM 3523 C CA . ILE D 1 68 ? -19.491 36.018 16.947 1.00 45.33 68 ILE D CA 1
ATOM 3524 C C . ILE D 1 68 ? -18.545 36.808 16.061 1.00 46.75 68 ILE D C 1
ATOM 3525 O O . ILE D 1 68 ? -18.807 37.963 15.737 1.00 50.41 68 ILE D O 1
ATOM 3530 N N . TRP D 1 69 ? -17.435 36.187 15.684 1.00 45.49 69 TRP D N 1
ATOM 3531 C CA . TRP D 1 69 ? -16.378 36.887 14.969 1.00 46.44 69 TRP D CA 1
ATOM 3532 C C . TRP D 1 69 ? -16.356 36.578 13.475 1.00 46.85 69 TRP D C 1
ATOM 3533 O O . TRP D 1 69 ? -16.660 35.464 13.054 1.00 47.81 69 TRP D O 1
ATOM 3544 N N . PHE D 1 70 ? -16.013 37.580 12.676 1.00 47.67 70 PHE D N 1
ATOM 3545 C CA . PHE D 1 70 ? -15.858 37.395 11.241 1.00 45.13 70 PHE D CA 1
ATOM 3546 C C . PHE D 1 70 ? -14.547 38.019 10.801 1.00 46.31 70 PHE D C 1
ATOM 3547 O O . PHE D 1 70 ? -14.283 39.194 11.066 1.00 49.30 70 PHE D O 1
ATOM 3555 N N . PHE D 1 71 ? -13.715 37.221 10.152 1.00 45.89 71 PHE D N 1
ATOM 3556 C CA . PHE D 1 71 ? -12.518 37.741 9.528 1.00 49.23 71 PHE D CA 1
ATOM 3557 C C . PHE D 1 71 ? -12.929 38.393 8.225 1.00 51.79 71 PHE D C 1
ATOM 3558 O O . PHE D 1 71 ? -13.738 37.845 7.484 1.00 50.35 71 PHE D O 1
ATOM 3566 N N . THR D 1 72 ? -12.386 39.572 7.951 1.00 54.72 72 THR D N 1
ATOM 3567 C CA . THR D 1 72 ? -12.676 40.239 6.693 1.00 57.31 72 THR D CA 1
ATOM 3568 C C . THR D 1 72 ? -11.549 41.157 6.253 1.00 60.67 72 THR D C 1
ATOM 3569 O O . THR D 1 72 ? -10.428 41.082 6.755 1.00 63.46 72 THR D O 1
ATOM 3573 N N . SER D 1 73 ? -11.871 42.035 5.315 1.00 61.87 73 SER D N 1
ATOM 3574 C CA . SER D 1 73 ? -10.895 42.929 4.711 1.00 63.87 73 SER D CA 1
ATOM 3575 C C . SER D 1 73 ? -11.058 44.344 5.260 1.00 65.03 73 SER D C 1
ATOM 3576 O O . SER D 1 73 ? -12.182 44.781 5.490 1.00 65.73 73 SER D O 1
ATOM 3579 N N . LYS D 1 74 ? -9.949 45.054 5.473 1.00 66.61 74 LYS D N 1
ATOM 3580 C CA . LYS D 1 74 ? -9.995 46.460 5.887 1.00 68.73 74 LYS D CA 1
ATOM 3581 C C . LYS D 1 74 ? -10.756 47.288 4.858 1.00 68.77 74 LYS D C 1
ATOM 3582 O O . LYS D 1 74 ? -11.455 48.237 5.202 1.00 68.88 74 LYS D O 1
ATOM 3588 N N . ASP D 1 75 ? -10.619 46.913 3.592 1.00 69.38 75 ASP D N 1
ATOM 3589 C CA . ASP D 1 75 ? -11.293 47.622 2.515 1.00 71.29 75 ASP D CA 1
ATOM 3590 C C . ASP D 1 75 ? -12.748 47.195 2.309 1.00 69.71 75 ASP D C 1
ATOM 3591 O O . ASP D 1 75 ? -13.399 47.636 1.363 1.00 70.90 75 ASP D O 1
ATOM 3596 N N . ASN D 1 76 ? -13.249 46.318 3.170 1.00 70.37 76 ASN D N 1
ATOM 3597 C CA . ASN D 1 76 ? -14.644 45.918 3.078 1.00 69.68 76 ASN D CA 1
ATOM 3598 C C . ASN D 1 76 ? -15.522 47.135 3.294 1.00 70.82 76 ASN D C 1
ATOM 3599 O O . ASN D 1 76 ? -15.408 47.817 4.308 1.00 74.23 76 ASN D O 1
ATOM 3604 N N . ALA D 1 77 ? -16.397 47.393 2.329 1.00 70.45 77 ALA D N 1
ATOM 3605 C CA . ALA D 1 77 ? -17.282 48.554 2.350 1.00 70.44 77 ALA D CA 1
ATOM 3606 C C . ALA D 1 77 ? -18.094 48.625 3.639 1.00 65.51 77 ALA D C 1
ATOM 3607 O O . ALA D 1 77 ? -18.503 49.701 4.070 1.00 60.87 77 ALA D O 1
ATOM 3609 N N . LEU D 1 78 ? -18.318 47.462 4.243 1.00 64.65 78 LEU D N 1
ATOM 3610 C CA . LEU D 1 78 ? -19.083 47.342 5.477 1.00 64.44 78 LEU D CA 1
ATOM 3611 C C . LEU D 1 78 ? -18.411 48.091 6.619 1.00 63.51 78 LEU D C 1
ATOM 3612 O O . LEU D 1 78 ? -19.071 48.707 7.451 1.00 59.62 78 LEU D O 1
ATOM 3617 N N . ILE D 1 79 ? -17.086 48.026 6.645 1.00 67.78 79 ILE D N 1
ATOM 3618 C CA . ILE D 1 79 ? -16.288 48.610 7.715 1.00 72.64 79 ILE D CA 1
ATOM 3619 C C . ILE D 1 79 ? -16.407 50.133 7.766 1.00 76.05 79 ILE D C 1
ATOM 3620 O O . ILE D 1 79 ? -16.474 50.735 8.841 1.00 77.07 79 ILE D O 1
ATOM 3625 N N . ALA D 1 80 ? -16.449 50.747 6.592 1.00 77.10 80 ALA D N 1
ATOM 3626 C CA . ALA D 1 80 ? -16.596 52.193 6.482 1.00 76.99 80 ALA D CA 1
ATOM 3627 C C . ALA D 1 80 ? -17.884 52.700 7.127 1.00 79.85 80 ALA D C 1
ATOM 3628 O O . ALA D 1 80 ? -17.967 53.859 7.533 1.00 83.02 80 ALA D O 1
ATOM 3630 N N . MET D 1 81 ? -18.884 51.827 7.218 1.00 78.63 81 MET D N 1
ATOM 3631 C CA . MET D 1 81 ? -20.223 52.228 7.636 1.00 77.40 81 MET D CA 1
ATOM 3632 C C . MET D 1 81 ? -20.611 51.765 9.033 1.00 70.72 81 MET D C 1
ATOM 3633 O O . MET D 1 81 ? -21.665 52.144 9.534 1.00 71.39 81 MET D O 1
ATOM 3638 N N . LEU D 1 82 ? -19.769 50.946 9.654 1.00 65.14 82 LEU D N 1
ATOM 3639 C CA . LEU D 1 82 ? -20.108 50.353 10.946 1.00 61.85 82 LEU D CA 1
ATOM 3640 C C . LEU D 1 82 ? -19.998 51.332 12.109 1.00 62.36 82 LEU D C 1
ATOM 3641 O O . LEU D 1 82 ? -20.700 51.187 13.113 1.00 60.54 82 LEU D O 1
ATOM 3646 N N . GLY D 1 83 ? -19.124 52.325 11.965 1.00 63.02 83 GLY D N 1
ATOM 3647 C CA . GLY D 1 83 ? -18.916 53.316 13.003 1.00 63.97 83 GLY D CA 1
ATOM 3648 C C . GLY D 1 83 ? -18.617 52.670 14.339 1.00 65.61 83 GLY D C 1
ATOM 3649 O O . GLY D 1 83 ? -17.763 51.794 14.431 1.00 68.15 83 GLY D O 1
ATOM 3650 N N . GLN D 1 84 ? -19.332 53.097 15.373 1.00 65.67 84 GLN D N 1
ATOM 3651 C CA . GLN D 1 84 ? -19.169 52.517 16.697 1.00 66.09 84 GLN D CA 1
ATOM 3652 C C . GLN D 1 84 ? -19.960 51.223 16.831 1.00 66.28 84 GLN D C 1
ATOM 3653 O O . GLN D 1 84 ? -19.833 50.511 17.826 1.00 66.70 84 GLN D O 1
ATOM 3655 N N . GLY D 1 85 ? -20.775 50.918 15.825 1.00 67.13 85 GLY D N 1
ATOM 3656 C CA . GLY D 1 85 ? -21.597 49.722 15.856 1.00 64.16 85 GLY D CA 1
ATOM 3657 C C . GLY D 1 85 ? -22.943 49.919 15.188 1.00 62.95 85 GLY D C 1
ATOM 3658 O O . GLY D 1 85 ? -23.487 51.021 15.181 1.00 64.98 85 GLY D O 1
ATOM 3659 N N . ARG D 1 86 ? -23.482 48.846 14.621 1.00 62.57 86 ARG D N 1
ATOM 3660 C CA . ARG D 1 86 ? -24.770 48.903 13.944 1.00 59.15 86 ARG D CA 1
ATOM 3661 C C . ARG D 1 86 ? -25.598 47.654 14.244 1.00 57.84 86 ARG D C 1
ATOM 3662 O O . ARG D 1 86 ? -25.045 46.564 14.406 1.00 57.61 86 ARG D O 1
ATOM 3670 N N . ARG D 1 87 ? -26.917 47.808 14.340 1.00 56.92 87 ARG D N 1
ATOM 3671 C CA . ARG D 1 87 ? -27.786 46.645 14.500 1.00 57.43 87 ARG D CA 1
ATOM 3672 C C . ARG D 1 87 ? -27.883 45.929 13.158 1.00 57.86 87 ARG D C 1
ATOM 3673 O O . ARG D 1 87 ? -28.145 46.552 12.126 1.00 57.86 87 ARG D O 1
ATOM 3681 N N . VAL D 1 88 ? -27.649 44.622 13.169 1.00 55.29 88 VAL D N 1
ATOM 3682 C CA . VAL D 1 88 ? -27.705 43.837 11.942 1.00 53.95 88 VAL D CA 1
ATOM 3683 C C . VAL D 1 88 ? -28.540 42.586 12.133 1.00 52.68 88 VAL D C 1
ATOM 3684 O O . VAL D 1 88 ? -28.744 42.130 13.263 1.00 52.08 88 VAL D O 1
ATOM 3688 N N . ILE D 1 89 ? -29.024 42.042 11.020 1.00 49.17 89 ILE D N 1
ATOM 3689 C CA . ILE D 1 89 ? -29.679 40.739 11.026 1.00 43.75 89 ILE D CA 1
ATOM 3690 C C . ILE D 1 89 ? -28.889 39.763 10.160 1.00 42.59 89 ILE D C 1
ATOM 3691 O O . ILE D 1 89 ? -28.603 40.044 8.990 1.00 38.78 89 ILE D O 1
ATOM 3696 N N . GLY D 1 90 ? -28.529 38.623 10.743 1.00 41.08 90 GLY D N 1
ATOM 3697 C CA . GLY D 1 90 ? -27.845 37.578 10.006 1.00 40.44 90 GLY D CA 1
ATOM 3698 C C . GLY D 1 90 ? -28.742 36.394 9.749 1.00 42.66 90 GLY D C 1
ATOM 3699 O O . GLY D 1 90 ? -29.352 35.843 10.669 1.00 45.29 90 GLY D O 1
ATOM 3700 N N . ALA D 1 91 ? -28.831 36.003 8.486 1.00 40.26 91 ALA D N 1
ATOM 3701 C CA . ALA D 1 91 ? -29.602 34.825 8.114 1.00 35.19 91 ALA D CA 1
ATOM 3702 C C . ALA D 1 91 ? -28.731 33.583 8.251 1.00 35.48 91 ALA D C 1
ATOM 3703 O O . ALA D 1 91 ? -27.640 33.522 7.680 1.00 30.80 91 ALA D O 1
ATOM 3705 N N . PHE D 1 92 ? -29.217 32.598 9.008 1.00 39.31 92 PHE D N 1
ATOM 3706 C CA . PHE D 1 92 ? -28.484 31.353 9.221 1.00 37.88 92 PHE D CA 1
ATOM 3707 C C . PHE D 1 92 ? -29.324 30.094 9.001 1.00 34.55 92 PHE D C 1
ATOM 3708 O O . PHE D 1 92 ? -30.459 29.993 9.462 1.00 36.63 92 PHE D O 1
ATOM 3716 N N . SER D 1 93 ? -28.747 29.123 8.309 1.00 32.69 93 SER D N 1
ATOM 3717 C CA . SER D 1 93 ? -29.330 27.790 8.259 1.00 35.37 93 SER D CA 1
ATOM 3718 C C . SER D 1 93 ? -28.237 26.776 8.508 1.00 32.80 93 SER D C 1
ATOM 3719 O O . SER D 1 93 ? -27.064 27.030 8.217 1.00 34.37 93 SER D O 1
ATOM 3722 N N . SER D 1 94 ? -28.610 25.639 9.081 1.00 32.12 94 SER D N 1
ATOM 3723 C CA . SER D 1 94 ? -27.696 24.503 9.119 1.00 31.62 94 SER D CA 1
ATOM 3724 C C . SER D 1 94 ? -27.593 23.925 7.714 1.00 32.23 94 SER D C 1
ATOM 3725 O O . SER D 1 94 ? -28.515 24.082 6.906 1.00 32.97 94 SER D O 1
ATOM 3728 N N . LYS D 1 95 ? -26.473 23.272 7.420 1.00 33.90 95 LYS D N 1
ATOM 3729 C CA . LYS D 1 95 ? -26.229 22.722 6.089 1.00 36.07 95 LYS D CA 1
ATOM 3730 C C . LYS D 1 95 ? -27.312 21.780 5.589 1.00 33.06 95 LYS D C 1
ATOM 3731 O O . LYS D 1 95 ? -27.548 21.694 4.382 1.00 34.78 95 LYS D O 1
ATOM 3737 N N . GLY D 1 96 ? -27.957 21.069 6.507 1.00 27.75 96 GLY D N 1
ATOM 3738 C CA . GLY D 1 96 ? -28.964 20.093 6.132 1.00 25.51 96 GLY D CA 1
ATOM 3739 C C . GLY D 1 96 ? -30.334 20.718 6.152 1.00 27.19 96 GLY D C 1
ATOM 3740 O O . GLY D 1 96 ? -31.336 20.045 5.937 1.00 32.44 96 GLY D O 1
ATOM 3741 N N . HIS D 1 97 ? -30.365 22.019 6.409 1.00 30.68 97 HIS D N 1
ATOM 3742 C CA . HIS D 1 97 ? -31.607 22.782 6.495 1.00 34.38 97 HIS D CA 1
ATOM 3743 C C . HIS D 1 97 ? -32.608 22.230 7.509 1.00 35.76 97 HIS D C 1
ATOM 3744 O O . HIS D 1 97 ? -33.808 22.205 7.245 1.00 35.01 97 HIS D O 1
ATOM 3751 N N . ASP D 1 98 ? -32.125 21.798 8.669 1.00 34.64 98 ASP D N 1
ATOM 3752 C CA . ASP D 1 98 ? -33.036 21.389 9.731 1.00 37.16 98 ASP D CA 1
ATOM 3753 C C . ASP D 1 98 ? -33.178 22.484 10.794 1.00 40.41 98 ASP D C 1
ATOM 3754 O O . ASP D 1 98 ? -33.980 22.369 11.730 1.00 41.45 98 ASP D O 1
ATOM 3759 N N . LEU D 1 99 ? -32.397 23.550 10.645 1.00 37.25 99 LEU D N 1
ATOM 3760 C CA . LEU D 1 99 ? -32.475 24.683 11.565 1.00 35.23 99 LEU D CA 1
ATOM 3761 C C . LEU D 1 99 ? -32.284 26.003 10.825 1.00 37.31 99 LEU D C 1
ATOM 3762 O O . LEU D 1 99 ? -31.350 26.154 10.039 1.00 34.70 99 LEU D O 1
ATOM 3767 N N . PHE D 1 100 ? -33.180 26.950 11.084 1.00 38.58 100 PHE D N 1
ATOM 3768 C CA . PHE D 1 100 ? -33.067 28.299 10.540 1.00 37.15 100 PHE D CA 1
ATOM 3769 C C . PHE D 1 100 ? -33.052 29.315 11.669 1.00 37.84 100 PHE D C 1
ATOM 3770 O O . PHE D 1 100 ? -33.870 29.247 12.585 1.00 40.57 100 PHE D O 1
ATOM 3778 N N . ALA D 1 101 ? -32.116 30.253 11.604 1.00 35.58 101 ALA D N 1
ATOM 3779 C CA . ALA D 1 101 ? -31.955 31.254 12.651 1.00 37.03 101 ALA D CA 1
ATOM 3780 C C . ALA D 1 101 ? -31.786 32.639 12.066 1.00 37.69 101 ALA D C 1
ATOM 3781 O O . ALA D 1 101 ? -30.938 32.850 11.208 1.00 36.48 101 ALA D O 1
ATOM 3783 N N . SER D 1 102 ? -32.596 33.579 12.540 1.00 38.88 102 SER D N 1
ATOM 3784 C CA . SER D 1 102 ? -32.411 34.988 12.228 1.00 38.52 102 SER D CA 1
ATOM 3785 C C . SER D 1 102 ? -31.742 35.618 13.440 1.00 37.76 102 SER D C 1
ATOM 3786 O O . SER D 1 102 ? -32.352 35.717 14.501 1.00 35.46 102 SER D O 1
ATOM 3789 N N . ILE D 1 103 ? -30.489 36.033 13.288 1.00 38.91 103 ILE D N 1
ATOM 3790 C CA . ILE D 1 103 ? -29.703 36.527 14.416 1.00 41.73 103 ILE D CA 1
ATOM 3791 C C . ILE D 1 103 ? -29.708 38.048 14.498 1.00 42.78 103 ILE D C 1
ATOM 3792 O O . ILE D 1 103 ? -29.356 38.726 13.538 1.00 46.64 103 ILE D O 1
ATOM 3797 N N . SER D 1 104 ? -30.110 38.580 15.645 1.00 44.43 104 SER D N 1
ATOM 3798 C CA . SER D 1 104 ? -30.116 40.026 15.855 1.00 47.53 104 SER D CA 1
ATOM 3799 C C . SER D 1 104 ? -29.005 40.448 16.812 1.00 49.89 104 SER D C 1
ATOM 3800 O O . SER D 1 104 ? -28.869 39.889 17.901 1.00 55.23 104 SER D O 1
ATOM 3803 N N . GLY D 1 105 ? -28.211 41.432 16.405 1.00 45.06 105 GLY D N 1
ATOM 3804 C CA . GLY D 1 105 ? -27.115 41.897 17.232 1.00 45.97 105 GLY D CA 1
ATOM 3805 C C . GLY D 1 105 ? -26.465 43.166 16.718 1.00 48.75 105 GLY D C 1
ATOM 3806 O O . GLY D 1 105 ? -26.869 43.722 15.695 1.00 47.44 105 GLY D O 1
ATOM 3807 N N . SER D 1 106 ? -25.448 43.625 17.437 1.00 53.06 106 SER D N 1
ATOM 3808 C CA . SER D 1 106 ? -24.701 44.800 17.017 1.00 56.05 106 SER D CA 1
ATOM 3809 C C . SER D 1 106 ? -23.388 44.381 16.383 1.00 51.99 106 SER D C 1
ATOM 3810 O O . SER D 1 106 ? -22.691 43.502 16.892 1.00 47.37 106 SER D O 1
ATOM 3813 N N . LEU D 1 107 ? -23.054 45.023 15.273 1.00 51.75 107 LEU D N 1
ATOM 3814 C CA . LEU D 1 107 ? -21.873 44.654 14.519 1.00 49.20 107 LEU D CA 1
ATOM 3815 C C . LEU D 1 107 ? -20.900 45.819 14.448 1.00 49.23 107 LEU D C 1
ATOM 3816 O O . LEU D 1 107 ? -21.272 46.925 14.064 1.00 50.29 107 LEU D O 1
ATOM 3821 N N . ARG D 1 108 ? -19.654 45.566 14.828 1.00 65.81 108 ARG D N 1
ATOM 3822 C CA . ARG D 1 108 ? -18.611 46.581 14.747 1.00 66.26 108 ARG D CA 1
ATOM 3823 C C . ARG D 1 108 ? -17.271 45.924 14.466 1.00 64.39 108 ARG D C 1
ATOM 3824 O O . ARG D 1 108 ? -17.093 44.736 14.731 1.00 63.60 108 ARG D O 1
ATOM 3832 N N . GLU D 1 109 ? -16.334 46.691 13.919 1.00 63.40 109 GLU D N 1
ATOM 3833 C CA . GLU D 1 109 ? -14.966 46.212 13.774 1.00 61.11 109 GLU D CA 1
ATOM 3834 C C . GLU D 1 109 ? -14.252 46.201 15.118 1.00 63.20 109 GLU D C 1
ATOM 3835 O O . GLU D 1 109 ? -14.351 47.152 15.887 1.00 66.14 109 GLU D O 1
ATOM 3841 N N . ASP D 1 110 ? -13.545 45.114 15.400 1.00 63.53 110 ASP D N 1
ATOM 3842 C CA . ASP D 1 110 ? -12.727 45.014 16.600 1.00 64.55 110 ASP D CA 1
ATOM 3843 C C . ASP D 1 110 ? -11.501 44.184 16.268 1.00 66.25 110 ASP D C 1
ATOM 3844 O O . ASP D 1 110 ? -11.357 43.061 16.747 1.00 66.47 110 ASP D O 1
ATOM 3849 N N . THR D 1 111 ? -10.618 44.730 15.438 1.00 67.98 111 THR D N 1
ATOM 3850 C CA . THR D 1 111 ? -9.416 44.005 15.040 1.00 69.53 111 THR D CA 1
ATOM 3851 C C . THR D 1 111 ? -8.418 43.958 16.201 1.00 73.79 111 THR D C 1
ATOM 3852 O O . THR D 1 111 ? -7.367 44.598 16.164 1.00 76.77 111 THR D O 1
ATOM 3856 N N . ASP D 1 112 ? -8.782 43.201 17.236 1.00 74.71 112 ASP D N 1
ATOM 3857 C CA . ASP D 1 112 ? -7.948 42.970 18.411 1.00 76.20 112 ASP D CA 1
ATOM 3858 C C . ASP D 1 112 ? -6.907 41.912 18.067 1.00 76.61 112 ASP D C 1
ATOM 3859 O O . ASP D 1 112 ? -7.257 40.799 17.678 1.00 73.87 112 ASP D O 1
ATOM 3864 N N . PRO D 1 113 ? -5.619 42.263 18.209 1.00 78.04 113 PRO D N 1
ATOM 3865 C CA . PRO D 1 113 ? -4.487 41.384 17.892 1.00 77.75 113 PRO D CA 1
ATOM 3866 C C . PRO D 1 113 ? -4.568 40.056 18.628 1.00 77.51 113 PRO D C 1
ATOM 3867 O O . PRO D 1 113 ? -4.327 39.013 18.027 1.00 79.73 113 PRO D O 1
ATOM 3871 N N . ALA D 1 114 ? -4.903 40.099 19.912 1.00 74.49 114 ALA D N 1
ATOM 3872 C CA . ALA D 1 114 ? -5.055 38.883 20.701 1.00 71.11 114 ALA D CA 1
ATOM 3873 C C . ALA D 1 114 ? -6.112 37.983 20.083 1.00 72.11 114 ALA D C 1
ATOM 3874 O O . ALA D 1 114 ? -5.938 36.767 19.998 1.00 73.85 114 ALA D O 1
ATOM 3876 N N . MET D 1 115 ? -7.211 38.598 19.658 1.00 70.73 115 MET D N 1
ATOM 3877 C CA . MET D 1 115 ? -8.318 37.879 19.042 1.00 70.14 115 MET D CA 1
ATOM 3878 C C . MET D 1 115 ? -7.930 37.213 17.727 1.00 68.37 115 MET D C 1
ATOM 3879 O O . MET D 1 115 ? -8.415 36.128 17.413 1.00 71.28 115 MET D O 1
ATOM 3884 N N . VAL D 1 116 ? -7.058 37.858 16.960 1.00 64.83 116 VAL D N 1
ATOM 3885 C CA . VAL D 1 116 ? -6.575 37.261 15.724 1.00 64.14 116 VAL D CA 1
ATOM 3886 C C . VAL D 1 116 ? -5.826 35.965 16.019 1.00 68.75 116 VAL D C 1
ATOM 3887 O O . VAL D 1 116 ? -6.053 34.954 15.365 1.00 67.43 116 VAL D O 1
ATOM 3891 N N . ASP D 1 117 ? -4.951 35.992 17.017 1.00 73.00 117 ASP D N 1
ATOM 3892 C CA . ASP D 1 117 ? -4.217 34.793 17.405 1.00 76.62 117 ASP D CA 1
ATOM 3893 C C . ASP D 1 117 ? -5.164 33.709 17.894 1.00 74.86 117 ASP D C 1
ATOM 3894 O O . ASP D 1 117 ? -4.993 32.536 17.581 1.00 75.93 117 ASP D O 1
ATOM 3899 N N . ARG D 1 118 ? -6.169 34.116 18.659 1.00 72.93 118 ARG D N 1
ATOM 3900 C CA . ARG D 1 118 ? -7.096 33.175 19.277 1.00 72.12 118 ARG D CA 1
ATOM 3901 C C . ARG D 1 118 ? -7.969 32.439 18.267 1.00 70.85 118 ARG D C 1
ATOM 3902 O O . ARG D 1 118 ? -8.316 31.275 18.472 1.00 72.13 118 ARG D O 1
ATOM 3910 N N . LEU D 1 119 ? -8.335 33.122 17.186 1.00 66.89 119 LEU D N 1
ATOM 3911 C CA . LEU D 1 119 ? -9.245 32.550 16.199 1.00 65.42 119 LEU D CA 1
ATOM 3912 C C . LEU D 1 119 ? -8.526 32.130 14.927 1.00 66.53 119 LEU D C 1
ATOM 3913 O O . LEU D 1 119 ? -9.135 31.524 14.048 1.00 66.99 119 LEU D O 1
ATOM 3918 N N . TRP D 1 120 ? -7.240 32.457 14.824 1.00 67.12 120 TRP D N 1
ATOM 3919 C CA . TRP D 1 120 ? -6.471 32.134 13.624 1.00 66.22 120 TRP D CA 1
ATOM 3920 C C . TRP D 1 120 ? -6.417 30.631 13.398 1.00 65.80 120 TRP D C 1
ATOM 3921 O O . TRP D 1 120 ? -6.317 29.858 14.350 1.00 65.58 120 TRP D O 1
ATOM 3932 N N . ASN D 1 121 ? -6.507 30.230 12.133 1.00 66.23 121 ASN D N 1
ATOM 3933 C CA . ASN D 1 121 ? -6.396 28.828 11.741 1.00 68.96 121 ASN D CA 1
ATOM 3934 C C . ASN D 1 121 ? -6.075 28.687 10.250 1.00 68.93 121 ASN D C 1
ATOM 3935 O O . ASN D 1 121 ? -6.207 29.652 9.500 1.00 67.17 121 ASN D O 1
ATOM 3940 N N . PRO D 1 122 ? -5.635 27.489 9.823 1.00 69.73 122 PRO D N 1
ATOM 3941 C CA . PRO D 1 122 ? -5.306 27.218 8.420 1.00 68.61 122 PRO D CA 1
ATOM 3942 C C . PRO D 1 122 ? -6.328 27.728 7.414 1.00 67.89 122 PRO D C 1
ATOM 3943 O O . PRO D 1 122 ? -5.948 28.140 6.321 1.00 67.56 122 PRO D O 1
ATOM 3947 N N . TYR D 1 123 ? -7.604 27.688 7.773 1.00 70.31 123 TYR D N 1
ATOM 3948 C CA . TYR D 1 123 ? -8.655 28.131 6.868 1.00 73.63 123 TYR D CA 1
ATOM 3949 C C . TYR D 1 123 ? -8.746 29.646 6.798 1.00 72.21 123 TYR D C 1
ATOM 3950 O O . TYR D 1 123 ? -8.927 30.212 5.718 1.00 73.16 123 TYR D O 1
ATOM 3959 N N . VAL D 1 124 ? -8.608 30.299 7.948 1.00 68.93 124 VAL D N 1
ATOM 3960 C CA . VAL D 1 124 ? -8.431 31.745 7.975 1.00 67.43 124 VAL D CA 1
ATOM 3961 C C . VAL D 1 124 ? -7.175 32.091 7.188 1.00 63.52 124 VAL D C 1
ATOM 3962 O O . VAL D 1 124 ? -7.167 33.021 6.390 1.00 61.75 124 VAL D O 1
ATOM 3966 N N . ALA D 1 125 ? -6.124 31.307 7.394 1.00 60.83 125 ALA D N 1
ATOM 3967 C CA . ALA D 1 125 ? -4.829 31.569 6.773 1.00 61.00 125 ALA D CA 1
ATOM 3968 C C . ALA D 1 125 ? -4.846 31.592 5.249 1.00 62.75 125 ALA D C 1
ATOM 3969 O O . ALA D 1 125 ? -3.972 32.182 4.630 1.00 60.86 125 ALA D O 1
ATOM 3971 N N . ALA D 1 126 ? -5.834 30.946 4.646 1.00 67.59 126 ALA D N 1
ATOM 3972 C CA . ALA D 1 126 ? -5.890 30.834 3.192 1.00 69.39 126 ALA D CA 1
ATOM 3973 C C . ALA D 1 126 ? -6.197 32.159 2.497 1.00 71.17 126 ALA D C 1
ATOM 3974 O O . ALA D 1 126 ? -5.967 32.305 1.298 1.00 73.13 126 ALA D O 1
ATOM 3976 N N . TRP D 1 127 ? -6.715 33.123 3.246 1.00 71.29 127 TRP D N 1
ATOM 3977 C CA . TRP D 1 127 ? -7.230 34.349 2.640 1.00 68.81 127 TRP D CA 1
ATOM 3978 C C . TRP D 1 127 ? -6.274 35.534 2.666 1.00 67.46 127 TRP D C 1
ATOM 3979 O O . TRP D 1 127 ? -6.495 36.536 1.983 1.00 68.68 127 TRP D O 1
ATOM 3990 N N . TYR D 1 128 ? -5.205 35.419 3.440 1.00 66.11 128 TYR D N 1
ATOM 3991 C CA . TYR D 1 128 ? -4.318 36.553 3.630 1.00 65.35 128 TYR D CA 1
ATOM 3992 C C . TYR D 1 128 ? -2.926 36.322 3.057 1.00 65.13 128 TYR D C 1
ATOM 3993 O O . TYR D 1 128 ? -2.165 35.484 3.540 1.00 66.61 128 TYR D O 1
ATOM 4002 N N . GLU D 1 129 ? -2.618 37.073 2.006 1.00 63.53 129 GLU D N 1
ATOM 4003 C CA . GLU D 1 129 ? -1.308 37.037 1.377 1.00 63.59 129 GLU D CA 1
ATOM 4004 C C . GLU D 1 129 ? -0.210 37.401 2.371 1.00 61.18 129 GLU D C 1
ATOM 4005 O O . GLU D 1 129 ? 0.930 36.952 2.242 1.00 62.91 129 GLU D O 1
ATOM 4007 N N . GLY D 1 130 ? -0.562 38.211 3.365 1.00 56.78 130 GLY D N 1
ATOM 4008 C CA . GLY D 1 130 ? 0.395 38.664 4.356 1.00 54.56 130 GLY D CA 1
ATOM 4009 C C . GLY D 1 130 ? 0.221 38.020 5.713 1.00 57.92 130 GLY D C 1
ATOM 4010 O O . GLY D 1 130 ? 0.959 38.323 6.649 1.00 59.38 130 GLY D O 1
ATOM 4011 N N . GLY D 1 131 ? -0.758 37.131 5.827 1.00 62.41 131 GLY D N 1
ATOM 4012 C CA . GLY D 1 131 ? -0.945 36.369 7.050 1.00 63.39 131 GLY D CA 1
ATOM 4013 C C . GLY D 1 131 ? -1.619 37.133 8.174 1.00 64.09 131 GLY D C 1
ATOM 4014 O O . GLY D 1 131 ? -2.422 38.027 7.922 1.00 66.32 131 GLY D O 1
ATOM 4015 N N . LYS D 1 132 ? -1.295 36.770 9.415 1.00 63.35 132 LYS D N 1
ATOM 4016 C CA . LYS D 1 132 ? -1.855 37.421 10.599 1.00 64.29 132 LYS D CA 1
ATOM 4017 C C . LYS D 1 132 ? -1.528 38.903 10.647 1.00 64.44 132 LYS D C 1
ATOM 4018 O O . LYS D 1 132 ? -2.289 39.700 11.185 1.00 63.61 132 LYS D O 1
ATOM 4024 N N . THR D 1 133 ? -0.373 39.258 10.102 1.00 64.31 133 THR D N 1
ATOM 4025 C CA . THR D 1 133 ? 0.132 40.620 10.168 1.00 62.78 133 THR D CA 1
ATOM 4026 C C . THR D 1 133 ? -0.157 41.390 8.882 1.00 65.58 133 THR D C 1
ATOM 4027 O O . THR D 1 133 ? 0.315 42.516 8.702 1.00 68.32 133 THR D O 1
ATOM 4031 N N . ASP D 1 134 ? -0.921 40.762 7.990 1.00 63.61 134 ASP D N 1
ATOM 4032 C CA . ASP D 1 134 ? -1.423 41.418 6.788 1.00 64.21 134 ASP D CA 1
ATOM 4033 C C . ASP D 1 134 ? -2.119 42.709 7.213 1.00 66.35 134 ASP D C 1
ATOM 4034 O O . ASP D 1 134 ? -3.025 42.683 8.049 1.00 66.14 134 ASP D O 1
ATOM 4039 N N . PRO D 1 135 ? -1.683 43.846 6.649 1.00 65.89 135 PRO D N 1
ATOM 4040 C CA . PRO D 1 135 ? -2.219 45.161 7.016 1.00 66.45 135 PRO D CA 1
ATOM 4041 C C . PRO D 1 135 ? -3.679 45.307 6.598 1.00 67.41 135 PRO D C 1
ATOM 4042 O O . PRO D 1 135 ? -4.405 46.127 7.162 1.00 66.59 135 PRO D O 1
ATOM 4046 N N . ASN D 1 136 ? -4.093 44.512 5.615 1.00 67.07 136 ASN D N 1
ATOM 4047 C CA . ASN D 1 136 ? -5.449 44.560 5.078 1.00 66.44 136 ASN D CA 1
ATOM 4048 C C . ASN D 1 136 ? -6.410 43.660 5.856 1.00 66.04 136 ASN D C 1
ATOM 4049 O O . ASN D 1 136 ? -7.564 43.479 5.460 1.00 63.78 136 ASN D O 1
ATOM 4054 N N . LEU D 1 137 ? -5.934 43.099 6.965 1.00 67.94 137 LEU D N 1
ATOM 4055 C CA . LEU D 1 137 ? -6.765 42.202 7.772 1.00 69.06 137 LEU D CA 1
ATOM 4056 C C . LEU D 1 137 ? -7.653 42.961 8.749 1.00 71.74 137 LEU D C 1
ATOM 4057 O O . LEU D 1 137 ? -7.206 43.888 9.431 1.00 69.44 137 LEU D O 1
ATOM 4062 N N . ALA D 1 138 ? -8.912 42.542 8.819 1.00 58.70 138 ALA D N 1
ATOM 4063 C CA . ALA D 1 138 ? -9.883 43.176 9.697 1.00 58.56 138 ALA D CA 1
ATOM 4064 C C . ALA D 1 138 ? -10.794 42.149 10.337 1.00 55.66 138 ALA D C 1
ATOM 4065 O O . ALA D 1 138 ? -11.163 41.153 9.709 1.00 49.33 138 ALA D O 1
ATOM 4067 N N . LEU D 1 139 ? -11.178 42.417 11.579 1.00 55.82 139 LEU D N 1
ATOM 4068 C CA . LEU D 1 139 ? -11.996 41.488 12.340 1.00 55.07 139 LEU D CA 1
ATOM 4069 C C . LEU D 1 139 ? -13.292 42.162 12.776 1.00 57.83 139 LEU D C 1
ATOM 4070 O O . LEU D 1 139 ? -13.273 43.264 13.326 1.00 61.87 139 LEU D O 1
ATOM 4075 N N . LEU D 1 140 ? -14.419 41.505 12.525 1.00 54.55 140 LEU D N 1
ATOM 4076 C CA . LEU D 1 140 ? -15.706 42.027 12.963 1.00 51.43 140 LEU D CA 1
ATOM 4077 C C . LEU D 1 140 ? -16.227 41.204 14.118 1.00 53.44 140 LEU D C 1
ATOM 4078 O O . LEU D 1 140 ? -15.976 40.001 14.193 1.00 56.66 140 LEU D O 1
ATOM 4083 N N . ARG D 1 141 ? -16.942 41.851 15.028 1.00 53.09 141 ARG D N 1
ATOM 4084 C CA . ARG D 1 141 ? -17.637 41.120 16.073 1.00 54.19 141 ARG D CA 1
ATOM 4085 C C . ARG D 1 141 ? -19.118 41.417 16.019 1.00 52.31 141 ARG D C 1
ATOM 4086 O O . ARG D 1 141 ? -19.534 42.564 15.869 1.00 56.47 141 ARG D O 1
ATOM 4094 N N . LEU D 1 142 ? -19.905 40.358 16.115 1.00 50.99 142 LEU D N 1
ATOM 4095 C CA . LEU D 1 142 ? -21.342 40.476 16.226 1.00 52.53 142 LEU D CA 1
ATOM 4096 C C . LEU D 1 142 ? -21.715 40.197 17.672 1.00 59.11 142 LEU D C 1
ATOM 4097 O O . LEU D 1 142 ? -21.452 39.110 18.194 1.00 59.46 142 LEU D O 1
ATOM 4102 N N . ASP D 1 143 ? -22.305 41.187 18.329 1.00 61.23 143 ASP D N 1
ATOM 4103 C CA . ASP D 1 143 ? -22.805 40.976 19.676 1.00 59.87 143 ASP D CA 1
ATOM 4104 C C . ASP D 1 143 ? -24.284 40.680 19.601 1.00 56.53 143 ASP D C 1
ATOM 4105 O O . ASP D 1 143 ? -25.117 41.587 19.563 1.00 58.01 143 ASP D O 1
ATOM 4110 N N . ALA D 1 144 ? -24.597 39.393 19.562 1.00 54.18 144 ALA D N 1
ATOM 4111 C CA . ALA D 1 144 ? -25.966 38.942 19.395 1.00 55.96 144 ALA D CA 1
ATOM 4112 C C . ALA D 1 144 ? -26.652 38.813 20.737 1.00 58.62 144 ALA D C 1
ATOM 4113 O O . ALA D 1 144 ? -26.190 38.080 21.612 1.00 63.09 144 ALA D O 1
ATOM 4115 N N . ASP D 1 145 ? -27.761 39.520 20.900 1.00 57.53 145 ASP D N 1
ATOM 4116 C CA . ASP D 1 145 ? -28.521 39.416 22.131 1.00 63.01 145 ASP D CA 1
ATOM 4117 C C . ASP D 1 145 ? -29.594 38.346 22.002 1.00 61.34 145 ASP D C 1
ATOM 4118 O O . ASP D 1 145 ? -29.909 37.651 22.971 1.00 61.20 145 ASP D O 1
ATOM 4123 N N . HIS D 1 146 ? -30.153 38.211 20.802 1.00 59.85 146 HIS D N 1
ATOM 4124 C CA . HIS D 1 146 ? -31.171 37.197 20.570 1.00 55.48 146 HIS D CA 1
ATOM 4125 C C . HIS D 1 146 ? -31.262 36.746 19.121 1.00 52.22 146 HIS D C 1
ATOM 4126 O O . HIS D 1 146 ? -30.731 37.395 18.218 1.00 53.56 146 HIS D O 1
ATOM 4133 N N . ALA D 1 147 ? -31.951 35.627 18.920 1.00 47.79 147 ALA D N 1
ATOM 4134 C CA . ALA D 1 147 ? -32.170 35.063 17.598 1.00 45.86 147 ALA D CA 1
ATOM 4135 C C . ALA D 1 147 ? -33.568 34.479 17.521 1.00 45.84 147 ALA D C 1
ATOM 4136 O O . ALA D 1 147 ? -34.085 33.965 18.511 1.00 48.22 147 ALA D O 1
ATOM 4138 N N . GLN D 1 148 ? -34.189 34.556 16.351 1.00 42.07 148 GLN D N 1
ATOM 4139 C CA . GLN D 1 148 ? -35.443 33.846 16.157 1.00 47.16 148 GLN D CA 1
ATOM 4140 C C . GLN D 1 148 ? -35.100 32.545 15.459 1.00 45.90 148 GLN D C 1
ATOM 4141 O O . GLN D 1 148 ? -34.416 32.545 14.439 1.00 46.12 148 GLN D O 1
ATOM 4147 N N . ILE D 1 149 ? -35.561 31.435 16.022 1.00 45.61 149 ILE D N 1
ATOM 4148 C CA . ILE D 1 149 ? -35.099 30.121 15.592 1.00 41.56 149 ILE D CA 1
ATOM 4149 C C . ILE D 1 149 ? -36.234 29.225 15.121 1.00 39.16 149 ILE D C 1
ATOM 4150 O O . ILE D 1 149 ? -37.233 29.059 15.817 1.00 38.06 149 ILE D O 1
ATOM 4155 N N . TRP D 1 150 ? -36.073 28.657 13.929 1.00 40.03 150 TRP D N 1
ATOM 4156 C CA . TRP D 1 150 ? -37.035 27.703 13.384 1.00 39.57 150 TRP D CA 1
ATOM 4157 C C . TRP D 1 150 ? -36.410 26.317 13.276 1.00 39.17 150 TRP D C 1
ATOM 4158 O O . TRP D 1 150 ? -35.329 26.158 12.717 1.00 38.10 150 TRP D O 1
ATOM 4169 N N . LEU D 1 151 ? -37.084 25.314 13.823 1.00 41.29 151 LEU D N 1
ATOM 4170 C CA . LEU D 1 151 ? -36.628 23.940 13.677 1.00 40.55 151 LEU D CA 1
ATOM 4171 C C . LEU D 1 151 ? -37.464 23.241 12.621 1.00 41.38 151 LEU D C 1
ATOM 4172 O O . LEU D 1 151 ? -38.678 23.434 12.554 1.00 43.68 151 LEU D O 1
ATOM 4177 N N . ASN D 1 152 ? -36.800 22.461 11.776 1.00 39.97 152 ASN D N 1
ATOM 4178 C CA . ASN D 1 152 ? -37.481 21.607 10.814 1.00 44.34 152 ASN D CA 1
ATOM 4179 C C . ASN D 1 152 ? -37.681 20.257 11.475 1.00 47.52 152 ASN D C 1
ATOM 4180 O O . ASN D 1 152 ? -36.699 19.595 11.815 1.00 46.97 152 ASN D O 1
ATOM 4185 N N . GLU D 1 153 ? -38.932 19.851 11.681 1.00 49.28 153 GLU D N 1
ATOM 4186 C CA . GLU D 1 153 ? -39.206 18.528 12.253 1.00 53.61 153 GLU D CA 1
ATOM 4187 C C . GLU D 1 153 ? -39.412 17.488 11.159 1.00 53.48 153 GLU D C 1
ATOM 4188 O O . GLU D 1 153 ? -40.332 17.611 10.348 1.00 53.22 153 GLU D O 1
ATOM 4190 N N . SER D 1 154 ? -38.564 16.465 11.140 1.00 53.25 154 SER D N 1
ATOM 4191 C CA . SER D 1 154 ? -38.682 15.413 10.133 1.00 56.35 154 SER D CA 1
ATOM 4192 C C . SER D 1 154 ? -39.489 14.225 10.641 1.00 56.86 154 SER D C 1
ATOM 4193 O O . SER D 1 154 ? -39.343 13.801 11.790 1.00 54.31 154 SER D O 1
ATOM 4196 N N . SER D 1 155 ? -40.348 13.699 9.776 1.00 59.79 155 SER D N 1
ATOM 4197 C CA . SER D 1 155 ? -41.145 12.526 10.106 1.00 61.47 155 SER D CA 1
ATOM 4198 C C . SER D 1 155 ? -40.759 11.367 9.181 1.00 59.77 155 SER D C 1
ATOM 4199 O O . SER D 1 155 ? -40.898 11.472 7.963 1.00 61.54 155 SER D O 1
ATOM 4202 N N . LEU D 1 156 ? -40.272 10.273 9.762 1.00 56.83 156 LEU D N 1
ATOM 4203 C CA . LEU D 1 156 ? -39.770 9.127 8.996 1.00 54.86 156 LEU D CA 1
ATOM 4204 C C . LEU D 1 156 ? -40.870 8.109 8.709 1.00 52.34 156 LEU D C 1
ATOM 4205 O O . LEU D 1 156 ? -41.348 7.447 9.626 1.00 53.28 156 LEU D O 1
ATOM 4210 N N . LEU D 1 157 ? -41.245 7.959 7.443 1.00 52.51 157 LEU D N 1
ATOM 4211 C CA . LEU D 1 157 ? -42.266 6.983 7.059 1.00 53.09 157 LEU D CA 1
ATOM 4212 C C . LEU D 1 157 ? -41.729 5.549 6.980 1.00 51.82 157 LEU D C 1
ATOM 4213 O O . LEU D 1 157 ? -40.519 5.320 6.947 1.00 49.58 157 LEU D O 1
ATOM 4218 N N . ALA D 1 158 ? -42.643 4.585 6.954 1.00 52.67 158 ALA D N 1
ATOM 4219 C CA . ALA D 1 158 ? -42.277 3.180 6.818 1.00 51.47 158 ALA D CA 1
ATOM 4220 C C . ALA D 1 158 ? -41.698 2.914 5.434 1.00 51.92 158 ALA D C 1
ATOM 4221 O O . ALA D 1 158 ? -42.230 3.386 4.434 1.00 55.11 158 ALA D O 1
ATOM 4223 N N . GLY D 1 159 ? -40.610 2.153 5.382 1.00 48.88 159 GLY D N 1
ATOM 4224 C CA . GLY D 1 159 ? -39.937 1.866 4.129 1.00 46.86 159 GLY D CA 1
ATOM 4225 C C . GLY D 1 159 ? -40.757 1.053 3.158 1.00 48.74 159 GLY D C 1
ATOM 4226 O O . GLY D 1 159 ? -41.432 0.105 3.549 1.00 52.28 159 GLY D O 1
ATOM 4227 N N . ILE D 1 160 ? -40.689 1.429 1.887 1.00 47.51 160 ILE D N 1
ATOM 4228 C CA . ILE D 1 160 ? -41.413 0.732 0.836 1.00 47.04 160 ILE D CA 1
ATOM 4229 C C . ILE D 1 160 ? -40.456 0.259 -0.257 1.00 47.12 160 ILE D C 1
ATOM 4230 O O . ILE D 1 160 ? -39.599 1.017 -0.710 1.00 43.67 160 ILE D O 1
ATOM 4235 N N . LYS D 1 161 ? -40.590 -0.999 -0.669 1.00 50.73 161 LYS D N 1
ATOM 4236 C CA . LYS D 1 161 ? -39.788 -1.517 -1.773 1.00 52.89 161 LYS D CA 1
ATOM 4237 C C . LYS D 1 161 ? -40.408 -1.134 -3.116 1.00 49.58 161 LYS D C 1
ATOM 4238 O O . LYS D 1 161 ? -41.618 -1.247 -3.310 1.00 49.00 161 LYS D O 1
ATOM 4244 N N . VAL D 1 162 ? -39.565 -0.688 -4.041 1.00 47.51 162 VAL D N 1
ATOM 4245 C CA . VAL D 1 162 ? -40.014 -0.323 -5.379 1.00 51.66 162 VAL D CA 1
ATOM 4246 C C . VAL D 1 162 ? -39.203 -1.057 -6.441 1.00 53.99 162 VAL D C 1
ATOM 4247 O O . VAL D 1 162 ? -38.033 -1.371 -6.233 1.00 53.50 162 VAL D O 1
ATOM 4251 N N . LEU D 1 163 ? -39.835 -1.328 -7.578 1.00 57.17 163 LEU D N 1
ATOM 4252 C CA . LEU D 1 163 ? -39.202 -2.082 -8.654 1.00 58.68 163 LEU D CA 1
ATOM 4253 C C . LEU D 1 163 ? -37.983 -1.373 -9.235 1.00 57.81 163 LEU D C 1
ATOM 4254 O O . LEU D 1 163 ? -36.909 -1.961 -9.348 1.00 64.21 163 LEU D O 1
ATOM 4256 N N . LEU D 1 164 ? -38.153 -0.111 -9.610 1.00 61.33 164 LEU D N 1
ATOM 4257 C CA . LEU D 1 164 ? -37.060 0.656 -10.194 1.00 70.46 164 LEU D CA 1
ATOM 4258 C C . LEU D 1 164 ? -36.983 0.437 -11.701 1.00 78.95 164 LEU D C 1
ATOM 4259 O O . LEU D 1 164 ? -36.251 -0.432 -12.175 1.00 79.72 164 LEU D O 1
#

Secondary structure (DSSP, 8-state):
-HHHHHHHHHHHHHH-EEEE--TTSGGGPPEEEE-B-SSSS-S-EEEEEETT-GGGGG-TT-EEEEEEEE-TTSSEEEEEEEEEEE---HHHHHHH--HHHHTT-TTGGG-TTEEEEEEEEEEEEEEEEEEEEPPPEEEE--/-HHHHHHHHHHHHHH-EEEEE-TTSGGG--EEEE-B-SSSS-S-EEEEEETT-HHHHH-TT-EEEEEEEE-TTSSEEEEEEEEEEE---HHHHHHH--HHHHHH-SSGGG-TTEEEEEEEEEEEEEEEEEE-PPPPEEEE-/-HHHHHHHHHHHHHHH-EEEEE-TTSGGG-EEEEE-B-SSSS-S-EEEEEETT-HHHHT-TT-EEEEEEEE-TTSSEEEEEEEEEEE---HHHHHHH--HHHHTT-SSGGG-TTEEEEEEEEEEEEEEE--EEEPPPEEEE-/-HHHHHHHHHHHHHH-EEEEE-TTSGGG--EEEE-B-SSSS-S-EEEEEETT-HHHHHHTT-EEEEEEEE-TTSSEEEEEEEEEEE---HHHHHHH--HHHHTT-TTGGG-TTEEEEEEEEEEEEEEEEEEEEPPPEEE--

Solvent-accessible surface area: 25175 Å² total; per-residue (Å²): 87,79,63,11,55,58,62,0,14,159,15,2,74,65,21,115,23,1,9,8,21,8,97,81,12,77,119,15,15,9,59,11,22,84,3,37,8,80,49,116,68,30,43,35,0,2,0,36,20,41,95,115,21,41,12,26,81,111,5,67,178,32,63,136,7,39,0,11,2,10,4,44,11,4,37,6,2,0,0,0,7,0,34,3,79,60,34,47,48,98,43,28,8,80,133,8,58,48,113,141,14,35,88,173,23,114,40,28,97,92,19,116,76,8,0,0,0,45,0,47,16,65,40,0,22,1,11,26,12,63,50,64,50,94,82,20,84,94,4,142,18,84,108,77,55,26,64,111,84,0,12,64,16,2,61,41,20,96,16,0,9,13,18,23,114,68,16,73,107,13,6,8,81,6,28,70,2,32,10,84,49,117,72,26,40,34,0,2,0,37,15,42,88,110,25,48,14,31,88,95,8,64,103,38,18,132,6,34,0,11,1,11,7,30,7,7,42,6,6,0,0,0,3,0,35,6,80,57,27,46,49,101,41,29,8,84,130,9,59,48,111,171,14,31,86,186,22,116,39,22,94,130,22,118,64,6,0,0,1,50,0,50,12,68,45,0,34,1,14,38,35,51,55,69,53,94,67,29,83,104,6,142,57,104,82,66,95,10,50,57,69,0,14,156,14,2,89,64,16,117,25,1,8,4,16,6,100,79,12,66,108,16,9,8,69,8,18,81,3,34,8,82,50,84,69,27,47,34,0,5,0,33,22,36,88,113,19,50,7,25,75,112,4,67,182,28,59,129,4,42,0,11,2,11,6,44,15,5,45,4,4,0,0,0,1,0,44,0,91,58,34,44,54,102,48,28,7,82,146,9,59,49,108,127,16,31,87,177,27,112,35,16,102,115,19,118,74,8,0,0,0,43,1,55,17,55,22,0,22,0,12,29,15,55,51,61,51,89,101,30,44,82,8,84,48,119,76,63,20,52,54,77,0,11,66,13,2,58,50,17,103,21,0,9,5,15,3,100,74,10,72,107,17,6,10,78,8,18,76,4,30,13,85,50,101,76,15,28,35,0,2,1,33,17,36,92,109,15,52,10,28,80,100,3,66,103,29,87,137,6,39,0,11,2,10,8,35,6,6,35,7,6,0,0,0,10,0,30,0,87,51,34,46,50,102,47,30,8,87,141,11,52,47,105,175,8,39,84,170,29,119,40,21,92,124,20,124,65,9,0,0,0,45,0,50,12,62,34,0,12,1,9,34,32,45,53,74,53,102,86,24,88,103,11,79,50

Radius of gyration: 24.58 Å; Cα contacts (8 Å, |Δi|>4): 1257; chains: 4; bounding box: 62×67×59 Å